Protein AF-A0A7W1G423-F1 (afdb_monomer)

Radius of gyration: 28.11 Å; Cα contacts (8 Å, |Δi|>4): 596; chains: 1; bounding box: 75×49×69 Å

Secondary structure (DSSP, 8-state):
--HHHHHHHHTT-HHHHHHHHHHHHHSSS-HHHHHHHHHHHHHHHHHTT-HHHHHHHTGGGTTSTTHHHHHHHHHHHHHHTT-HHHHHHHHHHHHHHS-HHHHHHHHHHHHHHHHHHHHHHHHH--HHHHHHHHHHHHHH-TT--TTHHHHHHHHHHTT-HHHHHHH-TT-HHHHHHHHHHTT-HHHHHHH-TT-HHHHHHHHHHTT-HHHHHHH-TT-HHHHHHHHHHTT-HHHHHHHSTTSHHHHHHTT-HHHHHHTT-HHHHHHTT-GGGS-GGGTTSHHHHHHTT-HHHHHHHHTT-TTHHHHHHHHHHHHHHHTT-HHHHHHHH---GGGTT-TTS-HHIIIIIHHHHHHHTT-TTHHHHHHHHHTSTTTTTGGGGHHHHHHHHHTTSS-HHHHHTSS--TTHHHHHHHHHHHHHHHTT-HHHHHHHHHHHHHS-HHHH-SS--HHHHHHHHHHHHHHT-

Sequence (465 aa):
ATTLGDFCAQKGDQVGAAEQYGRVADGLGPLSLRQEARYKQGLSQLRGGQSDQAFATWKDLSTTPWSWLVEMHRLDQAFAEGRYDEVYRELPGLYARCDRVTRDRVACRLAKQISAIRLKFEKKGDRSTLEAFIRLHDQVLTDTRIADLETATALNALGRFDEVFSRFSIYPVQISEALTRQGRYEEVLERYPDKPDIAADALYAMGRGLEIVERYRICPSSWKWTLLETGRIDEFVAIAPNDTQSLFMSGRLDELARLGDVSALIALGRVAEVPEKDRLDSSYLIATNQHELATSMYGQDAISGWYVRFANGLERWIGGDRAGAEQLWEMDRTTELVDNGPYTLYYLLLPFIHELGGDHQAIARMRAWVERPDRRWAYGQKPRFLLRYVCGEIDDAEFLAHPYRALAEAHLLLCRAIVAERAGRPVEAAQAYHAFQALPPWKRYYGVDPATDRFIRWRIAELQR

Nearest PDB structures (foldseek):
  4zlh-assembly1_A  TM=4.843E-01  e=4.644E-02  Escherichia coli O157:H7
  8bbe-assembly1_D  TM=3.844E-01  e=9.261E-03  Homo sapiens
  4hoq-assembly1_A  TM=1.649E-01  e=1.737E-01  Homo sapiens
  4i1a-assembly3_A  TM=2.628E-01  e=8.450E+00  Bacillus subtilis subsp. subtilis str. 168

Solvent-accessible surface area (backbone atoms only — not comparable to full-atom values): 24547 Å² total; per-residue (Å²): 132,59,63,67,17,54,52,28,45,75,73,66,38,24,67,61,12,20,54,46,14,42,56,46,34,73,44,96,61,60,68,70,60,20,50,53,23,32,50,51,17,19,52,23,27,38,76,63,70,35,49,71,59,13,56,59,57,38,58,84,34,64,87,44,96,56,23,66,61,54,51,49,53,50,40,53,48,32,49,75,72,65,40,48,70,58,41,68,64,47,49,52,63,53,48,73,76,43,54,72,76,52,35,54,53,51,33,50,48,52,24,53,50,44,46,53,39,39,57,45,22,73,74,68,64,48,55,69,62,43,53,49,49,49,51,49,45,68,73,59,48,79,90,57,66,74,30,49,65,40,46,36,50,44,30,49,75,72,66,42,40,70,55,31,57,75,73,40,71,86,39,62,68,55,44,40,51,35,32,45,63,62,45,39,36,69,56,39,42,69,76,32,70,87,39,52,64,67,30,38,54,36,31,38,28,69,37,41,36,70,57,29,62,73,71,29,71,85,33,64,65,65,31,44,53,33,29,39,39,50,49,38,48,70,61,36,25,70,79,34,68,82,39,71,60,32,25,40,60,70,66,39,32,74,61,40,31,74,73,63,37,61,47,32,22,50,71,70,72,39,58,89,73,53,51,76,91,55,59,74,38,60,67,50,20,48,66,68,72,35,26,68,60,26,26,75,75,32,41,85,41,78,56,62,4,56,59,31,18,46,41,34,17,48,53,30,42,76,71,65,39,50,70,65,13,51,64,43,62,62,68,64,77,79,52,78,71,60,90,76,51,70,55,63,53,62,63,47,48,47,26,47,52,38,33,77,72,67,41,82,52,35,53,61,52,46,41,60,53,35,64,34,69,60,38,43,37,50,76,35,26,49,58,48,51,52,39,36,40,54,70,68,74,44,54,72,68,63,56,64,63,41,58,61,38,43,41,37,68,32,51,49,27,50,36,49,14,52,42,26,44,78,69,72,34,41,67,61,14,36,50,25,45,48,56,38,69,70,46,57,60,47,44,58,40,93,57,67,56,56,51,62,52,48,52,48,54,50,51,43,59,60,55,72,107

Mean predicted aligned error: 4.39 Å

pLDDT: mean 95.07, std 6.15, range [55.28, 98.75]

Structure (mmCIF, N/CA/C/O backbone):
data_AF-A0A7W1G423-F1
#
_entry.id   AF-A0A7W1G423-F1
#
loop_
_atom_site.group_PDB
_atom_site.id
_atom_site.type_symbol
_atom_site.label_atom_id
_atom_site.label_alt_id
_atom_site.label_comp_id
_atom_site.label_asym_id
_atom_site.label_entity_id
_atom_site.label_seq_id
_atom_site.pdbx_PDB_ins_code
_atom_site.Cartn_x
_atom_site.Cartn_y
_atom_site.Cartn_z
_atom_site.occupancy
_atom_site.B_iso_or_equiv
_atom_site.auth_seq_id
_atom_site.auth_comp_id
_atom_site.auth_asym_id
_atom_site.auth_atom_id
_atom_site.pdbx_PDB_model_num
ATOM 1 N N . ALA A 1 1 ? 42.874 -0.669 -23.622 1.00 88.69 1 ALA A N 1
ATOM 2 C CA . ALA A 1 1 ? 42.825 0.700 -24.183 1.00 88.69 1 ALA A CA 1
ATOM 3 C C . ALA A 1 1 ? 41.732 1.554 -23.535 1.00 88.69 1 ALA A C 1
ATOM 5 O O . ALA A 1 1 ? 42.019 2.688 -23.196 1.00 88.69 1 ALA A O 1
ATOM 6 N N . THR A 1 2 ? 40.522 1.035 -23.291 1.00 96.38 2 THR A N 1
ATOM 7 C CA . THR A 1 2 ? 39.443 1.790 -22.612 1.00 96.38 2 THR A CA 1
ATOM 8 C C . THR A 1 2 ? 39.548 1.836 -21.082 1.00 96.38 2 THR A C 1
ATOM 10 O O . THR A 1 2 ? 38.793 2.560 -20.447 1.00 96.38 2 THR A O 1
ATOM 13 N N . THR A 1 3 ? 40.499 1.107 -20.489 1.00 96.62 3 THR A N 1
ATOM 14 C CA . THR A 1 3 ? 40.607 0.847 -19.043 1.00 96.62 3 THR A CA 1
ATOM 15 C C . THR A 1 3 ? 40.558 2.098 -18.165 1.00 96.62 3 THR A C 1
ATOM 17 O O . THR A 1 3 ? 39.909 2.078 -17.126 1.00 96.62 3 THR A O 1
ATOM 20 N N . LEU A 1 4 ? 41.213 3.191 -18.571 1.00 96.62 4 LEU A N 1
ATOM 21 C CA . LEU A 1 4 ? 41.204 4.431 -17.789 1.00 96.62 4 LEU A CA 1
ATOM 22 C C . LEU A 1 4 ? 39.821 5.105 -17.799 1.00 96.62 4 LEU A C 1
ATOM 24 O O . LEU A 1 4 ? 39.365 5.574 -16.761 1.00 96.62 4 LEU A O 1
ATOM 28 N N . GLY A 1 5 ? 39.126 5.087 -18.941 1.00 97.38 5 GLY A N 1
ATOM 29 C CA . GLY A 1 5 ? 37.739 5.550 -19.027 1.00 97.38 5 GLY A CA 1
ATOM 30 C C . GLY A 1 5 ? 36.784 4.663 -18.224 1.00 97.38 5 GLY A C 1
ATOM 31 O O . GLY A 1 5 ? 35.916 5.181 -17.522 1.00 97.38 5 GLY A O 1
ATOM 32 N N . ASP A 1 6 ? 36.986 3.339 -18.256 1.00 97.94 6 ASP A N 1
ATOM 33 C CA . ASP A 1 6 ? 36.197 2.388 -17.461 1.00 97.94 6 ASP A CA 1
ATOM 34 C C . ASP A 1 6 ? 36.385 2.660 -15.948 1.00 97.94 6 ASP A C 1
ATOM 36 O O . ASP A 1 6 ? 35.409 2.669 -15.195 1.00 97.94 6 ASP A O 1
ATOM 40 N N . PHE A 1 7 ? 37.612 2.973 -15.507 1.00 97.62 7 PHE A N 1
ATOM 41 C CA . PHE A 1 7 ? 37.922 3.357 -14.123 1.00 97.62 7 PHE A CA 1
ATOM 42 C C . PHE A 1 7 ? 37.230 4.663 -13.695 1.00 97.62 7 PHE A C 1
ATOM 44 O O . PHE A 1 7 ? 36.587 4.692 -12.643 1.00 97.62 7 PHE A O 1
ATOM 51 N N . CYS A 1 8 ? 37.299 5.725 -14.507 1.00 97.56 8 CYS A N 1
ATOM 52 C CA . CYS A 1 8 ? 36.592 6.984 -14.229 1.00 97.56 8 CYS A CA 1
ATOM 53 C C . CYS A 1 8 ? 35.075 6.760 -14.110 1.00 97.56 8 CYS A C 1
ATOM 55 O O . CYS A 1 8 ? 34.455 7.195 -13.137 1.00 97.56 8 CYS A O 1
ATOM 57 N N . ALA A 1 9 ? 34.484 5.997 -15.037 1.00 97.44 9 ALA A N 1
ATOM 58 C CA . ALA A 1 9 ? 33.051 5.714 -15.033 1.00 97.44 9 ALA A CA 1
ATOM 59 C C . ALA A 1 9 ? 32.611 4.951 -13.771 1.00 97.44 9 ALA A C 1
ATOM 61 O O . ALA A 1 9 ? 31.553 5.253 -13.217 1.00 97.44 9 ALA A O 1
ATOM 62 N N . GLN A 1 10 ? 33.424 4.000 -13.291 1.00 97.31 10 GLN A N 1
ATOM 63 C CA . GLN A 1 10 ? 33.180 3.273 -12.037 1.00 97.31 10 GLN A CA 1
ATOM 64 C C . GLN A 1 10 ? 33.243 4.175 -10.797 1.00 97.31 10 GLN A C 1
ATOM 66 O O . GLN A 1 10 ? 32.547 3.914 -9.819 1.00 97.31 10 GLN A O 1
ATOM 71 N N . LYS A 1 11 ? 34.046 5.245 -10.830 1.00 97.38 11 LYS A N 1
ATOM 72 C CA . LYS A 1 11 ? 34.114 6.259 -9.765 1.00 97.38 11 LYS A CA 1
ATOM 73 C C . LYS A 1 11 ? 33.010 7.316 -9.848 1.00 97.38 11 LYS A C 1
ATOM 75 O O . LYS A 1 11 ? 32.962 8.197 -8.998 1.00 97.38 11 LYS A O 1
ATOM 80 N N . GLY A 1 12 ? 32.129 7.229 -10.846 1.00 96.81 12 GLY A N 1
ATOM 81 C CA . GLY A 1 12 ? 31.084 8.222 -11.088 1.00 96.81 12 GLY A CA 1
ATOM 82 C C . GLY A 1 12 ? 31.572 9.477 -11.819 1.00 96.81 12 GLY A C 1
ATOM 83 O O . GLY A 1 12 ? 30.753 10.340 -12.121 1.00 96.81 12 GLY A O 1
ATOM 84 N N . ASP A 1 13 ? 32.859 9.564 -12.167 1.00 97.69 13 ASP A N 1
ATOM 85 C CA . ASP A 1 13 ? 33.432 10.668 -12.941 1.00 97.69 13 ASP A CA 1
ATOM 86 C C . ASP A 1 13 ? 33.098 10.503 -14.432 1.00 97.69 13 ASP A C 1
ATOM 88 O O . ASP A 1 13 ? 33.881 9.978 -15.228 1.00 97.69 13 ASP A O 1
ATOM 92 N N . GLN A 1 14 ? 31.880 10.901 -14.805 1.00 98.00 14 GLN A N 1
ATOM 93 C CA . GLN A 1 14 ? 31.389 10.752 -16.177 1.00 98.00 14 GLN A CA 1
ATOM 94 C C . GLN A 1 14 ? 32.088 11.693 -17.164 1.00 98.00 14 GLN A C 1
ATOM 96 O O . GLN A 1 14 ? 32.274 11.320 -18.322 1.00 98.00 14 GLN A O 1
ATOM 101 N N . VAL A 1 15 ? 32.509 12.879 -16.714 1.00 98.12 15 VAL A N 1
ATOM 102 C CA . VAL A 1 15 ? 33.228 13.845 -17.558 1.00 98.12 15 VAL A CA 1
ATOM 103 C C . VAL A 1 15 ? 34.613 13.300 -17.890 1.00 98.12 15 VAL A C 1
ATOM 105 O O . VAL A 1 15 ? 34.937 13.144 -19.069 1.00 98.12 15 VAL A O 1
ATOM 108 N N . GLY A 1 16 ? 35.385 12.900 -16.873 1.00 97.69 16 GLY A N 1
ATOM 109 C CA . GLY A 1 16 ? 36.698 12.295 -17.079 1.00 97.69 16 GLY A CA 1
ATOM 110 C C . GLY A 1 16 ? 36.614 11.007 -17.896 1.00 97.69 16 GLY A C 1
ATOM 111 O O . GLY A 1 16 ? 37.411 10.804 -18.811 1.00 97.69 16 GLY A O 1
ATOM 112 N N . ALA A 1 17 ? 35.601 10.166 -17.657 1.00 98.31 17 ALA A N 1
ATOM 113 C CA . ALA A 1 17 ? 35.373 8.971 -18.469 1.00 98.31 17 ALA A CA 1
ATOM 114 C C . ALA A 1 17 ? 35.166 9.310 -19.953 1.00 98.31 17 ALA A C 1
ATOM 116 O O . ALA A 1 17 ? 35.837 8.731 -20.813 1.00 98.31 17 ALA A O 1
ATOM 117 N N . ALA A 1 18 ? 34.286 10.270 -20.258 1.00 98.25 18 ALA A N 1
ATOM 118 C CA . ALA A 1 18 ? 34.016 10.703 -21.625 1.00 98.25 18 ALA A CA 1
ATOM 119 C C . ALA A 1 18 ? 35.277 11.239 -22.324 1.00 98.25 18 ALA A C 1
ATOM 121 O O . ALA A 1 18 ? 35.532 10.880 -23.474 1.00 98.25 18 ALA A O 1
ATOM 122 N N . GLU A 1 19 ? 36.102 12.032 -21.636 1.00 98.19 19 GLU A N 1
ATOM 123 C CA . GLU A 1 19 ? 37.370 12.527 -22.183 1.00 98.19 19 GLU A CA 1
ATOM 124 C C . GLU A 1 19 ? 38.338 11.390 -22.532 1.00 98.19 19 GLU A C 1
ATOM 126 O O . GLU A 1 19 ? 38.910 11.371 -23.625 1.00 98.19 19 GLU A O 1
ATOM 131 N N . GLN A 1 20 ? 38.511 10.415 -21.631 1.00 98.25 20 GLN A N 1
ATOM 132 C CA . GLN A 1 20 ? 39.416 9.288 -21.875 1.00 98.25 20 GLN A CA 1
ATOM 133 C C . GLN A 1 20 ? 38.935 8.408 -23.028 1.00 98.25 20 GLN A C 1
ATOM 135 O O . GLN A 1 20 ? 39.738 7.999 -23.868 1.00 98.25 20 GLN A O 1
ATOM 140 N N . TYR A 1 21 ? 37.630 8.146 -23.113 1.00 98.38 21 TYR A N 1
ATOM 141 C CA . TYR A 1 21 ? 37.067 7.431 -24.253 1.00 98.38 21 TYR A CA 1
ATOM 142 C C . TYR A 1 21 ? 37.224 8.213 -25.561 1.00 98.38 21 TYR A C 1
ATOM 144 O O . TYR A 1 21 ? 37.576 7.609 -26.573 1.00 98.38 21 TYR A O 1
ATOM 152 N N . GLY A 1 22 ? 37.048 9.539 -25.541 1.00 98.00 22 GLY A N 1
ATOM 153 C CA . GLY A 1 22 ? 37.279 10.407 -26.699 1.00 98.00 22 GLY A CA 1
ATOM 154 C C . GLY A 1 22 ? 38.701 10.276 -27.248 1.00 98.00 22 GLY A C 1
ATOM 155 O O . GLY A 1 22 ? 38.880 10.010 -28.434 1.00 98.00 22 GLY A O 1
ATOM 156 N N . ARG A 1 23 ? 39.717 10.312 -26.371 1.00 97.69 23 ARG A N 1
ATOM 157 C CA . ARG A 1 23 ? 41.128 10.104 -26.762 1.00 97.69 23 ARG A CA 1
ATOM 158 C C . ARG A 1 23 ? 41.358 8.758 -27.454 1.00 97.69 23 ARG A C 1
ATOM 160 O O . ARG A 1 23 ? 42.106 8.684 -28.425 1.00 97.69 23 ARG A O 1
ATOM 167 N N . VAL A 1 24 ? 40.722 7.688 -26.970 1.00 97.75 24 VAL A N 1
ATOM 168 C CA . VAL A 1 24 ? 40.817 6.356 -27.596 1.00 97.75 24 VAL A CA 1
ATOM 169 C C . VAL A 1 24 ? 40.076 6.322 -28.937 1.00 97.75 24 VAL A C 1
ATOM 171 O O . VAL A 1 24 ? 40.576 5.723 -29.889 1.00 97.75 24 VAL A O 1
ATOM 174 N N . ALA A 1 25 ? 38.915 6.974 -29.033 1.00 97.50 25 ALA A N 1
ATOM 175 C CA . ALA A 1 25 ? 38.114 7.046 -30.253 1.00 97.50 25 ALA A CA 1
ATOM 176 C C . ALA A 1 25 ? 38.807 7.833 -31.384 1.00 97.50 25 ALA A C 1
ATOM 178 O O . ALA A 1 25 ? 38.650 7.481 -32.559 1.00 97.50 25 ALA A O 1
ATOM 179 N N . ASP A 1 26 ? 39.596 8.852 -31.037 1.00 97.50 26 ASP A N 1
ATOM 180 C CA . ASP A 1 26 ? 40.348 9.694 -31.980 1.00 97.50 26 ASP A CA 1
ATOM 181 C C . ASP A 1 26 ? 41.740 9.130 -32.331 1.00 97.50 26 ASP A C 1
ATOM 183 O O . ASP A 1 26 ? 42.368 9.571 -33.293 1.00 97.50 26 ASP A O 1
ATOM 187 N N . GLY A 1 27 ? 42.224 8.131 -31.586 1.00 95.94 27 GLY A N 1
ATOM 188 C CA . GLY A 1 27 ? 43.532 7.509 -31.807 1.00 95.94 27 GLY A CA 1
ATOM 189 C C . GLY A 1 27 ? 43.622 6.610 -33.052 1.00 95.94 27 GLY A C 1
ATOM 190 O O . GLY A 1 27 ? 42.631 6.286 -33.702 1.00 95.94 27 GLY A O 1
ATOM 191 N N . LEU A 1 28 ? 44.835 6.130 -33.352 1.00 91.25 28 LEU A N 1
ATOM 192 C CA . LEU A 1 28 ? 45.147 5.262 -34.508 1.00 91.25 28 LEU A CA 1
ATOM 193 C C . LEU A 1 28 ? 44.851 3.761 -34.277 1.00 91.25 28 LEU A C 1
ATOM 195 O O . LEU A 1 28 ? 45.409 2.902 -34.956 1.00 91.25 28 LEU A O 1
ATOM 199 N N . GLY A 1 29 ? 44.009 3.422 -33.298 1.00 94.38 29 GLY A N 1
ATOM 200 C CA . GLY A 1 29 ? 43.662 2.030 -32.990 1.00 94.38 29 GLY A CA 1
ATOM 201 C C . GLY A 1 29 ? 42.765 1.367 -34.051 1.00 94.38 29 GLY A C 1
ATOM 202 O O . GLY A 1 29 ? 42.233 2.050 -34.931 1.00 94.38 29 GLY A O 1
ATOM 203 N N . PRO A 1 30 ? 42.535 0.039 -33.954 1.00 97.12 30 PRO A N 1
ATOM 204 C CA . PRO A 1 30 ? 41.584 -0.669 -34.811 1.00 97.12 30 PRO A CA 1
ATOM 205 C C . PRO A 1 30 ? 40.194 -0.017 -34.801 1.00 97.12 30 PRO A C 1
ATOM 207 O O . PRO A 1 30 ? 39.732 0.456 -33.761 1.00 97.12 30 PRO A O 1
ATOM 210 N N . LEU A 1 31 ? 39.498 -0.037 -35.943 1.00 95.88 31 LEU A N 1
ATOM 211 C CA . LEU A 1 31 ? 38.197 0.627 -36.103 1.00 95.88 31 LEU A CA 1
ATOM 212 C C . LEU A 1 31 ? 37.157 0.168 -35.066 1.00 95.88 31 LEU A C 1
ATOM 214 O O . LEU A 1 31 ? 36.453 1.004 -34.506 1.00 95.88 31 LEU A O 1
ATOM 218 N N . SER A 1 32 ? 37.094 -1.131 -34.765 1.00 96.31 32 SER A N 1
ATOM 219 C CA . SER A 1 32 ? 36.164 -1.689 -33.773 1.00 96.31 32 SER A CA 1
ATOM 220 C C . SER A 1 32 ? 36.382 -1.111 -32.372 1.00 96.31 32 SER A C 1
ATOM 222 O O . SER A 1 32 ? 35.420 -0.739 -31.702 1.00 96.31 32 SER A O 1
ATOM 224 N N . LEU A 1 33 ? 37.643 -0.961 -31.957 1.00 96.56 33 LEU A N 1
ATOM 225 C CA . LEU A 1 33 ? 38.008 -0.360 -30.675 1.00 96.56 33 LEU A CA 1
ATOM 226 C C . LEU A 1 33 ? 37.640 1.128 -30.631 1.00 96.56 33 LEU A C 1
ATOM 228 O O . LEU A 1 33 ? 37.143 1.615 -29.618 1.00 96.56 33 LEU A O 1
ATOM 232 N N . ARG A 1 34 ? 37.864 1.853 -31.731 1.00 97.38 34 ARG A N 1
ATOM 233 C CA . ARG A 1 34 ? 37.494 3.271 -31.832 1.00 97.38 34 ARG A CA 1
ATOM 234 C C . ARG A 1 34 ? 35.980 3.470 -31.759 1.00 97.38 34 ARG A C 1
ATOM 236 O O . ARG A 1 34 ? 35.522 4.386 -31.083 1.00 97.38 34 ARG A O 1
ATOM 243 N N . GLN A 1 35 ? 35.209 2.602 -32.413 1.00 97.25 35 GLN A N 1
ATOM 244 C CA . GLN A 1 35 ? 33.745 2.614 -32.363 1.00 97.25 35 GLN A CA 1
ATOM 245 C C . GLN A 1 35 ? 33.218 2.286 -30.961 1.00 97.25 35 GLN A C 1
ATOM 247 O O . GLN A 1 35 ? 32.344 2.994 -30.466 1.00 97.25 35 GLN A O 1
ATOM 252 N N . GLU A 1 36 ? 33.780 1.274 -30.290 1.00 97.38 36 GLU A N 1
ATOM 253 C CA . GLU A 1 36 ? 33.447 0.969 -28.892 1.00 97.38 36 GLU A CA 1
ATOM 254 C C . GLU A 1 36 ? 33.745 2.161 -27.975 1.00 97.38 36 GLU A C 1
ATOM 256 O O . GLU A 1 36 ? 32.903 2.553 -27.166 1.00 97.38 36 GLU A O 1
ATOM 261 N N . ALA A 1 37 ? 34.925 2.773 -28.114 1.00 97.50 37 ALA A N 1
ATOM 262 C CA . ALA A 1 37 ? 35.298 3.944 -27.332 1.00 97.50 37 ALA A CA 1
ATOM 263 C C . ALA A 1 37 ? 34.346 5.120 -27.595 1.00 97.50 37 ALA A C 1
ATOM 265 O O . ALA A 1 37 ? 33.868 5.735 -26.647 1.00 97.50 37 ALA A O 1
ATOM 266 N N . ARG A 1 38 ? 33.979 5.385 -28.856 1.00 98.25 38 ARG A N 1
ATOM 267 C CA . ARG A 1 38 ? 32.991 6.420 -29.199 1.00 98.25 38 ARG A CA 1
ATOM 268 C C . ARG A 1 38 ? 31.624 6.131 -28.576 1.00 98.25 38 ARG A C 1
ATOM 270 O O . ARG A 1 38 ? 30.980 7.042 -28.059 1.00 98.25 38 ARG A O 1
ATOM 277 N N . TYR A 1 39 ? 31.189 4.869 -28.575 1.00 98.38 39 TYR A N 1
ATOM 278 C CA . TYR A 1 39 ? 29.950 4.479 -27.907 1.00 98.38 39 TYR A CA 1
ATOM 279 C C . TYR A 1 39 ? 30.021 4.774 -26.402 1.00 98.38 39 TYR A C 1
ATOM 281 O O . TYR A 1 39 ? 29.139 5.447 -25.864 1.00 98.38 39 TYR A O 1
ATOM 289 N N . LYS A 1 40 ? 31.093 4.336 -25.730 1.00 98.25 40 LYS A N 1
ATOM 290 C CA . LYS A 1 40 ? 31.298 4.568 -24.294 1.00 98.25 40 LYS A CA 1
ATOM 291 C C . LYS A 1 40 ? 31.427 6.057 -23.945 1.00 98.25 40 LYS A C 1
ATOM 293 O O . LYS A 1 40 ? 30.893 6.468 -22.919 1.00 98.25 40 LYS A O 1
ATOM 298 N N . GLN A 1 41 ? 32.046 6.867 -24.808 1.00 98.31 41 GLN A N 1
ATOM 299 C CA . GLN A 1 41 ? 32.103 8.327 -24.669 1.00 98.31 41 GLN A CA 1
ATOM 300 C C . GLN A 1 41 ? 30.696 8.926 -24.579 1.00 98.31 41 GLN A C 1
ATOM 302 O O . GLN A 1 41 ? 30.389 9.610 -23.603 1.00 98.31 41 GLN A O 1
ATOM 307 N N . GLY A 1 42 ? 29.833 8.630 -25.557 1.00 98.19 42 GLY A N 1
ATOM 308 C CA . GLY A 1 42 ? 28.455 9.121 -25.540 1.00 98.19 42 GLY A CA 1
ATOM 309 C C . GLY A 1 42 ? 27.654 8.571 -24.356 1.00 98.19 42 GLY A C 1
ATOM 310 O O . GLY A 1 42 ? 26.883 9.302 -23.745 1.00 98.19 42 GLY A O 1
ATOM 311 N N . LEU A 1 43 ? 27.894 7.322 -23.936 1.00 98.19 43 LEU A N 1
ATOM 312 C CA . LEU A 1 43 ? 27.213 6.746 -22.770 1.00 98.19 43 LEU A CA 1
ATOM 313 C C . LEU A 1 43 ? 27.572 7.484 -21.473 1.00 98.19 43 LEU A C 1
ATOM 315 O O . LEU A 1 43 ? 26.697 7.715 -20.638 1.00 98.19 43 LEU A O 1
ATOM 319 N N . SER A 1 44 ? 28.841 7.855 -21.299 1.00 98.25 44 SER A N 1
ATOM 320 C CA . SER A 1 44 ? 29.276 8.672 -20.165 1.00 98.25 44 SER A CA 1
ATOM 321 C C . SER A 1 44 ? 28.681 10.080 -20.221 1.00 98.25 44 SER A C 1
ATOM 323 O O . SER A 1 44 ? 28.155 10.538 -19.212 1.00 98.25 44 SER A O 1
ATOM 325 N N . GLN A 1 45 ? 28.646 10.723 -21.392 1.00 98.38 45 GLN A N 1
ATOM 326 C CA . GLN A 1 45 ? 27.973 12.021 -21.570 1.00 98.38 45 GLN A CA 1
ATOM 327 C C . GLN A 1 45 ? 26.487 11.949 -21.189 1.00 98.38 45 GLN A C 1
ATOM 329 O O . GLN A 1 45 ? 26.013 12.765 -20.400 1.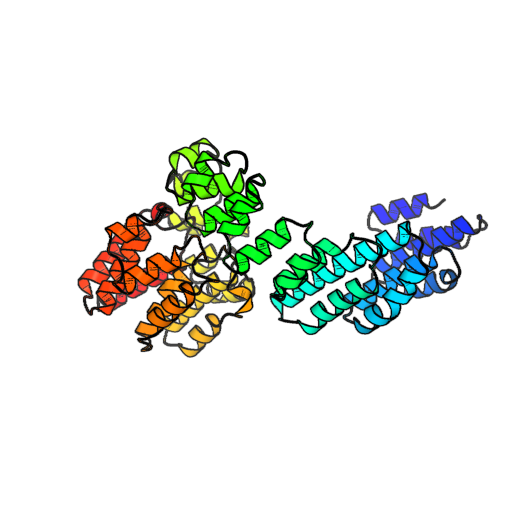00 98.38 45 GLN A O 1
ATOM 334 N N . LEU A 1 46 ? 25.768 10.921 -21.655 1.00 97.69 46 LEU A N 1
ATOM 335 C CA . LEU A 1 46 ? 24.354 10.718 -21.336 1.00 97.69 46 LEU A CA 1
ATOM 336 C C . LEU A 1 46 ? 24.136 10.543 -19.825 1.00 97.69 46 LEU A C 1
ATOM 338 O O . LEU A 1 46 ? 23.258 11.174 -19.243 1.00 97.69 46 LEU A O 1
ATOM 342 N N . ARG A 1 47 ? 24.970 9.732 -19.161 1.00 96.69 47 ARG A N 1
ATOM 343 C CA . ARG A 1 47 ? 24.925 9.542 -17.697 1.00 96.69 47 ARG A CA 1
ATOM 344 C C . ARG A 1 47 ? 25.295 10.799 -16.913 1.00 96.69 47 ARG A C 1
ATOM 346 O O . ARG A 1 47 ? 24.857 10.942 -15.777 1.00 96.69 47 ARG A O 1
ATOM 353 N N . GLY A 1 48 ? 26.085 11.690 -17.506 1.00 97.06 48 GLY A N 1
ATOM 354 C CA . GLY A 1 48 ? 26.394 13.017 -16.977 1.00 97.06 48 GLY A CA 1
ATOM 355 C C . GLY A 1 48 ? 25.319 14.073 -17.258 1.00 97.06 48 GLY A C 1
ATOM 356 O O . GLY A 1 48 ? 25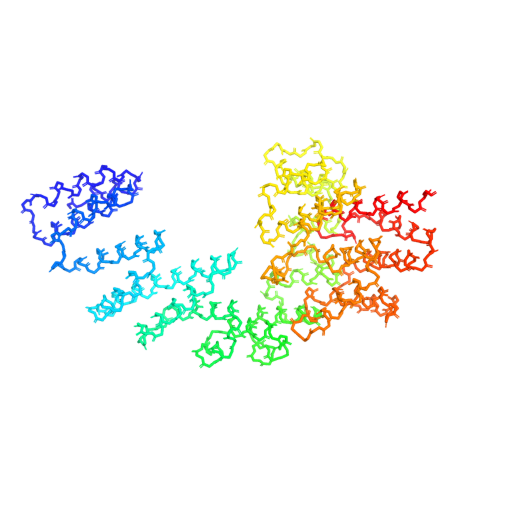.552 15.241 -16.964 1.00 97.06 48 GLY A O 1
ATOM 357 N N . GLY A 1 49 ? 24.172 13.703 -17.844 1.00 96.81 49 GLY A N 1
ATOM 358 C CA . GLY A 1 49 ? 23.083 14.630 -18.178 1.00 96.81 49 GLY A CA 1
ATOM 359 C C . GLY A 1 49 ? 23.298 15.436 -19.465 1.00 96.81 49 GLY A C 1
ATOM 360 O O . GLY A 1 49 ? 22.530 16.349 -19.749 1.00 96.81 49 GLY A O 1
ATOM 361 N N . GLN A 1 50 ? 24.320 15.111 -20.260 1.00 97.62 50 GLN A N 1
ATOM 362 C CA . GLN A 1 50 ? 24.659 15.798 -21.511 1.00 97.62 50 GLN A CA 1
ATOM 363 C C . GLN A 1 50 ? 24.056 15.064 -22.719 1.00 97.62 50 GLN A C 1
ATOM 365 O O . GLN A 1 50 ? 24.782 14.614 -23.608 1.00 97.62 50 GLN A O 1
ATOM 370 N N . SER A 1 51 ? 22.727 14.904 -22.748 1.00 97.06 51 SER A N 1
ATOM 371 C CA . SER A 1 51 ? 22.033 14.101 -23.770 1.00 97.06 51 SER A CA 1
ATOM 372 C C . SER A 1 51 ? 22.342 14.556 -25.198 1.00 97.06 51 SER A C 1
ATOM 374 O O . SER A 1 51 ? 22.768 13.742 -26.014 1.00 97.06 51 SER A O 1
ATOM 376 N N . ASP A 1 52 ? 22.218 15.851 -25.499 1.00 97.62 52 ASP A N 1
ATOM 377 C CA . ASP A 1 52 ? 22.471 16.377 -26.850 1.00 97.62 52 ASP A CA 1
ATOM 378 C C . ASP A 1 52 ? 23.897 16.077 -27.322 1.00 97.62 52 ASP A C 1
ATOM 380 O O . ASP A 1 52 ? 24.120 15.652 -28.459 1.00 97.62 52 ASP A O 1
ATOM 384 N N . GLN A 1 53 ? 24.871 16.226 -26.420 1.00 97.94 53 GLN A N 1
ATOM 385 C CA . GLN A 1 53 ? 26.266 15.918 -26.707 1.00 97.94 53 GLN A CA 1
ATOM 386 C C . GLN A 1 53 ? 26.479 14.416 -26.921 1.00 97.94 53 GLN A C 1
ATOM 388 O O . GLN A 1 53 ? 27.200 14.036 -27.842 1.00 97.94 53 GLN A O 1
ATOM 393 N N . ALA A 1 54 ? 25.824 13.562 -26.131 1.00 98.12 54 ALA A N 1
ATOM 394 C CA . ALA A 1 54 ? 25.871 12.114 -26.306 1.00 98.12 54 ALA A CA 1
ATOM 395 C C . ALA A 1 54 ? 25.367 11.690 -27.694 1.00 98.12 54 ALA A C 1
ATOM 397 O O . ALA A 1 54 ? 26.049 10.944 -28.402 1.00 98.12 54 ALA A O 1
ATOM 398 N N . PHE A 1 55 ? 24.212 12.205 -28.128 1.00 97.38 55 PHE A N 1
ATOM 399 C CA . PHE A 1 55 ? 23.659 11.872 -29.445 1.00 97.38 55 PHE A CA 1
ATOM 400 C C . PHE A 1 55 ? 24.462 12.477 -30.599 1.00 97.38 55 PHE A C 1
ATOM 402 O O . PHE A 1 55 ? 24.577 11.834 -31.643 1.00 97.38 55 PHE A O 1
ATOM 409 N N . ALA A 1 56 ? 25.078 13.648 -30.411 1.00 97.69 56 ALA A N 1
ATOM 410 C CA . ALA A 1 56 ? 26.038 14.191 -31.370 1.00 97.69 56 ALA A CA 1
ATOM 411 C C . ALA A 1 56 ? 27.272 13.281 -31.507 1.00 97.69 56 ALA A C 1
ATOM 413 O O . ALA A 1 56 ? 27.658 12.937 -32.624 1.00 97.69 56 ALA A O 1
ATOM 414 N N . THR A 1 57 ? 27.838 12.818 -30.387 1.00 97.94 57 THR A N 1
ATOM 415 C CA . THR A 1 57 ? 28.967 11.870 -30.350 1.00 97.94 57 THR A CA 1
ATOM 416 C C . THR A 1 57 ? 28.636 10.551 -31.055 1.00 97.94 57 THR A C 1
ATOM 418 O O . THR A 1 57 ? 29.492 9.952 -31.705 1.00 97.94 57 THR A O 1
ATOM 421 N N . TRP A 1 58 ? 27.391 10.085 -30.961 1.00 98.31 58 TRP A N 1
ATOM 422 C CA . TRP A 1 58 ? 26.949 8.831 -31.571 1.00 98.31 58 TRP A CA 1
ATOM 423 C C . TRP A 1 58 ? 26.515 8.933 -33.037 1.00 98.31 58 TRP A C 1
ATOM 425 O O . TRP A 1 58 ? 26.193 7.902 -33.632 1.00 98.31 58 TRP A O 1
ATOM 435 N N . LYS A 1 59 ? 26.518 10.125 -33.645 1.00 97.06 59 LYS A N 1
ATOM 436 C CA . LYS A 1 59 ? 26.054 10.337 -35.028 1.00 97.06 59 LYS A CA 1
ATOM 437 C C . LYS A 1 59 ? 26.707 9.370 -36.029 1.00 97.06 59 LYS A C 1
ATOM 439 O O . LYS A 1 59 ? 26.012 8.756 -36.844 1.00 97.06 59 LYS A O 1
ATOM 444 N N . ASP A 1 60 ? 28.013 9.156 -35.890 1.00 94.88 60 ASP A N 1
ATOM 445 C CA . ASP A 1 60 ? 28.808 8.304 -36.785 1.00 94.88 60 ASP A CA 1
ATOM 446 C C . ASP A 1 60 ? 28.673 6.799 -36.487 1.00 94.88 60 ASP A C 1
ATOM 448 O O . ASP A 1 60 ? 29.183 5.965 -37.232 1.00 94.88 60 ASP A O 1
ATOM 452 N N . LEU A 1 61 ? 27.976 6.419 -35.408 1.00 97.06 61 LEU A N 1
ATOM 453 C CA . LEU A 1 61 ? 27.733 5.015 -35.056 1.00 97.06 61 LEU A CA 1
ATOM 454 C C . LEU A 1 61 ? 26.466 4.435 -35.696 1.00 97.06 61 LEU A C 1
ATOM 456 O O . LEU A 1 61 ? 26.239 3.228 -35.588 1.00 97.06 61 LEU A O 1
ATOM 460 N N . SER A 1 62 ? 25.667 5.261 -36.376 1.00 92.50 62 SER A N 1
ATOM 461 C CA . SER A 1 62 ? 24.368 4.903 -36.969 1.00 92.50 62 SER A CA 1
ATOM 462 C C . SER A 1 62 ? 24.420 3.761 -37.992 1.00 92.50 62 SER A C 1
ATOM 464 O O . SER A 1 62 ? 23.426 3.067 -38.177 1.00 92.50 62 SER A O 1
ATOM 466 N N . THR A 1 63 ? 25.574 3.509 -38.610 1.00 93.25 63 THR A N 1
ATOM 467 C CA . THR A 1 63 ? 25.788 2.425 -39.591 1.00 93.25 63 THR A CA 1
ATOM 468 C C . THR A 1 63 ? 26.659 1.285 -39.056 1.00 93.25 63 THR A C 1
ATOM 470 O O . THR A 1 63 ? 27.072 0.399 -39.801 1.00 93.25 63 THR A O 1
ATOM 473 N N . THR A 1 64 ? 26.963 1.299 -37.758 1.00 95.56 64 THR A N 1
ATOM 474 C CA . THR A 1 64 ? 27.864 0.336 -37.111 1.00 95.56 64 THR A CA 1
ATOM 475 C C . THR A 1 64 ? 27.077 -0.704 -36.302 1.00 95.56 64 THR A C 1
ATOM 477 O O . THR A 1 64 ? 25.884 -0.509 -36.050 1.00 95.56 64 THR A O 1
ATOM 480 N N . PRO A 1 65 ? 27.725 -1.773 -35.796 1.00 94.31 65 PRO A N 1
ATOM 481 C CA . PRO A 1 65 ? 27.091 -2.713 -34.866 1.00 94.31 65 PRO A CA 1
ATOM 482 C C . PRO A 1 65 ? 26.580 -2.083 -33.555 1.00 94.31 65 PRO A C 1
ATOM 484 O O . PRO A 1 65 ? 25.813 -2.717 -32.837 1.00 94.31 65 PRO A O 1
ATOM 487 N N . TRP A 1 66 ? 26.983 -0.845 -33.235 1.00 96.00 66 TRP A N 1
ATOM 488 C CA . TRP A 1 66 ? 26.531 -0.097 -32.054 1.00 96.00 66 TRP A CA 1
ATOM 489 C C . TRP A 1 66 ? 25.244 0.710 -32.288 1.00 96.00 66 TRP A C 1
ATOM 491 O O . TRP A 1 66 ? 24.688 1.244 -31.329 1.00 96.00 66 TRP A O 1
ATOM 501 N N . SER A 1 67 ? 24.763 0.802 -33.532 1.00 96.06 67 SER A N 1
ATOM 502 C CA . SER A 1 67 ? 23.587 1.599 -33.922 1.00 96.06 67 SER A CA 1
ATOM 503 C C . SER A 1 67 ? 22.346 1.292 -33.081 1.00 96.06 67 SER A C 1
ATOM 505 O O . SER A 1 67 ? 21.733 2.204 -32.531 1.00 96.06 67 SER A O 1
ATOM 507 N N . TRP A 1 68 ? 22.030 0.013 -32.877 1.00 95.94 68 TRP A N 1
ATOM 508 C CA . TRP A 1 68 ? 20.864 -0.399 -32.094 1.00 95.94 68 TRP A CA 1
ATOM 509 C C . TRP A 1 68 ? 20.953 0.028 -30.619 1.00 95.94 68 TRP A C 1
ATOM 511 O O . TRP A 1 68 ? 19.938 0.365 -30.017 1.00 95.94 68 TRP A O 1
ATOM 521 N N . LEU A 1 69 ? 22.153 0.060 -30.020 1.00 96.19 69 LEU A N 1
ATOM 522 C CA . LEU A 1 69 ? 22.336 0.528 -28.638 1.00 96.19 69 LEU A CA 1
ATOM 523 C C . LEU A 1 69 ? 22.073 2.029 -28.531 1.00 96.19 69 LEU A C 1
ATOM 525 O O . LEU A 1 69 ? 21.455 2.477 -27.569 1.00 96.19 69 LEU A O 1
ATOM 529 N N . VAL A 1 70 ? 22.528 2.796 -29.522 1.00 97.31 70 VAL A N 1
ATOM 530 C CA . VAL A 1 70 ? 22.263 4.237 -29.618 1.00 97.31 70 VAL A CA 1
ATOM 531 C C . VAL A 1 70 ? 20.764 4.496 -29.782 1.00 97.31 70 VAL A C 1
ATOM 533 O O . VAL A 1 70 ? 20.213 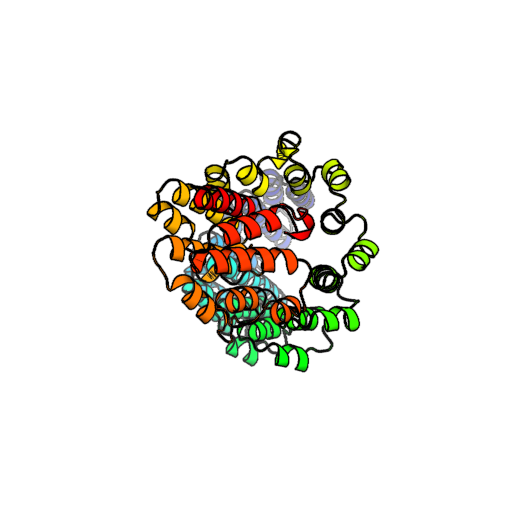5.345 -29.083 1.00 97.31 70 VAL A O 1
ATOM 536 N N . GLU A 1 71 ? 20.092 3.743 -30.658 1.00 97.31 71 GLU A N 1
ATOM 537 C CA . GLU A 1 71 ? 18.637 3.820 -30.836 1.00 97.31 71 GLU A CA 1
ATOM 538 C C . GLU A 1 71 ? 17.886 3.477 -29.540 1.00 97.31 71 GLU A C 1
ATOM 540 O O . GLU A 1 71 ? 16.974 4.205 -29.157 1.00 97.31 71 GLU A O 1
ATOM 545 N N . MET A 1 72 ? 18.320 2.451 -28.799 1.00 96.94 72 MET A N 1
ATOM 546 C CA . MET A 1 72 ? 17.736 2.118 -27.494 1.00 96.94 72 MET A CA 1
ATOM 547 C C . MET A 1 72 ? 17.864 3.254 -26.475 1.00 96.94 72 MET A C 1
ATOM 549 O O . MET A 1 72 ? 16.896 3.547 -25.777 1.00 96.94 72 MET A O 1
ATOM 553 N N . HIS A 1 73 ? 19.019 3.923 -26.390 1.00 97.31 73 HIS A N 1
ATOM 554 C CA . HIS A 1 73 ? 19.175 5.076 -25.490 1.00 97.31 73 HIS A CA 1
ATOM 555 C C . HIS A 1 73 ? 18.288 6.251 -25.899 1.00 97.31 73 HIS A C 1
ATOM 557 O O . HIS A 1 73 ? 17.763 6.944 -25.029 1.00 97.31 73 HIS A O 1
ATOM 563 N N . ARG A 1 74 ? 18.082 6.462 -27.205 1.00 97.44 74 ARG A N 1
ATOM 564 C CA . ARG A 1 74 ? 17.145 7.478 -27.703 1.00 97.44 74 ARG A CA 1
ATOM 565 C C . ARG A 1 74 ? 15.714 7.170 -27.268 1.00 97.44 74 ARG A C 1
ATOM 567 O O . ARG A 1 74 ? 15.029 8.066 -26.788 1.00 97.44 74 ARG A O 1
ATOM 574 N N . LEU A 1 75 ? 15.288 5.911 -27.379 1.00 97.75 75 LEU A N 1
ATOM 575 C CA . LEU A 1 75 ? 13.956 5.484 -26.942 1.00 97.75 75 LEU A CA 1
ATOM 576 C C . LEU A 1 75 ? 13.781 5.580 -25.423 1.00 97.75 75 LEU A C 1
ATOM 578 O O . LEU A 1 75 ? 12.724 6.003 -24.962 1.00 97.75 75 LEU A O 1
ATOM 582 N N . ASP A 1 76 ? 14.811 5.249 -24.642 1.00 97.12 76 ASP A N 1
ATOM 583 C CA . ASP A 1 76 ? 14.789 5.424 -23.186 1.00 97.12 76 ASP A CA 1
ATOM 584 C C . ASP A 1 76 ? 14.672 6.909 -22.796 1.00 97.12 76 ASP A C 1
ATOM 586 O O . ASP A 1 76 ? 13.919 7.245 -21.879 1.00 97.12 76 ASP A O 1
ATOM 590 N N . GLN A 1 77 ? 15.360 7.809 -23.507 1.00 97.00 77 GLN A N 1
ATOM 591 C CA . GLN A 1 77 ? 15.211 9.250 -23.299 1.00 97.00 77 GLN A CA 1
ATOM 592 C C . GLN A 1 77 ? 13.808 9.732 -23.694 1.00 97.00 77 GLN A C 1
ATOM 594 O O . GLN A 1 77 ? 13.168 10.433 -22.913 1.00 97.00 77 GLN A O 1
ATOM 599 N N . ALA A 1 78 ? 13.304 9.326 -24.863 1.00 97.75 78 ALA A N 1
ATOM 600 C CA . ALA A 1 78 ? 11.952 9.663 -25.304 1.00 97.75 78 ALA A CA 1
ATOM 601 C C . ALA A 1 78 ? 10.903 9.204 -24.278 1.00 97.75 78 ALA A C 1
ATOM 603 O O . ALA A 1 78 ? 10.011 9.968 -23.917 1.00 97.75 78 ALA A O 1
ATOM 604 N N . PHE A 1 79 ? 11.054 7.995 -23.730 1.00 97.81 79 PHE A N 1
ATOM 605 C CA . PHE A 1 79 ? 10.215 7.494 -22.646 1.00 97.81 79 PHE A CA 1
ATOM 606 C C . PHE A 1 79 ? 10.303 8.360 -21.379 1.00 97.81 79 PHE A C 1
ATOM 608 O O . PHE A 1 79 ? 9.274 8.713 -20.800 1.00 97.81 79 PHE A O 1
ATOM 615 N N . ALA A 1 80 ? 11.517 8.714 -20.943 1.00 96.19 80 ALA A N 1
ATOM 616 C CA . ALA A 1 80 ? 11.735 9.542 -19.755 1.00 96.19 80 ALA A CA 1
ATOM 617 C C . ALA A 1 80 ? 11.113 10.943 -19.893 1.00 96.19 80 ALA A C 1
ATOM 619 O O . ALA A 1 80 ? 10.566 11.472 -18.927 1.00 96.19 80 ALA A O 1
ATOM 620 N N . GLU A 1 81 ? 11.136 11.500 -21.103 1.00 96.31 81 GLU A N 1
ATOM 621 C CA . GLU A 1 81 ? 10.547 12.797 -21.457 1.00 96.31 81 GLU A CA 1
ATOM 622 C C . GLU A 1 81 ? 9.034 12.730 -21.734 1.00 96.31 81 GLU A C 1
ATOM 624 O O . GLU A 1 81 ? 8.414 13.748 -22.031 1.00 96.31 81 GLU A O 1
ATOM 629 N N . GLY A 1 82 ? 8.414 11.547 -21.648 1.00 96.88 82 GLY A N 1
ATOM 630 C CA . GLY A 1 82 ? 6.987 11.361 -21.924 1.00 96.88 82 GLY A CA 1
ATOM 631 C C . GLY A 1 82 ? 6.618 11.397 -23.412 1.00 96.88 82 GLY A C 1
ATOM 632 O O . GLY A 1 82 ? 5.435 11.425 -23.746 1.00 96.88 82 GLY A O 1
ATOM 633 N N . ARG A 1 83 ? 7.601 11.352 -24.319 1.00 97.88 83 ARG A N 1
ATOM 634 C CA . ARG A 1 83 ? 7.413 11.262 -25.777 1.00 97.88 83 ARG A CA 1
ATOM 635 C C . ARG A 1 83 ? 7.070 9.829 -26.202 1.00 97.88 83 ARG A C 1
ATOM 637 O O . ARG A 1 83 ? 7.762 9.222 -27.018 1.00 97.88 83 ARG A O 1
ATOM 644 N N . TYR A 1 84 ? 6.003 9.264 -25.638 1.00 97.69 84 TYR A N 1
ATOM 645 C CA . TYR A 1 84 ? 5.642 7.857 -25.846 1.00 97.69 84 TYR A CA 1
ATOM 646 C C . TYR A 1 84 ? 5.315 7.522 -27.308 1.00 97.69 84 TYR A C 1
ATOM 648 O O . TYR A 1 84 ? 5.633 6.425 -27.755 1.00 97.69 84 TYR A O 1
ATOM 656 N N . ASP A 1 85 ? 4.785 8.476 -28.080 1.00 97.56 85 ASP A N 1
ATOM 657 C CA . ASP A 1 85 ? 4.507 8.297 -29.514 1.00 97.56 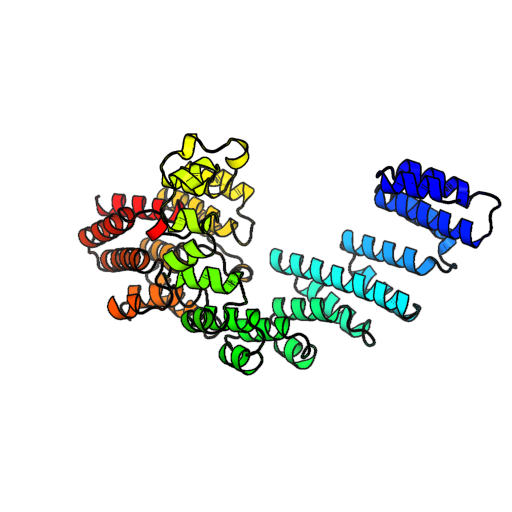85 ASP A CA 1
ATOM 658 C C . ASP A 1 85 ? 5.750 7.941 -30.334 1.00 97.56 85 ASP A C 1
ATOM 660 O O . ASP A 1 85 ? 5.663 7.199 -31.312 1.00 97.56 85 ASP A O 1
ATOM 664 N N . GLU A 1 86 ? 6.919 8.447 -29.941 1.00 97.94 86 GLU A N 1
ATOM 665 C CA . GLU A 1 86 ? 8.187 8.079 -30.571 1.00 97.94 86 GLU A CA 1
ATOM 666 C C . GLU A 1 86 ? 8.579 6.644 -30.225 1.00 97.94 86 GLU A C 1
ATOM 668 O O . GLU A 1 86 ? 8.983 5.887 -31.103 1.00 97.94 86 GLU A O 1
ATOM 673 N N . VAL A 1 87 ? 8.372 6.233 -28.972 1.00 98.06 87 VAL A N 1
ATOM 674 C CA . VAL A 1 87 ? 8.611 4.848 -28.546 1.00 98.06 87 VAL A CA 1
ATOM 675 C C . VAL A 1 87 ? 7.719 3.884 -29.328 1.00 98.06 87 VAL A C 1
ATOM 677 O O . VAL A 1 87 ? 8.222 2.906 -29.879 1.00 98.06 87 VAL A O 1
ATOM 680 N N . TYR A 1 88 ? 6.419 4.182 -29.443 1.00 97.19 88 TYR A N 1
ATOM 681 C CA . TYR A 1 88 ? 5.468 3.350 -30.189 1.00 97.19 88 TYR A CA 1
ATOM 682 C C . TYR A 1 88 ? 5.845 3.210 -31.665 1.00 97.19 88 TYR A C 1
ATOM 684 O O . TYR A 1 88 ? 5.685 2.136 -32.242 1.00 97.19 88 TYR A O 1
ATOM 692 N N . ARG A 1 89 ? 6.344 4.290 -32.274 1.00 97.44 89 ARG A N 1
ATOM 693 C CA . ARG A 1 89 ? 6.685 4.323 -33.698 1.00 97.44 89 ARG A CA 1
ATOM 694 C C . ARG A 1 89 ? 7.983 3.585 -34.011 1.00 97.44 89 ARG A C 1
ATOM 696 O O . ARG A 1 89 ? 8.034 2.834 -34.980 1.00 97.44 89 ARG A O 1
ATOM 703 N N . GLU A 1 90 ? 9.025 3.799 -33.211 1.00 97.81 90 GLU A N 1
ATOM 704 C CA . GLU A 1 90 ? 10.384 3.373 -33.565 1.00 97.81 90 GLU A CA 1
ATOM 705 C C . GLU A 1 90 ? 10.743 1.976 -33.025 1.00 97.81 90 GLU A C 1
ATOM 707 O O . GLU A 1 90 ? 11.495 1.238 -33.670 1.00 97.81 90 GLU A O 1
ATOM 712 N N . LEU A 1 91 ? 10.192 1.566 -31.872 1.00 97.69 91 LEU A N 1
ATOM 713 C CA . LEU A 1 91 ? 10.541 0.290 -31.230 1.00 97.69 91 LEU A CA 1
ATOM 714 C C . LEU A 1 91 ? 10.285 -0.946 -32.122 1.00 97.69 91 LEU A C 1
ATOM 716 O O . LEU A 1 91 ? 11.175 -1.802 -32.177 1.00 97.69 91 LEU A O 1
ATOM 720 N N . PRO A 1 92 ? 9.154 -1.067 -32.856 1.00 98.00 92 PRO A N 1
ATOM 721 C CA . PRO A 1 92 ? 8.924 -2.218 -33.733 1.00 98.00 92 PRO A CA 1
ATOM 722 C C . PRO A 1 92 ? 9.985 -2.340 -34.833 1.00 98.00 92 PRO A C 1
ATOM 724 O O . PRO A 1 92 ? 10.494 -3.430 -35.105 1.00 98.00 92 PRO A O 1
ATOM 727 N N . GLY A 1 93 ? 10.361 -1.205 -35.435 1.00 97.12 93 GLY A N 1
ATOM 728 C CA . GLY A 1 93 ? 11.377 -1.151 -36.481 1.00 97.12 93 GLY A CA 1
ATOM 729 C C . GLY A 1 93 ? 12.756 -1.553 -35.965 1.00 97.12 93 GLY A C 1
ATOM 730 O O . GLY A 1 93 ? 13.468 -2.294 -36.645 1.00 97.12 93 GLY A O 1
ATOM 731 N N . LEU A 1 94 ? 13.125 -1.095 -34.766 1.00 96.56 94 LEU A N 1
ATOM 732 C CA . LEU A 1 94 ? 14.359 -1.495 -34.094 1.00 96.56 94 LEU A CA 1
ATOM 733 C C . LEU A 1 94 ? 14.374 -3.004 -33.818 1.00 96.56 94 LEU A C 1
ATOM 735 O O . LEU A 1 94 ? 15.297 -3.695 -34.244 1.00 96.56 94 LEU A O 1
ATOM 739 N N . TYR A 1 95 ? 13.322 -3.531 -33.186 1.00 97.19 95 TYR A N 1
ATOM 740 C CA . TYR A 1 95 ? 13.223 -4.945 -32.816 1.00 97.19 95 TYR A CA 1
ATOM 741 C C . TYR A 1 95 ? 13.354 -5.895 -34.015 1.00 97.19 95 TYR A C 1
ATOM 743 O O . TYR A 1 95 ? 14.080 -6.892 -33.956 1.00 97.19 95 TYR A O 1
ATOM 751 N N . ALA A 1 96 ? 12.702 -5.560 -35.134 1.00 96.94 96 ALA A N 1
ATOM 752 C CA . ALA A 1 96 ? 12.725 -6.372 -36.347 1.00 96.94 96 ALA A CA 1
ATOM 753 C C . ALA A 1 96 ? 14.147 -6.567 -36.911 1.00 96.94 96 ALA A C 1
ATOM 755 O O . ALA A 1 96 ? 14.458 -7.651 -37.409 1.00 96.94 96 ALA A O 1
ATOM 756 N N . ARG A 1 97 ? 15.022 -5.555 -36.789 1.00 95.94 97 ARG A N 1
ATOM 757 C CA . ARG A 1 97 ? 16.411 -5.583 -37.291 1.00 95.94 97 ARG A CA 1
ATOM 758 C C . ARG A 1 97 ? 17.407 -6.245 -36.332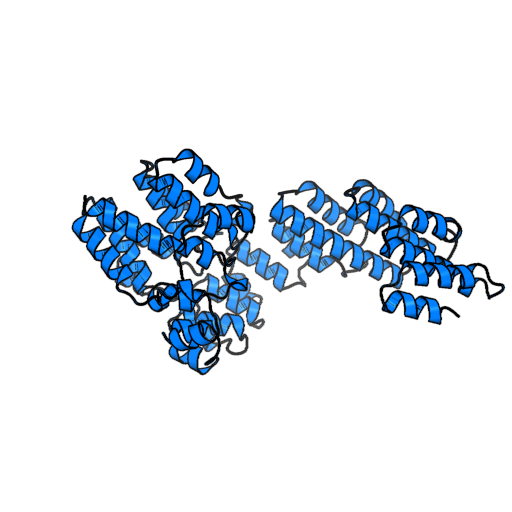 1.00 95.94 97 ARG A C 1
ATOM 760 O O . ARG A 1 97 ? 18.545 -6.497 -36.719 1.00 95.94 97 ARG A O 1
ATOM 767 N N . CYS A 1 98 ? 17.009 -6.495 -35.088 1.00 95.88 98 CYS A N 1
ATOM 768 C CA . CYS A 1 98 ? 17.878 -7.039 -34.052 1.00 95.88 98 CYS A CA 1
ATOM 769 C C . CYS A 1 98 ? 18.031 -8.565 -34.154 1.00 95.88 98 CYS A C 1
ATOM 771 O O . CYS A 1 98 ? 17.093 -9.273 -34.526 1.00 95.88 98 CYS A O 1
ATOM 773 N N . ASP A 1 99 ? 19.200 -9.079 -33.756 1.00 95.44 99 ASP A N 1
ATOM 774 C CA . ASP A 1 99 ? 19.384 -10.510 -33.493 1.00 95.44 99 ASP A CA 1
ATOM 775 C C . ASP A 1 99 ? 18.672 -10.938 -32.196 1.00 95.44 99 ASP A C 1
ATOM 777 O O . ASP A 1 99 ? 18.163 -10.108 -31.441 1.00 95.44 99 ASP A O 1
ATOM 781 N N . ARG A 1 100 ? 18.640 -12.246 -31.912 1.00 95.75 100 ARG A N 1
ATOM 782 C CA . ARG A 1 100 ? 17.938 -12.793 -30.738 1.00 95.75 100 ARG A CA 1
ATOM 783 C C . ARG A 1 100 ? 18.422 -12.196 -29.411 1.00 95.75 100 ARG A C 1
ATOM 785 O O . ARG A 1 100 ? 17.608 -11.785 -28.592 1.00 95.75 100 ARG A O 1
ATOM 792 N N . VAL A 1 101 ? 19.737 -12.126 -29.204 1.00 95.31 101 VAL A N 1
ATOM 793 C CA . VAL A 1 101 ? 20.326 -11.592 -27.960 1.00 95.31 101 VAL A CA 1
ATOM 794 C C . VAL A 1 101 ? 19.947 -10.123 -27.769 1.00 95.31 101 VAL A C 1
ATOM 796 O O . VAL A 1 101 ? 19.689 -9.666 -26.655 1.00 95.31 101 VAL A O 1
ATOM 799 N N . THR A 1 102 ? 19.904 -9.370 -28.862 1.00 94.81 102 THR A N 1
ATOM 800 C CA . THR A 1 102 ? 19.537 -7.959 -28.857 1.00 94.81 102 THR A CA 1
ATOM 801 C C . THR A 1 102 ? 18.039 -7.781 -28.621 1.00 94.81 102 THR A C 1
ATOM 803 O O . THR A 1 102 ? 17.657 -6.968 -27.781 1.00 94.81 102 THR A O 1
ATOM 806 N N . ARG A 1 103 ? 17.189 -8.592 -29.263 1.00 96.44 103 ARG A N 1
ATOM 807 C CA . ARG A 1 103 ? 15.739 -8.646 -29.013 1.00 96.44 103 ARG A CA 1
ATOM 808 C C . ARG A 1 103 ? 15.411 -8.907 -27.548 1.00 96.44 103 ARG A C 1
ATOM 810 O O . ARG A 1 103 ? 14.569 -8.208 -26.993 1.00 96.44 103 ARG A O 1
ATOM 817 N N . ASP A 1 104 ? 16.129 -9.813 -26.890 1.00 96.75 104 ASP A N 1
ATOM 818 C CA . ASP A 1 104 ? 15.948 -10.070 -25.458 1.00 96.75 104 ASP A CA 1
ATOM 819 C C . ASP A 1 104 ? 16.244 -8.822 -24.605 1.00 96.75 104 ASP A C 1
ATOM 821 O O . ASP A 1 104 ? 15.531 -8.515 -23.647 1.00 96.75 104 ASP A O 1
ATOM 825 N N . ARG A 1 105 ? 17.258 -8.028 -24.980 1.00 96.06 105 ARG A N 1
ATOM 826 C CA . ARG A 1 105 ? 17.563 -6.752 -24.307 1.00 96.06 105 ARG A CA 1
ATOM 827 C C . ARG A 1 105 ? 16.489 -5.695 -24.551 1.00 96.06 105 ARG A C 1
ATOM 829 O O . ARG A 1 105 ? 16.173 -4.950 -23.621 1.00 96.06 105 ARG A O 1
ATOM 836 N N . VAL A 1 106 ? 15.939 -5.626 -25.763 1.00 96.38 106 VAL A N 1
ATOM 837 C CA . VAL A 1 106 ? 14.810 -4.740 -26.090 1.00 96.38 106 VAL A CA 1
ATOM 838 C C . VAL A 1 106 ? 13.575 -5.139 -25.275 1.00 96.38 106 VAL A C 1
ATOM 840 O O . VAL A 1 106 ? 12.961 -4.283 -24.641 1.00 96.38 106 VAL A O 1
ATOM 843 N N . ALA A 1 107 ? 13.270 -6.435 -25.187 1.00 97.38 107 ALA A N 1
ATOM 844 C CA . ALA A 1 107 ? 12.159 -6.958 -24.395 1.00 97.38 107 ALA A CA 1
ATOM 845 C C . ALA A 1 107 ? 12.305 -6.629 -22.899 1.00 97.38 107 ALA A C 1
ATOM 847 O O . ALA A 1 107 ? 11.367 -6.131 -22.279 1.00 97.38 107 ALA A O 1
ATOM 848 N N . CYS A 1 108 ? 13.505 -6.799 -22.328 1.00 97.19 108 CYS A N 1
ATOM 849 C CA . CYS A 1 108 ? 13.806 -6.390 -20.949 1.00 97.19 108 CYS A CA 1
ATOM 850 C C . CYS A 1 108 ? 13.564 -4.891 -20.704 1.00 97.19 108 CYS A C 1
ATOM 852 O O . CYS A 1 108 ? 13.194 -4.488 -19.600 1.00 97.19 108 CYS A O 1
ATOM 854 N N . ARG A 1 109 ? 13.819 -4.041 -21.703 1.00 96.38 109 ARG A N 1
ATOM 855 C CA . ARG A 1 109 ? 13.596 -2.591 -21.604 1.00 96.38 109 ARG A CA 1
ATOM 856 C C . ARG A 1 109 ? 12.113 -2.262 -21.668 1.00 96.38 109 ARG A C 1
ATOM 858 O O . ARG A 1 109 ? 11.642 -1.512 -20.816 1.00 96.38 109 ARG A O 1
ATOM 865 N N . LEU A 1 110 ? 11.379 -2.891 -22.585 1.00 97.38 110 LEU A N 1
ATOM 866 C CA . LEU A 1 110 ? 9.929 -2.747 -22.665 1.00 97.38 110 LEU A CA 1
ATOM 867 C C . LEU A 1 110 ? 9.243 -3.196 -21.364 1.00 97.38 110 LEU A C 1
ATOM 869 O O . LEU A 1 110 ? 8.387 -2.479 -20.859 1.00 97.38 110 LEU A O 1
ATOM 873 N N . ALA A 1 111 ? 9.681 -4.307 -20.760 1.00 97.81 111 ALA A N 1
ATOM 874 C CA . ALA A 1 111 ? 9.180 -4.768 -19.462 1.00 97.81 111 ALA A CA 1
ATOM 875 C C . ALA A 1 111 ? 9.317 -3.686 -18.368 1.00 97.81 111 ALA A C 1
ATOM 877 O O . ALA A 1 111 ? 8.355 -3.366 -17.670 1.00 97.81 111 ALA A O 1
ATOM 878 N N . LYS A 1 112 ? 10.490 -3.041 -18.266 1.00 97.31 112 LYS A N 1
ATOM 879 C CA . LYS A 1 112 ? 10.721 -1.934 -17.316 1.00 97.31 112 LYS A CA 1
ATOM 880 C C . LYS A 1 112 ? 9.832 -0.724 -17.596 1.00 97.31 112 LYS A C 1
ATOM 882 O O . LYS A 1 112 ? 9.342 -0.101 -16.657 1.00 97.31 112 LYS A O 1
ATOM 887 N N . GLN A 1 113 ? 9.634 -0.391 -18.870 1.00 97.75 113 GLN A N 1
ATOM 888 C CA . GLN A 1 113 ? 8.766 0.710 -19.283 1.00 97.75 113 GLN A CA 1
ATOM 889 C C . GLN A 1 113 ? 7.299 0.420 -18.931 1.00 97.75 113 GLN A C 1
ATOM 891 O O . GLN A 1 113 ? 6.659 1.271 -18.320 1.00 97.75 113 GLN A O 1
ATOM 896 N N . ILE A 1 114 ? 6.796 -0.793 -19.199 1.00 98.00 114 ILE A N 1
ATOM 897 C CA . ILE A 1 114 ? 5.452 -1.242 -18.792 1.00 98.00 114 ILE A CA 1
ATOM 898 C C . ILE A 1 114 ? 5.283 -1.116 -17.277 1.00 98.00 114 ILE A C 1
ATOM 900 O O . ILE A 1 114 ? 4.314 -0.512 -16.822 1.00 98.00 114 ILE A O 1
ATOM 904 N N . SER A 1 115 ? 6.249 -1.606 -16.496 1.00 96.94 115 SER A N 1
ATOM 905 C CA . SER A 1 115 ? 6.213 -1.510 -15.033 1.00 96.94 115 SER A CA 1
ATOM 906 C C . SER A 1 115 ? 6.156 -0.052 -14.553 1.00 96.94 115 SER A C 1
ATOM 908 O O . SER A 1 115 ? 5.334 0.308 -13.710 1.00 96.94 115 SER A O 1
ATOM 910 N N . ALA A 1 116 ? 6.966 0.833 -15.146 1.00 96.06 116 ALA A N 1
ATOM 911 C CA . ALA A 1 116 ? 6.965 2.257 -14.817 1.00 96.06 116 ALA A CA 1
ATOM 912 C C . ALA A 1 116 ? 5.647 2.959 -15.195 1.00 96.06 116 ALA A C 1
ATOM 914 O O . ALA A 1 116 ? 5.157 3.785 -14.423 1.00 96.06 116 ALA A O 1
ATOM 915 N N . ILE A 1 117 ? 5.054 2.638 -16.351 1.00 97.19 117 ILE A N 1
ATOM 916 C CA . ILE A 1 117 ? 3.741 3.170 -16.743 1.00 97.19 117 ILE A CA 1
ATOM 917 C C . ILE A 1 117 ? 2.637 2.615 -15.844 1.00 97.19 117 ILE A C 1
ATOM 919 O O . ILE A 1 117 ? 1.776 3.388 -15.441 1.00 97.19 117 ILE A O 1
ATOM 923 N N . ARG A 1 118 ? 2.679 1.335 -15.452 1.00 95.69 118 ARG A N 1
ATOM 924 C CA . ARG A 1 118 ? 1.730 0.749 -14.491 1.00 95.69 118 ARG A CA 1
ATOM 925 C C . ARG A 1 118 ? 1.743 1.513 -13.168 1.00 95.69 118 ARG A C 1
ATOM 927 O O . ARG A 1 118 ? 0.689 1.920 -12.696 1.00 95.69 118 ARG A O 1
ATOM 934 N N . LEU A 1 119 ? 2.925 1.786 -12.616 1.00 91.06 119 LEU A N 1
ATOM 935 C CA . LEU A 1 119 ? 3.052 2.576 -11.387 1.00 91.06 119 LEU A CA 1
ATOM 936 C C . LEU A 1 119 ? 2.535 4.016 -11.557 1.00 91.06 119 LEU A C 1
ATOM 938 O O . LEU A 1 119 ? 1.991 4.592 -10.617 1.00 91.06 119 LEU A O 1
ATOM 942 N N . LYS A 1 120 ? 2.688 4.625 -12.744 1.00 90.38 120 LYS A N 1
ATOM 943 C CA . LYS A 1 120 ? 2.070 5.929 -13.051 1.00 90.38 120 LYS A CA 1
ATOM 944 C C . LYS A 1 120 ? 0.547 5.818 -13.159 1.00 90.38 120 LYS A C 1
ATOM 946 O O . LYS A 1 120 ? -0.139 6.702 -12.657 1.00 90.38 120 LYS A O 1
ATOM 951 N N . PHE A 1 121 ? 0.031 4.758 -13.777 1.00 89.62 121 PHE A N 1
ATOM 952 C CA . PHE A 1 121 ? -1.398 4.473 -13.887 1.00 89.62 121 PHE A CA 1
ATOM 953 C C . PHE A 1 121 ? -2.036 4.307 -12.505 1.00 89.62 121 PHE A C 1
ATOM 955 O O . PHE A 1 121 ? -3.033 4.959 -12.229 1.00 89.62 121 PHE A O 1
ATOM 962 N N . GLU A 1 122 ? -1.421 3.545 -11.603 1.00 84.81 122 GLU A N 1
ATOM 963 C CA . GLU A 1 122 ? -1.915 3.365 -10.229 1.00 84.81 122 GLU A CA 1
ATOM 964 C C . GLU A 1 122 ? -1.970 4.680 -9.436 1.00 84.81 122 GLU A C 1
ATOM 966 O O . GLU A 1 122 ? -2.786 4.816 -8.536 1.00 84.81 122 GLU A O 1
ATOM 971 N N . LYS A 1 123 ? -1.127 5.663 -9.781 1.00 82.94 123 LYS A N 1
ATOM 972 C CA . LYS A 1 123 ? -1.083 6.972 -9.106 1.00 82.94 123 LYS A CA 1
ATOM 973 C C . LYS A 1 123 ? -1.920 8.065 -9.769 1.00 82.94 123 LYS A C 1
ATOM 975 O O . LYS A 1 123 ? -2.280 9.028 -9.105 1.00 82.94 123 LYS A O 1
ATOM 980 N N . LYS A 1 124 ? -2.109 8.005 -11.089 1.00 85.00 124 LYS A N 1
ATOM 981 C CA . LYS A 1 124 ? -2.687 9.103 -11.892 1.00 85.00 124 LYS A CA 1
ATOM 982 C C . LYS A 1 124 ? -3.853 8.677 -12.782 1.00 85.00 124 LYS A C 1
ATOM 984 O O . LYS A 1 124 ? -4.404 9.517 -13.484 1.00 85.00 124 LYS A O 1
ATOM 989 N N . GLY A 1 125 ? -4.179 7.389 -12.827 1.00 84.50 125 GLY A N 1
ATOM 990 C CA . GLY A 1 125 ? -5.239 6.848 -13.674 1.00 84.50 125 GLY A CA 1
ATOM 991 C C . GLY A 1 125 ? -4.964 6.913 -15.182 1.00 84.50 125 GLY A C 1
ATOM 992 O O . GLY A 1 125 ? -5.911 6.827 -15.959 1.00 84.50 125 GLY A O 1
ATOM 993 N N . ASP A 1 126 ? -3.705 7.058 -15.626 1.00 91.06 126 ASP A N 1
ATOM 994 C CA . ASP A 1 126 ? -3.336 7.147 -17.055 1.00 91.06 126 ASP A CA 1
ATOM 995 C C . ASP A 1 126 ? -3.481 5.797 -17.791 1.00 91.06 126 ASP A C 1
ATOM 997 O O . ASP A 1 126 ? -2.519 5.079 -18.083 1.00 91.06 126 ASP A O 1
ATOM 1001 N N . ARG A 1 127 ? -4.739 5.421 -18.033 1.00 94.81 127 ARG A N 1
ATOM 1002 C CA . ARG A 1 127 ? -5.140 4.140 -18.615 1.00 94.81 127 ARG A CA 1
ATOM 1003 C C . ARG A 1 127 ? -4.700 3.997 -20.070 1.00 94.81 127 ARG A C 1
ATOM 1005 O O . ARG A 1 127 ? -4.251 2.922 -20.464 1.00 94.81 127 ARG A O 1
ATOM 1012 N N . SER A 1 128 ? -4.839 5.058 -20.864 1.00 96.12 128 SER A N 1
ATOM 1013 C CA . SER A 1 128 ? -4.582 5.023 -22.308 1.00 96.12 128 SER A CA 1
ATOM 1014 C C . SER A 1 128 ? -3.114 4.731 -22.612 1.00 96.12 128 SER A C 1
ATOM 1016 O O . SER A 1 128 ? -2.831 3.921 -23.499 1.00 96.12 128 SER A O 1
ATOM 1018 N N . THR A 1 129 ? -2.187 5.316 -21.846 1.00 96.62 129 THR A N 1
ATOM 1019 C CA . THR A 1 129 ? -0.752 5.043 -21.981 1.00 96.62 129 THR A CA 1
ATOM 1020 C C . THR A 1 129 ? -0.429 3.592 -21.624 1.00 96.62 129 THR A C 1
ATOM 1022 O O . THR A 1 129 ? 0.274 2.921 -22.380 1.00 96.62 129 THR A O 1
ATOM 1025 N N . LEU A 1 130 ? -0.975 3.056 -20.525 1.00 97.06 130 LEU A N 1
ATOM 1026 C CA . LEU A 1 130 ? -0.734 1.658 -20.142 1.00 97.06 130 LEU A CA 1
ATOM 1027 C C . LEU A 1 130 ? -1.262 0.677 -21.198 1.00 97.06 130 LEU A C 1
ATOM 1029 O O . LEU A 1 130 ? -0.558 -0.251 -21.594 1.00 97.06 130 LEU A O 1
ATOM 1033 N N . GLU A 1 131 ? -2.471 0.911 -21.712 1.00 97.81 131 GLU A N 1
ATOM 1034 C CA . GLU A 1 131 ? -3.046 0.099 -22.788 1.00 97.81 131 GLU A CA 1
ATOM 1035 C C . GLU A 1 131 ? -2.224 0.171 -24.084 1.00 97.81 131 GLU A C 1
ATOM 1037 O O . GLU A 1 131 ? -2.101 -0.835 -24.785 1.00 97.81 131 GLU A O 1
ATOM 1042 N N . ALA A 1 132 ? -1.644 1.329 -24.410 1.00 97.94 132 ALA A N 1
ATOM 1043 C CA . ALA A 1 132 ? -0.777 1.480 -25.575 1.00 97.94 132 ALA A CA 1
ATOM 1044 C C . ALA A 1 132 ? 0.525 0.675 -25.439 1.00 97.94 132 ALA A C 1
ATOM 1046 O O . ALA A 1 132 ? 0.920 0.005 -26.392 1.00 97.94 132 ALA A O 1
ATOM 1047 N N . PHE A 1 133 ? 1.137 0.649 -24.254 1.00 98.25 133 PHE A N 1
ATOM 1048 C CA . PHE A 1 133 ? 2.315 -0.183 -23.989 1.00 98.25 133 PHE A CA 1
ATOM 1049 C C . PHE A 1 133 ? 2.011 -1.691 -24.008 1.00 98.25 133 PHE A C 1
ATOM 1051 O O . PHE A 1 133 ? 2.824 -2.463 -24.514 1.00 98.25 133 PHE A O 1
ATOM 1058 N N . ILE A 1 134 ? 0.830 -2.118 -23.545 1.00 98.31 134 ILE A N 1
ATOM 1059 C CA . ILE A 1 134 ? 0.378 -3.516 -23.688 1.00 98.31 134 ILE A CA 1
ATOM 1060 C C . ILE A 1 134 ? 0.188 -3.874 -25.170 1.00 98.31 134 ILE A C 1
ATOM 1062 O O . ILE A 1 134 ? 0.622 -4.931 -25.613 1.00 98.31 134 ILE A O 1
ATOM 1066 N N . ARG A 1 135 ? -0.405 -2.985 -25.980 1.00 98.00 135 ARG A N 1
ATOM 1067 C CA . ARG A 1 135 ? -0.507 -3.220 -27.433 1.00 98.00 135 ARG A CA 1
ATOM 1068 C C . ARG A 1 135 ? 0.864 -3.280 -28.105 1.00 98.00 135 ARG A C 1
ATOM 1070 O O . ARG A 1 135 ? 1.057 -4.106 -28.990 1.00 98.00 135 ARG A O 1
ATOM 1077 N N . LEU A 1 136 ? 1.807 -2.431 -27.688 1.00 97.88 136 LEU A N 1
ATOM 1078 C CA . LEU A 1 136 ? 3.176 -2.454 -28.202 1.00 97.88 136 LEU A CA 1
ATOM 1079 C C . LEU A 1 136 ? 3.862 -3.791 -27.895 1.00 97.88 136 LEU A C 1
ATOM 1081 O O . LEU A 1 136 ? 4.500 -4.358 -28.777 1.00 97.88 136 LEU A O 1
ATOM 1085 N N . HIS A 1 137 ? 3.689 -4.317 -26.680 1.00 97.75 137 HIS A N 1
ATOM 1086 C CA . HIS A 1 137 ? 4.137 -5.663 -26.322 1.00 97.75 137 HIS A CA 1
ATOM 1087 C C . HIS A 1 137 ? 3.596 -6.711 -27.303 1.00 97.75 137 HIS A C 1
ATOM 1089 O O . HIS A 1 137 ? 4.373 -7.462 -27.887 1.00 97.75 137 HIS A O 1
ATOM 1095 N N . ASP A 1 138 ? 2.285 -6.699 -27.544 1.00 97.06 138 ASP A N 1
ATOM 1096 C CA . ASP A 1 138 ? 1.601 -7.704 -28.369 1.00 97.06 138 ASP A CA 1
ATOM 1097 C C . ASP A 1 138 ? 2.008 -7.644 -29.845 1.00 97.06 138 ASP A C 1
ATOM 1099 O O . ASP A 1 138 ? 2.004 -8.660 -30.537 1.00 97.06 138 ASP A O 1
ATOM 1103 N N . GLN A 1 139 ? 2.381 -6.458 -30.327 1.00 96.56 139 GLN A N 1
ATOM 1104 C CA . GLN A 1 139 ? 2.860 -6.249 -31.692 1.00 96.56 139 GLN A CA 1
ATOM 1105 C C . GLN A 1 139 ? 4.328 -6.642 -31.878 1.00 96.56 139 GLN A C 1
ATOM 1107 O O . GLN A 1 139 ? 4.696 -7.116 -32.950 1.00 96.56 139 GLN A O 1
ATOM 1112 N N . VAL A 1 140 ? 5.173 -6.395 -30.872 1.00 96.06 140 VAL A N 1
ATOM 1113 C CA . VAL A 1 140 ? 6.635 -6.477 -31.018 1.00 96.06 140 VAL A CA 1
ATOM 1114 C C . VAL A 1 140 ? 7.197 -7.799 -30.502 1.00 96.06 140 VAL A C 1
ATOM 1116 O O . VAL A 1 140 ? 8.085 -8.362 -31.133 1.00 96.06 140 VAL A O 1
ATOM 1119 N N . LEU A 1 141 ? 6.701 -8.313 -29.375 1.00 94.81 141 LEU A N 1
ATOM 1120 C CA . LEU A 1 141 ? 7.320 -9.421 -28.638 1.00 94.81 141 LEU A CA 1
ATOM 1121 C C . LEU A 1 141 ? 6.629 -10.768 -28.886 1.00 94.81 141 LEU A C 1
ATOM 1123 O O . LEU A 1 141 ? 6.380 -11.534 -27.962 1.00 94.81 141 LEU A O 1
ATOM 1127 N N . THR A 1 142 ? 6.324 -11.091 -30.143 1.00 93.56 142 THR A N 1
ATOM 1128 C CA . THR A 1 142 ? 5.615 -12.340 -30.481 1.00 93.56 142 THR A CA 1
ATOM 1129 C C . THR A 1 142 ? 6.468 -13.608 -30.326 1.00 93.56 142 THR A C 1
ATOM 1131 O O . THR A 1 142 ? 5.926 -14.710 -30.282 1.00 93.56 142 THR A O 1
ATOM 1134 N N . ASP A 1 143 ? 7.797 -13.480 -30.279 1.00 94.12 143 ASP A N 1
ATOM 1135 C CA . ASP A 1 143 ? 8.776 -14.579 -30.249 1.00 94.12 143 ASP A CA 1
ATOM 1136 C C . ASP A 1 143 ? 9.532 -14.711 -28.909 1.00 94.12 143 ASP A C 1
ATOM 1138 O O . ASP A 1 143 ? 10.423 -15.555 -28.786 1.00 94.12 143 ASP A O 1
ATOM 1142 N N . THR A 1 144 ? 9.182 -13.927 -27.882 1.00 95.81 144 THR A N 1
ATOM 1143 C CA . THR A 1 144 ? 9.828 -13.965 -26.557 1.00 95.81 144 THR A CA 1
ATOM 1144 C C . THR A 1 144 ? 8.833 -13.723 -25.423 1.00 95.81 144 THR A C 1
ATOM 1146 O O . THR A 1 144 ? 7.821 -13.068 -25.614 1.00 95.81 144 THR A O 1
ATOM 1149 N N . ARG A 1 145 ? 9.136 -14.235 -24.222 1.00 96.56 145 ARG A N 1
ATOM 1150 C CA . ARG A 1 145 ? 8.285 -14.119 -23.016 1.00 96.56 145 ARG A CA 1
ATOM 1151 C C . ARG A 1 145 ? 8.849 -13.191 -21.941 1.00 96.56 145 ARG A C 1
ATOM 1153 O O . ARG A 1 145 ? 8.382 -13.164 -20.806 1.00 96.56 145 ARG A O 1
ATOM 1160 N N . ILE A 1 146 ? 9.917 -12.463 -22.257 1.00 97.31 146 ILE A N 1
ATOM 1161 C CA . ILE A 1 146 ? 10.676 -11.678 -21.271 1.00 97.31 146 ILE A CA 1
ATOM 1162 C C . ILE A 1 146 ? 9.828 -10.582 -20.607 1.00 97.31 146 ILE A C 1
ATOM 1164 O O . ILE A 1 146 ? 10.059 -10.257 -19.445 1.00 97.31 146 ILE A O 1
ATOM 1168 N N . ALA A 1 147 ? 8.848 -10.026 -21.321 1.00 97.25 147 ALA A N 1
ATOM 1169 C CA . ALA A 1 147 ? 7.987 -8.953 -20.826 1.00 97.25 147 ALA A CA 1
ATOM 1170 C C . ALA A 1 147 ? 6.569 -9.420 -20.446 1.00 97.25 147 ALA A C 1
ATOM 1172 O O . ALA A 1 147 ? 5.755 -8.602 -20.011 1.00 97.25 147 ALA A O 1
ATOM 1173 N N . ASP A 1 148 ? 6.283 -10.721 -20.550 1.00 97.81 148 ASP A N 1
ATOM 1174 C CA . ASP A 1 148 ? 4.964 -11.294 -20.265 1.00 97.81 148 ASP A CA 1
ATOM 1175 C C . ASP A 1 148 ? 4.531 -11.026 -18.819 1.00 97.81 148 ASP A C 1
ATOM 1177 O O . ASP A 1 148 ? 3.391 -10.643 -18.574 1.00 97.81 148 ASP A O 1
ATOM 1181 N N . LEU A 1 149 ? 5.450 -11.176 -17.855 1.00 97.62 149 LEU A N 1
ATOM 1182 C CA . LEU A 1 149 ? 5.168 -10.980 -16.429 1.00 97.62 149 LEU A CA 1
ATOM 1183 C C . LEU A 1 149 ? 4.672 -9.555 -16.124 1.00 97.62 149 LEU A C 1
ATOM 1185 O O . LEU A 1 149 ? 3.658 -9.369 -15.446 1.00 97.62 149 LEU A O 1
ATOM 1189 N N . GLU A 1 150 ? 5.374 -8.541 -16.634 1.00 98.06 150 GLU A N 1
ATOM 1190 C CA . GLU A 1 150 ? 5.003 -7.135 -16.425 1.00 98.06 150 GLU A CA 1
ATOM 1191 C C . GLU A 1 150 ? 3.712 -6.786 -17.175 1.00 98.06 150 GLU A C 1
ATOM 1193 O O . GLU A 1 150 ? 2.886 -6.028 -16.669 1.00 98.06 150 GLU A O 1
ATOM 1198 N N . THR A 1 151 ? 3.490 -7.394 -18.343 1.00 98.25 151 THR A N 1
ATOM 1199 C CA . THR A 1 151 ? 2.253 -7.239 -19.120 1.00 98.25 151 THR A CA 1
ATOM 1200 C C . THR A 1 151 ? 1.053 -7.852 -18.400 1.00 98.25 151 THR A C 1
ATOM 1202 O O . THR A 1 151 ? 0.011 -7.208 -18.285 1.00 98.25 151 THR A O 1
ATOM 1205 N N . ALA A 1 152 ? 1.195 -9.057 -17.848 1.00 98.25 152 ALA A N 1
ATOM 1206 C CA . ALA A 1 152 ? 0.169 -9.708 -17.038 1.00 98.25 152 ALA A CA 1
ATOM 1207 C C . ALA A 1 152 ? -0.162 -8.886 -15.780 1.00 98.25 152 ALA A C 1
ATOM 1209 O O . ALA A 1 152 ? -1.332 -8.668 -15.468 1.00 98.25 152 ALA A O 1
ATOM 1210 N N . THR A 1 153 ? 0.859 -8.346 -15.110 1.00 96.88 153 THR A N 1
ATOM 1211 C CA . THR A 1 153 ? 0.681 -7.451 -13.954 1.00 96.88 153 THR A CA 1
ATOM 1212 C C . THR A 1 153 ? -0.046 -6.156 -14.349 1.00 96.88 153 THR A C 1
ATOM 1214 O O . THR A 1 153 ? -0.941 -5.694 -13.643 1.00 96.88 153 THR A O 1
ATOM 1217 N N . ALA A 1 154 ? 0.270 -5.581 -15.514 1.00 96.75 154 ALA A N 1
ATOM 1218 C CA . ALA A 1 154 ? -0.442 -4.421 -16.049 1.00 96.75 154 ALA A CA 1
ATOM 1219 C C . ALA A 1 154 ? -1.912 -4.727 -16.396 1.00 96.75 154 ALA A C 1
ATOM 1221 O O . ALA A 1 154 ? -2.790 -3.904 -16.133 1.00 96.75 154 ALA A O 1
ATOM 1222 N N . LEU A 1 155 ? -2.211 -5.911 -16.940 1.00 97.69 155 LEU A N 1
ATOM 1223 C CA . LEU A 1 155 ? -3.588 -6.348 -17.198 1.00 97.69 155 LEU A CA 1
ATOM 1224 C C . LEU A 1 155 ? -4.390 -6.527 -15.901 1.00 97.69 155 LEU A C 1
ATOM 1226 O O . LEU A 1 155 ? -5.544 -6.095 -15.854 1.00 97.69 155 LEU A O 1
ATOM 1230 N N . ASN A 1 156 ? -3.781 -7.075 -14.843 1.00 95.44 156 ASN A N 1
ATOM 1231 C CA . ASN A 1 156 ? -4.389 -7.133 -13.508 1.00 95.44 156 ASN A CA 1
ATOM 1232 C C . ASN A 1 156 ? -4.735 -5.736 -12.983 1.00 95.44 156 ASN A C 1
ATOM 1234 O O . ASN A 1 156 ? -5.850 -5.518 -12.503 1.00 95.44 156 ASN A O 1
ATOM 1238 N N . ALA A 1 157 ? -3.818 -4.772 -13.124 1.00 92.50 157 ALA A N 1
ATOM 1239 C CA . ALA A 1 157 ? -4.058 -3.383 -12.738 1.00 92.50 157 ALA A CA 1
ATOM 1240 C C . ALA A 1 157 ? -5.238 -2.757 -13.510 1.00 92.50 157 ALA A C 1
ATOM 1242 O O . ALA A 1 157 ? -6.031 -2.018 -12.931 1.00 92.50 157 ALA A O 1
ATOM 1243 N N . LEU A 1 158 ? -5.408 -3.100 -14.791 1.00 93.88 158 LEU A N 1
ATOM 1244 C CA . LEU A 1 158 ? -6.522 -2.638 -15.631 1.00 93.88 158 LEU A CA 1
ATOM 1245 C C . LEU A 1 158 ? -7.852 -3.378 -15.404 1.00 93.88 158 LEU A C 1
ATOM 1247 O O . LEU A 1 158 ? -8.855 -3.003 -16.023 1.00 93.88 158 LEU A O 1
ATOM 1251 N N . GLY A 1 159 ? -7.865 -4.433 -14.582 1.00 93.69 159 GLY A N 1
ATOM 1252 C CA . GLY A 1 159 ? -9.022 -5.311 -14.388 1.00 93.69 159 GLY A CA 1
ATOM 1253 C C . GLY A 1 159 ? -9.317 -6.241 -15.574 1.00 93.69 159 GLY A C 1
ATOM 1254 O O . GLY A 1 159 ? -10.419 -6.773 -15.679 1.00 93.69 159 GLY A O 1
ATOM 1255 N N . ARG A 1 160 ? -8.360 -6.439 -16.491 1.00 96.94 160 ARG A N 1
ATOM 1256 C CA . ARG A 1 160 ? -8.498 -7.284 -17.696 1.00 96.94 160 ARG A CA 1
ATOM 1257 C C . ARG A 1 160 ? -8.127 -8.742 -17.389 1.00 96.94 160 ARG A C 1
ATOM 1259 O O . ARG A 1 160 ? -7.244 -9.3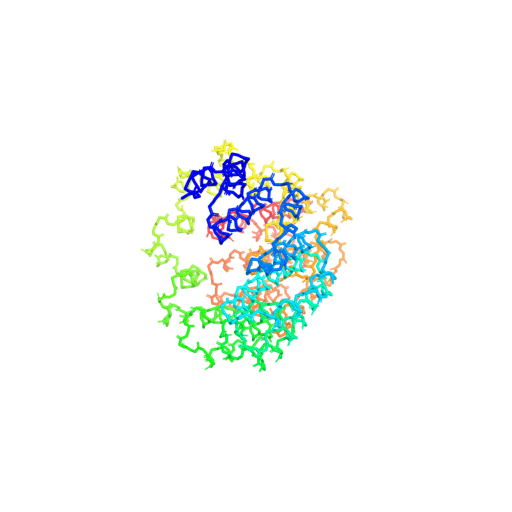21 -18.016 1.00 96.94 160 ARG A O 1
ATOM 1266 N N . PHE A 1 161 ? -8.791 -9.327 -16.394 1.00 96.38 161 PHE A N 1
ATOM 1267 C CA . PHE A 1 161 ? -8.449 -10.641 -15.831 1.00 96.38 161 PHE A CA 1
ATOM 1268 C C . PHE A 1 161 ? -8.572 -11.798 -16.835 1.00 96.38 161 PHE A C 1
ATOM 1270 O O . PHE A 1 161 ? -7.715 -12.679 -16.862 1.00 96.38 161 PHE A O 1
ATOM 1277 N N . ASP A 1 162 ? -9.570 -11.766 -17.725 1.00 97.69 162 ASP A N 1
ATOM 1278 C CA . ASP A 1 162 ? -9.769 -12.813 -18.742 1.00 97.69 162 ASP A CA 1
ATOM 1279 C C . ASP A 1 162 ? -8.582 -12.930 -19.713 1.00 97.69 162 ASP A C 1
ATOM 1281 O O . ASP A 1 162 ? -8.226 -14.018 -20.180 1.00 97.69 162 ASP A O 1
ATOM 1285 N N . GLU A 1 163 ? -7.902 -11.815 -19.978 1.00 98.06 163 GLU A N 1
ATOM 1286 C CA . GLU A 1 163 ? -6.679 -11.805 -20.779 1.00 98.06 163 GLU A CA 1
ATOM 1287 C C . GLU A 1 163 ? -5.487 -12.385 -20.027 1.00 98.06 163 GLU A C 1
ATOM 1289 O O . GLU A 1 163 ? -4.665 -13.072 -20.632 1.00 98.06 163 GLU A O 1
ATOM 1294 N N . VAL A 1 164 ? -5.416 -12.191 -18.708 1.00 98.06 164 VAL A N 1
ATOM 1295 C CA . VAL A 1 164 ? -4.405 -12.849 -17.869 1.00 98.06 164 VAL A CA 1
ATOM 1296 C C . VAL A 1 164 ? -4.581 -14.364 -17.922 1.00 98.06 164 VAL A C 1
ATOM 1298 O O . VAL A 1 164 ? -3.612 -15.084 -18.163 1.00 98.06 164 VAL A O 1
ATOM 1301 N N . PHE A 1 165 ? -5.816 -14.859 -17.801 1.00 97.12 165 PHE A N 1
ATOM 1302 C CA . PHE A 1 165 ? -6.094 -16.296 -17.859 1.00 97.12 165 PHE A CA 1
ATOM 1303 C C . PHE A 1 165 ? -5.783 -16.918 -19.222 1.00 97.12 165 PHE A C 1
ATOM 1305 O O . PHE A 1 165 ? -5.203 -18.003 -19.281 1.00 97.12 165 PHE A O 1
ATOM 1312 N N . SER A 1 166 ? -6.163 -16.248 -20.312 1.00 97.19 166 SER A N 1
ATOM 1313 C CA . SER A 1 166 ? -6.011 -16.794 -21.666 1.00 97.19 166 SER A CA 1
ATOM 1314 C C . SER A 1 166 ? -4.579 -16.720 -22.196 1.00 97.19 166 SER A C 1
ATOM 1316 O O . SER A 1 166 ? -4.151 -17.626 -22.910 1.00 97.19 166 SER A O 1
ATOM 1318 N N . ARG A 1 167 ? -3.823 -15.672 -21.849 1.00 96.31 167 ARG A N 1
ATOM 1319 C CA . ARG A 1 167 ? -2.501 -15.401 -22.442 1.00 96.31 167 ARG A CA 1
ATOM 1320 C C . ARG A 1 167 ? -1.337 -15.771 -21.531 1.00 96.31 167 ARG A C 1
ATOM 1322 O O . ARG A 1 167 ? -0.277 -16.149 -22.017 1.00 96.31 167 ARG A O 1
ATOM 1329 N N . PHE A 1 168 ? -1.530 -15.676 -20.218 1.00 96.56 168 PHE A N 1
ATOM 1330 C CA . PHE A 1 168 ? -0.453 -15.731 -19.229 1.00 96.56 168 PHE A CA 1
ATOM 1331 C C . PHE A 1 168 ? -0.641 -16.888 -18.236 1.00 96.56 168 PHE A C 1
ATOM 1333 O O . PHE A 1 168 ? -0.246 -16.796 -17.077 1.00 96.56 168 PHE A O 1
ATOM 1340 N N . SER A 1 169 ? -1.188 -18.017 -18.712 1.00 96.06 169 SER A N 1
ATOM 1341 C CA . SER A 1 169 ? -1.532 -19.203 -17.906 1.00 96.06 169 SER A CA 1
ATOM 1342 C C . SER A 1 169 ? -0.349 -19.865 -17.174 1.00 96.06 169 SER A C 1
ATOM 1344 O O . SER A 1 169 ? -0.551 -20.670 -16.268 1.00 96.06 169 SER A O 1
ATOM 1346 N N . ILE A 1 170 ? 0.888 -19.517 -17.537 1.00 96.44 170 ILE A N 1
ATOM 1347 C CA . ILE A 1 170 ? 2.118 -20.025 -16.912 1.00 96.44 170 ILE A CA 1
ATOM 1348 C C . ILE A 1 170 ? 2.576 -19.203 -15.697 1.00 96.44 170 ILE A C 1
ATOM 1350 O O . ILE A 1 170 ? 3.544 -19.591 -15.044 1.00 96.44 170 ILE A O 1
ATOM 1354 N N . TYR A 1 171 ? 1.926 -18.070 -15.410 1.00 97.25 171 TYR A N 1
ATOM 1355 C CA . TYR A 1 171 ? 2.298 -17.137 -14.345 1.00 97.25 171 TYR A CA 1
ATOM 1356 C C . TYR A 1 171 ? 1.328 -17.265 -13.160 1.00 97.25 171 TYR A C 1
ATOM 1358 O O . TYR A 1 171 ? 0.351 -16.518 -13.068 1.00 97.25 171 TYR A O 1
ATOM 1366 N N . PRO A 1 172 ? 1.562 -18.219 -12.236 1.00 96.94 172 PRO A N 1
ATOM 1367 C CA . PRO A 1 172 ? 0.602 -18.562 -11.190 1.00 96.94 172 PRO A CA 1
ATOM 1368 C C . PRO A 1 172 ? 0.283 -17.391 -10.263 1.00 96.94 172 PRO A C 1
ATOM 1370 O O . PRO A 1 172 ? -0.868 -17.255 -9.875 1.00 96.94 172 PRO A O 1
ATOM 1373 N N . VAL A 1 173 ? 1.262 -16.529 -9.963 1.00 96.44 173 VAL A N 1
ATOM 1374 C CA . VAL A 1 173 ? 1.075 -15.344 -9.107 1.00 96.44 173 VAL A CA 1
ATOM 1375 C C . VAL A 1 173 ? 0.092 -14.358 -9.744 1.00 96.44 173 VAL A C 1
ATOM 1377 O O . VAL A 1 173 ? -0.819 -13.868 -9.085 1.00 96.44 173 VAL A O 1
ATOM 1380 N N . GLN A 1 174 ? 0.224 -14.099 -11.044 1.00 97.31 174 GLN A N 1
ATOM 1381 C CA . GLN A 1 174 ? -0.646 -13.169 -11.766 1.00 97.31 174 GLN A CA 1
ATOM 1382 C C . GLN A 1 174 ? -2.056 -13.743 -11.926 1.00 97.31 174 GLN A C 1
ATOM 1384 O O . GLN A 1 174 ? -3.034 -13.010 -11.800 1.00 97.31 174 GLN A O 1
ATOM 1389 N N . ILE A 1 175 ? -2.173 -15.055 -12.148 1.00 97.94 175 ILE A N 1
ATOM 1390 C CA . ILE A 1 175 ? -3.465 -15.751 -12.204 1.00 97.94 175 ILE A CA 1
ATOM 1391 C C . ILE A 1 175 ? -4.137 -15.754 -10.833 1.00 97.94 175 ILE A C 1
ATOM 1393 O O . ILE A 1 175 ? -5.334 -15.491 -10.752 1.00 97.94 175 ILE A O 1
ATOM 1397 N N . SER A 1 176 ? -3.399 -16.043 -9.758 1.00 96.88 176 SER A N 1
ATOM 1398 C CA . SER A 1 176 ? -3.959 -16.014 -8.408 1.00 96.88 176 SER A CA 1
ATOM 1399 C C . SER A 1 176 ? -4.388 -14.608 -8.019 1.00 96.88 176 SER A C 1
ATOM 1401 O O . SER A 1 176 ? -5.468 -14.451 -7.473 1.00 96.88 176 SER A O 1
ATOM 1403 N N . GLU A 1 177 ? -3.608 -13.579 -8.360 1.00 94.38 177 GLU A N 1
ATOM 1404 C CA . GLU A 1 177 ? -4.004 -12.186 -8.145 1.00 94.38 177 GLU A CA 1
ATOM 1405 C C . GLU A 1 177 ? -5.299 -11.844 -8.904 1.00 94.38 177 GLU A C 1
ATOM 1407 O O . GLU A 1 177 ? -6.214 -11.262 -8.322 1.00 94.38 177 GLU A O 1
ATOM 1412 N N . ALA A 1 178 ? -5.417 -12.249 -10.173 1.00 94.81 178 ALA A N 1
ATOM 1413 C CA . ALA A 1 178 ? -6.627 -12.051 -10.971 1.00 94.81 178 ALA A CA 1
ATOM 1414 C C . ALA A 1 178 ? -7.855 -12.738 -10.344 1.00 94.81 178 ALA A C 1
ATOM 1416 O O . ALA A 1 178 ? -8.911 -12.121 -10.206 1.00 94.81 178 ALA A O 1
ATOM 1417 N N . LEU A 1 179 ? -7.714 -14.002 -9.924 1.00 95.56 179 LEU A N 1
ATOM 1418 C CA . LEU A 1 179 ? -8.772 -14.761 -9.248 1.00 95.56 179 LEU A CA 1
ATOM 1419 C C . LEU A 1 179 ? -9.163 -14.117 -7.911 1.00 95.56 179 LEU A C 1
ATOM 1421 O O . LEU A 1 179 ? -10.350 -13.934 -7.643 1.00 95.56 179 LEU A O 1
ATOM 1425 N N . THR A 1 180 ? -8.179 -13.720 -7.105 1.00 92.00 180 THR A N 1
ATOM 1426 C CA . THR A 1 180 ? -8.363 -13.029 -5.823 1.00 92.00 180 THR A CA 1
ATOM 1427 C C . THR A 1 180 ? -9.130 -11.721 -5.999 1.00 92.00 180 THR A C 1
ATOM 1429 O O . THR A 1 180 ? -10.124 -11.504 -5.311 1.00 92.00 180 THR A O 1
ATOM 1432 N N . ARG A 1 181 ? -8.761 -10.883 -6.979 1.00 88.94 181 ARG A N 1
ATOM 1433 C CA . ARG A 1 181 ? -9.482 -9.633 -7.289 1.00 88.94 181 ARG A CA 1
ATOM 1434 C C . ARG A 1 181 ? -10.916 -9.867 -7.784 1.00 88.94 181 ARG A C 1
ATOM 1436 O O . ARG A 1 181 ? -11.752 -8.978 -7.661 1.00 88.94 181 ARG A O 1
ATOM 1443 N N . GLN A 1 182 ? -11.216 -11.049 -8.324 1.00 91.38 182 GLN A N 1
ATOM 1444 C CA . GLN A 1 182 ? -12.575 -11.481 -8.679 1.00 91.38 182 GLN A CA 1
ATOM 1445 C C . GLN A 1 182 ? -13.323 -12.169 -7.520 1.00 91.38 182 GLN A C 1
ATOM 1447 O O . GLN A 1 182 ? -14.456 -12.611 -7.704 1.00 91.38 182 GLN A O 1
ATOM 1452 N N . GLY A 1 183 ? -12.711 -12.300 -6.339 1.00 90.62 183 GLY A N 1
ATOM 1453 C CA . GLY A 1 183 ? -13.294 -12.993 -5.191 1.00 90.62 183 GLY A CA 1
ATOM 1454 C C . GLY A 1 183 ? -13.325 -14.525 -5.303 1.00 90.62 183 GLY A C 1
ATOM 1455 O O . GLY A 1 183 ? -14.040 -15.165 -4.528 1.00 90.62 183 GLY A O 1
ATOM 1456 N N . ARG A 1 184 ? -12.576 -15.117 -6.248 1.00 94.88 184 ARG A N 1
ATOM 1457 C CA . ARG A 1 184 ? -12.538 -16.560 -6.578 1.00 94.88 184 ARG A CA 1
ATOM 1458 C C . ARG A 1 184 ? -11.445 -17.307 -5.798 1.00 94.88 184 ARG A C 1
ATOM 1460 O O . ARG A 1 184 ? -10.604 -17.990 -6.380 1.00 94.88 184 ARG A O 1
ATOM 1467 N N . TYR A 1 185 ? -11.432 -17.160 -4.478 1.00 95.25 185 TYR A N 1
ATOM 1468 C CA . TYR A 1 185 ? -10.375 -17.699 -3.610 1.00 95.25 185 TYR A CA 1
ATOM 1469 C C . TYR A 1 185 ? -10.349 -19.229 -3.548 1.00 95.25 185 TYR A C 1
ATOM 1471 O O . TYR A 1 185 ? -9.279 -19.830 -3.479 1.00 95.25 185 TYR A O 1
ATOM 1479 N N . GLU A 1 186 ? -11.506 -19.881 -3.611 1.00 96.50 186 GLU A N 1
ATOM 1480 C CA . GLU A 1 186 ? -11.607 -21.340 -3.610 1.00 96.50 186 GLU A CA 1
ATOM 1481 C C . GLU A 1 186 ? -10.905 -21.951 -4.829 1.00 96.50 186 GLU A C 1
ATOM 1483 O O . GLU A 1 186 ? -10.194 -22.945 -4.701 1.00 96.50 186 GLU A O 1
ATOM 1488 N N . GLU A 1 187 ? -11.015 -21.306 -5.990 1.00 97.19 187 GLU A N 1
ATOM 1489 C CA . GLU A 1 187 ? -10.325 -21.730 -7.209 1.00 97.19 187 GLU A CA 1
ATOM 1490 C C . GLU A 1 187 ? -8.809 -21.511 -7.131 1.00 97.19 187 GLU A C 1
ATOM 1492 O O . GLU A 1 187 ? -8.045 -22.291 -7.698 1.00 97.19 187 GLU A O 1
ATOM 1497 N N . VAL A 1 188 ? -8.347 -20.490 -6.397 1.00 97.31 188 VAL A N 1
ATOM 1498 C CA . VAL A 1 188 ? -6.915 -20.325 -6.096 1.00 97.31 188 VAL A CA 1
ATOM 1499 C C . VAL A 1 188 ? -6.403 -21.532 -5.308 1.00 97.31 188 VAL A C 1
ATOM 1501 O O . VAL A 1 188 ? -5.358 -22.081 -5.656 1.00 97.31 188 VAL A O 1
ATOM 1504 N N . LEU A 1 189 ? -7.150 -21.981 -4.294 1.00 97.38 189 LEU A N 1
ATOM 1505 C CA . LEU A 1 189 ? -6.779 -23.154 -3.496 1.00 97.38 189 LEU A CA 1
ATOM 1506 C C . LEU A 1 189 ? -6.843 -24.463 -4.283 1.00 97.38 189 LEU A C 1
ATOM 1508 O O . LEU A 1 189 ? -6.016 -25.341 -4.052 1.00 97.38 189 LEU A O 1
ATOM 1512 N N . GLU A 1 190 ? -7.799 -24.599 -5.202 1.00 97.69 190 GLU A N 1
ATOM 1513 C CA . GLU A 1 190 ? -7.908 -25.771 -6.075 1.00 97.69 190 GLU A CA 1
ATOM 1514 C C . GLU A 1 190 ? -6.746 -25.844 -7.075 1.00 97.69 190 GLU A C 1
ATOM 1516 O O . GLU A 1 190 ? -6.158 -26.907 -7.269 1.00 97.69 190 GLU A O 1
ATOM 1521 N N . ARG A 1 191 ? -6.388 -24.712 -7.698 1.00 97.44 191 ARG A N 1
ATOM 1522 C CA . ARG A 1 191 ? -5.344 -24.659 -8.733 1.00 97.44 191 ARG A CA 1
ATOM 1523 C C . ARG A 1 191 ? -3.925 -24.669 -8.174 1.00 97.44 191 ARG A C 1
ATOM 1525 O O . ARG A 1 191 ? -3.024 -25.158 -8.853 1.00 97.44 191 ARG A O 1
ATOM 1532 N N . TYR A 1 192 ? -3.712 -24.103 -6.986 1.00 96.81 192 TYR A N 1
ATOM 1533 C CA . TYR A 1 192 ? -2.377 -23.892 -6.413 1.00 96.81 192 TYR A CA 1
ATOM 1534 C C . TYR A 1 192 ? -2.227 -24.398 -4.966 1.00 96.81 192 TYR A C 1
ATOM 1536 O O . TYR A 1 192 ? -1.680 -23.676 -4.127 1.00 96.81 192 TYR A O 1
ATOM 1544 N N . PRO A 1 193 ? -2.655 -25.634 -4.636 1.00 96.12 193 PRO A N 1
ATOM 1545 C CA . PRO A 1 193 ? -2.545 -26.163 -3.273 1.00 96.12 193 PRO A CA 1
ATOM 1546 C C . PRO A 1 193 ? -1.087 -26.374 -2.828 1.00 96.12 193 PRO A C 1
ATOM 1548 O O . PRO A 1 193 ? -0.801 -26.453 -1.637 1.00 96.12 193 PRO A O 1
ATOM 1551 N N . ASP A 1 194 ? -0.156 -26.476 -3.777 1.00 94.75 194 ASP A N 1
ATOM 1552 C CA . ASP A 1 194 ? 1.268 -26.741 -3.570 1.00 94.75 194 ASP A CA 1
ATOM 1553 C C . ASP A 1 194 ? 2.138 -25.473 -3.564 1.00 94.75 194 ASP A C 1
ATOM 1555 O O . ASP A 1 194 ? 3.361 -25.572 -3.452 1.00 94.75 194 ASP A O 1
ATOM 1559 N N . LYS A 1 195 ? 1.534 -24.281 -3.679 1.00 95.12 195 LYS A N 1
ATOM 1560 C CA . LYS A 1 195 ? 2.222 -22.982 -3.619 1.00 95.12 195 LYS A CA 1
ATOM 1561 C C . LYS A 1 195 ? 1.852 -22.274 -2.310 1.00 95.12 195 LYS A C 1
ATOM 1563 O O . LYS A 1 195 ? 0.862 -21.543 -2.293 1.00 95.12 195 LYS A O 1
ATOM 1568 N N . PRO A 1 196 ? 2.631 -22.463 -1.224 1.00 94.62 196 PRO A N 1
ATOM 1569 C CA . PRO A 1 196 ? 2.251 -22.029 0.118 1.00 94.62 196 PRO A CA 1
ATOM 1570 C C . PRO A 1 196 ? 1.884 -20.553 0.219 1.00 94.62 196 PRO A C 1
ATOM 1572 O O . PRO A 1 196 ? 0.884 -20.250 0.850 1.00 94.62 196 PRO A O 1
ATOM 1575 N N . ASP A 1 197 ? 2.637 -19.658 -0.425 1.00 93.44 197 ASP A N 1
ATOM 1576 C CA . ASP A 1 197 ? 2.377 -18.214 -0.359 1.00 93.44 197 ASP A CA 1
ATOM 1577 C C . ASP A 1 197 ? 1.013 -17.866 -0.984 1.00 93.44 197 ASP A C 1
ATOM 1579 O O . ASP A 1 197 ? 0.171 -17.242 -0.347 1.00 93.44 197 ASP A O 1
ATOM 1583 N N . ILE A 1 198 ? 0.739 -18.383 -2.189 1.00 95.19 198 ILE A N 1
ATOM 1584 C CA . ILE A 1 198 ? -0.527 -18.162 -2.908 1.00 95.19 198 ILE A CA 1
ATOM 1585 C C . ILE A 1 198 ? -1.715 -18.753 -2.137 1.00 95.19 198 ILE A C 1
ATOM 1587 O O . ILE A 1 198 ? -2.764 -18.118 -2.006 1.00 95.19 198 ILE A O 1
ATOM 1591 N N . ALA A 1 199 ? -1.566 -19.977 -1.627 1.00 96.25 199 ALA A N 1
ATOM 1592 C CA . ALA A 1 199 ? -2.622 -20.638 -0.874 1.00 96.25 199 ALA A CA 1
ATOM 1593 C C . ALA A 1 199 ? -2.861 -19.975 0.492 1.00 96.25 199 ALA A C 1
ATOM 1595 O O . ALA A 1 199 ? -4.009 -19.857 0.922 1.00 96.25 199 ALA A O 1
ATOM 1596 N N . ALA A 1 200 ? -1.799 -19.527 1.169 1.00 94.75 200 ALA A N 1
ATOM 1597 C CA . ALA A 1 200 ? -1.895 -18.820 2.439 1.00 94.75 200 ALA A CA 1
ATOM 1598 C C . ALA A 1 200 ? -2.624 -17.485 2.276 1.00 94.75 200 ALA A C 1
ATOM 1600 O O . ALA A 1 200 ? -3.535 -17.220 3.054 1.00 94.75 200 ALA A O 1
ATOM 1601 N N . ASP A 1 201 ? -2.310 -16.695 1.248 1.00 92.31 201 ASP A N 1
ATOM 1602 C CA . ASP A 1 201 ? -2.991 -15.419 0.998 1.00 92.31 201 ASP A CA 1
ATOM 1603 C C . ASP A 1 201 ? -4.492 -15.624 0.727 1.00 92.31 201 ASP A C 1
ATOM 1605 O O . ASP A 1 201 ? -5.339 -14.908 1.270 1.00 92.31 201 ASP A O 1
ATOM 1609 N N . ALA A 1 202 ? -4.850 -16.661 -0.040 1.00 94.69 202 ALA A N 1
ATOM 1610 C CA . ALA A 1 202 ? -6.250 -16.987 -0.296 1.00 94.69 202 ALA A CA 1
ATOM 1611 C C . ALA A 1 202 ? -6.991 -17.465 0.964 1.00 94.69 202 ALA A C 1
ATOM 1613 O O . ALA A 1 202 ? -8.095 -16.997 1.250 1.00 94.69 202 ALA A O 1
ATOM 1614 N N . LEU A 1 203 ? -6.384 -18.361 1.751 1.00 95.69 203 LEU A N 1
ATOM 1615 C CA . LEU A 1 203 ? -6.930 -18.769 3.050 1.00 95.69 203 LEU A CA 1
ATOM 1616 C C . LEU A 1 203 ? -7.076 -17.572 3.992 1.00 95.69 203 LEU A C 1
ATOM 1618 O O . LEU A 1 203 ? -8.074 -17.485 4.708 1.00 95.69 203 LEU A O 1
ATOM 1622 N N . TYR A 1 204 ? -6.113 -16.649 3.971 1.00 93.56 204 TYR A N 1
ATOM 1623 C CA . TYR A 1 204 ? -6.113 -15.478 4.831 1.00 93.56 204 TYR A CA 1
ATOM 1624 C C . TYR A 1 204 ? -7.318 -14.584 4.521 1.00 93.56 204 TYR A C 1
ATOM 1626 O O . TYR A 1 204 ? -8.136 -14.310 5.404 1.00 93.56 204 TYR A O 1
ATOM 1634 N N . ALA A 1 205 ? -7.507 -14.223 3.252 1.00 91.31 205 ALA A N 1
ATOM 1635 C CA . ALA A 1 205 ? -8.658 -13.439 2.807 1.00 91.31 205 ALA A CA 1
ATOM 1636 C C . ALA A 1 205 ? -10.003 -14.118 3.139 1.00 91.31 205 ALA A C 1
ATOM 1638 O O . ALA A 1 205 ? -10.969 -13.459 3.530 1.00 91.31 205 ALA A O 1
ATOM 1639 N N . MET A 1 206 ? -10.056 -15.453 3.077 1.00 93.38 206 MET A N 1
ATOM 1640 C CA . MET A 1 206 ? -11.255 -16.217 3.427 1.00 93.38 206 MET A CA 1
ATOM 1641 C C . MET A 1 206 ? -11.548 -16.330 4.928 1.00 93.38 206 MET A C 1
ATOM 1643 O O . MET A 1 206 ? -12.573 -16.901 5.299 1.00 93.38 206 MET A O 1
ATOM 1647 N N . GLY A 1 207 ? -10.695 -15.812 5.814 1.00 92.31 207 GLY A N 1
ATOM 1648 C CA . GLY A 1 207 ? -10.854 -16.032 7.255 1.00 92.31 207 GLY A CA 1
ATOM 1649 C C . GLY A 1 207 ? -10.392 -17.418 7.718 1.00 92.31 207 GLY A C 1
ATOM 1650 O O . GLY A 1 207 ? -10.640 -17.808 8.850 1.00 92.31 207 GLY A O 1
ATOM 1651 N N . ARG A 1 208 ? -9.715 -18.201 6.875 1.00 95.44 208 ARG A N 1
ATOM 1652 C CA . ARG A 1 208 ? -9.323 -19.595 7.153 1.00 95.44 208 ARG A CA 1
ATOM 1653 C C . ARG A 1 208 ? -7.899 -19.697 7.709 1.00 95.44 208 ARG A C 1
ATOM 1655 O O . ARG A 1 208 ? -7.165 -20.635 7.409 1.00 95.44 208 ARG A O 1
ATOM 1662 N N . GLY A 1 209 ? -7.504 -18.742 8.551 1.00 94.12 209 GLY A N 1
ATOM 1663 C CA . GLY A 1 209 ? -6.142 -18.639 9.080 1.00 94.12 209 GLY A CA 1
ATOM 1664 C C . GLY A 1 209 ? -5.645 -19.873 9.841 1.00 94.12 209 GLY A C 1
ATOM 1665 O O . GLY A 1 209 ? -4.470 -20.223 9.755 1.00 94.12 209 GLY A O 1
ATOM 1666 N N . LEU A 1 210 ? -6.523 -20.597 10.540 1.00 94.31 210 LEU A N 1
ATOM 1667 C CA . LEU A 1 210 ? -6.116 -21.820 11.245 1.00 94.31 210 LEU A CA 1
ATOM 1668 C C . LEU A 1 210 ? -5.528 -22.873 10.289 1.00 94.31 210 LEU A C 1
ATOM 1670 O O . LEU A 1 210 ? -4.518 -23.491 10.621 1.00 94.31 210 LEU A O 1
ATOM 1674 N N . GLU A 1 211 ? -6.056 -22.988 9.067 1.00 95.81 211 GLU A N 1
ATOM 1675 C CA . GLU A 1 211 ? -5.504 -23.897 8.055 1.00 95.81 211 GLU A CA 1
ATOM 1676 C C . GLU A 1 211 ? -4.106 -23.476 7.590 1.00 95.81 211 GLU A C 1
ATOM 1678 O O . GLU A 1 211 ? -3.285 -24.337 7.276 1.00 95.81 211 GLU A O 1
ATOM 1683 N N . ILE A 1 212 ? -3.794 -22.175 7.590 1.00 95.19 212 ILE A N 1
ATOM 1684 C CA . ILE A 1 212 ? -2.441 -21.678 7.295 1.00 95.19 212 ILE A CA 1
ATOM 1685 C C . ILE A 1 212 ? -1.472 -22.150 8.376 1.00 95.19 212 ILE A C 1
ATOM 1687 O O . ILE A 1 212 ? -0.391 -22.654 8.068 1.00 95.19 212 ILE A O 1
ATOM 1691 N N . VAL A 1 213 ? -1.869 -22.031 9.647 1.00 93.19 213 VAL A N 1
ATOM 1692 C CA . VAL A 1 213 ? -1.031 -22.434 10.785 1.00 93.19 213 VAL A CA 1
ATOM 1693 C C . VAL A 1 213 ? -0.759 -23.939 10.796 1.00 93.19 213 VAL A C 1
ATOM 1695 O O . VAL A 1 213 ? 0.340 -24.375 11.158 1.00 93.19 213 VAL A O 1
ATOM 1698 N N . GLU A 1 214 ? -1.741 -24.727 10.371 1.00 92.88 214 GLU A N 1
ATOM 1699 C CA . GLU A 1 214 ? -1.646 -26.181 10.287 1.00 92.88 214 GLU A CA 1
ATOM 1700 C C . GLU A 1 214 ? -0.834 -26.656 9.076 1.00 92.88 214 GLU A C 1
ATOM 1702 O O . GLU A 1 214 ? 0.010 -27.541 9.228 1.00 92.88 214 GLU A O 1
ATOM 1707 N N . ARG A 1 215 ? -1.056 -26.075 7.887 1.00 92.69 215 ARG A N 1
ATOM 1708 C CA . ARG A 1 215 ? -0.537 -26.610 6.613 1.00 92.69 215 ARG A CA 1
ATOM 1709 C C . ARG A 1 215 ? 0.714 -25.911 6.088 1.00 92.69 215 ARG A C 1
ATOM 1711 O O . ARG A 1 215 ? 1.537 -26.560 5.450 1.00 92.69 215 ARG A O 1
ATOM 1718 N N . TYR A 1 216 ? 0.890 -24.616 6.355 1.00 89.69 216 TYR A N 1
ATOM 1719 C CA . TYR A 1 216 ? 1.866 -23.775 5.645 1.00 89.69 216 TYR A CA 1
ATOM 1720 C C . TYR A 1 216 ? 2.903 -23.119 6.561 1.00 89.69 216 TYR A C 1
ATOM 1722 O O . TYR A 1 216 ? 3.273 -21.961 6.381 1.00 89.69 216 TYR A O 1
ATOM 1730 N N . ARG A 1 217 ? 3.470 -23.885 7.501 1.00 86.88 217 ARG A N 1
ATOM 1731 C CA . ARG A 1 217 ? 4.554 -23.411 8.393 1.00 86.88 217 ARG A CA 1
ATOM 1732 C C . ARG A 1 217 ? 5.821 -22.942 7.660 1.00 86.88 217 ARG A C 1
ATOM 1734 O O . ARG A 1 217 ? 6.662 -22.281 8.257 1.00 86.88 217 ARG A O 1
ATOM 1741 N N . ILE A 1 218 ? 5.974 -23.312 6.386 1.00 84.12 218 ILE A N 1
ATOM 1742 C CA . ILE A 1 218 ? 7.141 -22.991 5.553 1.00 84.12 218 ILE A CA 1
ATOM 1743 C C . ILE A 1 218 ? 7.078 -21.553 5.004 1.00 84.12 218 ILE A C 1
ATOM 1745 O O . ILE A 1 218 ? 8.121 -21.031 4.632 1.00 84.12 218 ILE A O 1
ATOM 1749 N N . CYS A 1 219 ? 5.910 -20.894 4.993 1.00 79.81 219 CYS A N 1
ATOM 1750 C CA . CYS A 1 219 ? 5.749 -19.499 4.558 1.00 79.81 219 CYS A CA 1
ATOM 1751 C C . CYS A 1 219 ? 5.910 -18.549 5.760 1.00 79.81 219 CYS A C 1
ATOM 1753 O O . CYS A 1 219 ? 4.943 -18.338 6.494 1.00 79.81 219 CYS A O 1
ATOM 1755 N N . PRO A 1 220 ? 7.095 -17.966 6.030 1.00 80.62 220 PRO A N 1
ATOM 1756 C CA . PRO A 1 220 ? 7.341 -17.352 7.328 1.00 80.62 220 PRO A CA 1
ATOM 1757 C C . PRO A 1 220 ? 6.529 -16.076 7.540 1.00 80.62 220 PRO A C 1
ATOM 1759 O O . PRO A 1 220 ? 6.146 -15.813 8.671 1.00 80.62 220 PRO A O 1
ATOM 1762 N N . SER A 1 221 ? 6.258 -15.288 6.495 1.00 86.69 221 SER A N 1
ATOM 1763 C CA . SER A 1 221 ? 5.519 -14.022 6.604 1.00 86.69 221 SER A CA 1
ATOM 1764 C C . SER A 1 221 ? 4.030 -14.242 6.871 1.00 86.69 221 SER A C 1
ATOM 1766 O O . SER A 1 221 ? 3.537 -13.795 7.907 1.00 86.69 221 SER A O 1
ATOM 1768 N N . SER A 1 222 ? 3.320 -14.958 5.992 1.00 87.31 222 SER A N 1
ATOM 1769 C CA . SER A 1 222 ? 1.868 -15.154 6.122 1.00 87.31 222 SER A CA 1
ATOM 1770 C C . SER A 1 222 ? 1.533 -16.036 7.325 1.00 87.31 222 SER A C 1
ATOM 1772 O O . SER A 1 222 ? 0.558 -15.779 8.030 1.00 87.31 222 SER A O 1
ATOM 1774 N N . TRP A 1 223 ? 2.381 -17.018 7.649 1.00 91.50 223 TRP A N 1
ATOM 1775 C CA . TRP A 1 223 ? 2.227 -17.828 8.859 1.00 91.50 223 TRP A CA 1
ATOM 1776 C C . TRP A 1 223 ? 2.366 -17.002 10.145 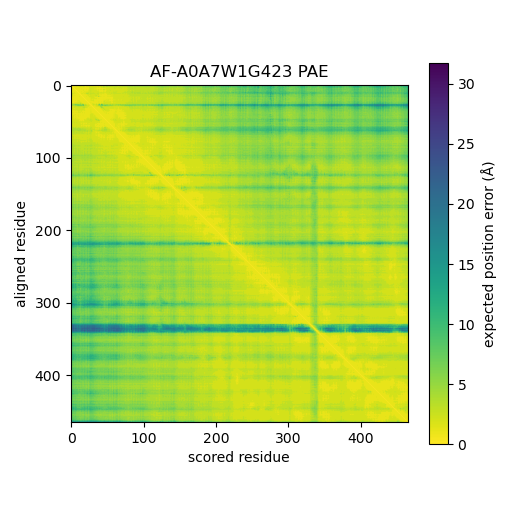1.00 91.50 223 TRP A C 1
ATOM 1778 O O . TRP A 1 223 ? 1.494 -17.074 11.013 1.00 91.50 223 TRP A O 1
ATOM 1788 N N . LYS A 1 224 ? 3.419 -16.175 10.253 1.00 91.94 224 LYS A N 1
ATOM 1789 C CA . LYS A 1 224 ? 3.643 -15.268 11.393 1.00 91.94 224 LYS A CA 1
ATOM 1790 C C . LYS A 1 224 ? 2.465 -14.323 11.607 1.00 91.94 224 LYS A C 1
ATOM 1792 O O . LYS A 1 224 ? 1.927 -14.264 12.712 1.00 91.94 224 LYS A O 1
ATOM 1797 N N . TRP A 1 225 ? 2.039 -13.635 10.548 1.00 92.31 225 TRP A N 1
ATOM 1798 C CA . TRP A 1 225 ? 0.888 -12.735 10.611 1.00 92.31 225 TRP A CA 1
ATOM 1799 C C . TRP A 1 225 ? -0.391 -13.469 11.002 1.00 92.31 225 TRP A C 1
ATOM 1801 O O . TRP A 1 225 ? -1.161 -12.972 11.817 1.00 92.31 225 TRP A O 1
ATOM 1811 N N . THR A 1 226 ? -0.588 -14.693 10.515 1.00 94.62 226 THR A N 1
ATOM 1812 C CA . THR A 1 226 ? -1.769 -15.481 10.873 1.00 94.62 226 THR A CA 1
ATOM 1813 C C . THR A 1 226 ? -1.770 -15.919 12.338 1.00 94.62 226 THR A C 1
ATOM 1815 O O . THR A 1 226 ? -2.828 -15.909 12.969 1.00 94.62 226 THR A O 1
ATOM 1818 N N . LEU A 1 227 ? -0.620 -16.276 12.923 1.00 95.38 227 LEU A N 1
ATOM 1819 C CA . LEU A 1 227 ? -0.530 -16.564 14.362 1.00 95.38 227 LEU A CA 1
ATOM 1820 C C . LEU A 1 227 ? -0.976 -15.358 15.186 1.00 95.38 227 LEU A C 1
ATOM 1822 O O . LEU A 1 227 ? -1.793 -15.496 16.097 1.00 95.38 227 LEU A O 1
ATOM 1826 N N . LEU A 1 228 ? -0.477 -14.178 14.823 1.00 94.44 228 LEU A N 1
ATOM 1827 C CA . LEU A 1 228 ? -0.856 -12.931 15.459 1.00 94.44 228 LEU A CA 1
ATOM 1828 C C . LEU A 1 228 ? -2.365 -12.681 15.331 1.00 94.44 228 LEU A C 1
ATOM 1830 O O . LEU A 1 228 ? -3.045 -12.577 16.348 1.00 94.44 228 LEU A O 1
ATOM 1834 N N . GLU A 1 229 ? -2.895 -12.684 14.109 1.00 94.88 229 GLU A N 1
ATOM 1835 C CA . GLU A 1 229 ? -4.301 -12.406 13.780 1.00 94.88 229 GLU A CA 1
ATOM 1836 C C . GLU A 1 229 ? -5.287 -13.392 14.424 1.00 94.88 229 GLU A C 1
ATOM 1838 O O . GLU A 1 229 ? -6.351 -13.006 14.912 1.00 94.88 229 GLU A O 1
ATOM 1843 N N . THR A 1 230 ? -4.918 -14.670 14.515 1.00 95.31 230 THR A N 1
ATOM 1844 C CA . THR A 1 230 ? -5.706 -15.712 15.200 1.00 95.31 230 THR A CA 1
ATOM 1845 C C . THR A 1 230 ? -5.523 -15.699 16.723 1.00 95.31 230 THR A C 1
ATOM 1847 O O . THR A 1 230 ? -5.983 -16.606 17.420 1.00 95.31 230 THR A O 1
ATOM 1850 N N . GLY A 1 231 ? -4.869 -14.679 17.287 1.00 94.81 231 GLY A N 1
ATOM 1851 C CA . GLY A 1 231 ? -4.683 -14.508 18.728 1.00 94.81 231 GLY A CA 1
ATOM 1852 C C . GLY A 1 231 ? -3.738 -15.530 19.369 1.00 94.81 231 GLY A C 1
ATOM 1853 O O . GLY A 1 231 ? -3.771 -15.704 20.585 1.00 94.81 231 GLY A O 1
ATOM 1854 N N . ARG A 1 232 ? -2.901 -16.221 18.587 1.00 95.94 232 ARG A N 1
ATOM 1855 C CA . ARG A 1 232 ? -1.852 -17.143 19.063 1.00 95.94 232 ARG A CA 1
ATOM 1856 C C . ARG A 1 232 ? -0.556 -16.370 19.339 1.00 95.94 232 ARG A C 1
ATOM 1858 O O . ARG A 1 232 ? 0.510 -16.705 18.826 1.00 95.94 232 ARG A O 1
ATOM 1865 N N . ILE A 1 233 ? -0.671 -15.303 20.136 1.00 95.12 233 ILE A N 1
ATOM 1866 C CA . ILE A 1 233 ? 0.404 -14.325 20.373 1.00 95.12 233 ILE A CA 1
ATOM 1867 C C . ILE A 1 233 ? 1.636 -14.994 20.991 1.00 95.12 233 ILE A C 1
ATOM 1869 O O . ILE A 1 233 ? 2.745 -14.725 20.547 1.00 95.12 233 ILE A O 1
ATOM 1873 N N . ASP A 1 234 ? 1.459 -15.913 21.942 1.00 96.12 234 ASP A N 1
ATOM 1874 C CA . ASP A 1 234 ? 2.586 -16.594 22.597 1.00 96.12 234 ASP A CA 1
ATOM 1875 C C . ASP A 1 234 ? 3.437 -17.401 21.605 1.00 96.12 234 ASP A C 1
ATOM 1877 O O . ASP A 1 234 ? 4.665 -17.391 21.673 1.00 96.12 234 ASP A O 1
ATOM 1881 N N . GLU A 1 235 ? 2.799 -18.054 20.630 1.00 95.81 235 GLU A N 1
ATOM 1882 C CA . GLU A 1 235 ? 3.506 -18.783 19.573 1.00 95.81 235 GLU A CA 1
ATOM 1883 C C . GLU A 1 235 ? 4.215 -17.838 18.606 1.00 95.81 235 GLU A C 1
ATOM 1885 O O . GLU A 1 235 ? 5.353 -18.103 18.225 1.00 95.81 235 GLU A O 1
ATOM 1890 N N . PHE A 1 236 ? 3.575 -16.722 18.245 1.00 94.94 236 PHE A N 1
ATOM 1891 C CA . PHE A 1 236 ? 4.195 -15.674 17.435 1.00 94.94 236 PHE A CA 1
ATOM 1892 C C . PHE A 1 236 ? 5.438 -15.076 18.124 1.00 94.94 236 PHE A C 1
ATOM 1894 O O . PHE A 1 236 ? 6.497 -14.943 17.508 1.00 94.94 236 PHE A O 1
ATOM 1901 N N . VAL A 1 237 ? 5.353 -14.802 19.427 1.00 95.12 237 VAL A N 1
ATOM 1902 C CA . VAL A 1 237 ? 6.482 -14.314 20.231 1.00 95.12 237 VAL A CA 1
ATOM 1903 C C . VAL A 1 237 ? 7.580 -15.372 20.324 1.00 95.12 237 VAL A C 1
ATOM 1905 O O . VAL A 1 237 ? 8.753 -15.037 20.194 1.00 95.12 237 VAL A O 1
ATOM 1908 N N . ALA A 1 238 ? 7.237 -16.653 20.485 1.00 95.19 238 ALA A N 1
ATOM 1909 C CA . ALA A 1 238 ? 8.226 -17.727 20.572 1.00 95.19 238 ALA A CA 1
ATOM 1910 C C . ALA A 1 238 ? 9.085 -17.861 19.299 1.00 95.19 238 ALA A C 1
ATOM 1912 O O . ALA A 1 238 ? 10.280 -18.142 19.390 1.00 95.19 238 ALA A O 1
ATOM 1913 N N . ILE A 1 239 ? 8.505 -17.636 18.114 1.00 93.88 239 ILE A N 1
ATOM 1914 C CA . ILE A 1 239 ? 9.226 -17.732 16.831 1.00 93.88 239 ILE A CA 1
ATOM 1915 C C . ILE A 1 239 ? 9.977 -16.454 16.446 1.00 93.88 239 ILE A C 1
ATOM 1917 O O . ILE A 1 239 ? 10.855 -16.494 15.581 1.00 93.88 239 ILE A O 1
ATOM 1921 N N . ALA A 1 240 ? 9.621 -15.316 17.039 1.00 93.19 240 ALA A N 1
ATOM 1922 C CA . ALA A 1 240 ? 10.187 -14.014 16.710 1.00 93.19 240 ALA A CA 1
ATOM 1923 C C . ALA A 1 240 ? 10.330 -13.121 17.962 1.00 93.19 240 ALA A C 1
ATOM 1925 O O . ALA A 1 240 ? 9.792 -12.018 17.984 1.00 93.19 240 ALA A O 1
ATOM 1926 N N . PRO A 1 241 ? 11.063 -13.542 19.011 1.00 95.00 241 PRO A N 1
ATOM 1927 C CA . PRO A 1 241 ? 10.993 -12.926 20.346 1.00 95.00 241 PRO A CA 1
ATOM 1928 C C . PRO A 1 241 ? 11.521 -11.488 20.440 1.00 95.00 241 PRO A C 1
ATOM 1930 O O . PRO A 1 241 ? 11.244 -10.808 21.429 1.00 95.00 241 PRO A O 1
ATOM 1933 N N . ASN A 1 242 ? 12.276 -11.049 19.429 1.00 94.19 242 ASN A N 1
ATOM 1934 C CA . ASN A 1 242 ? 12.888 -9.719 19.335 1.00 94.19 242 ASN A CA 1
ATOM 1935 C C . ASN A 1 242 ? 12.342 -8.899 18.156 1.00 94.19 242 ASN A C 1
ATOM 1937 O O . ASN A 1 242 ? 12.864 -7.828 17.861 1.00 94.19 242 ASN A O 1
ATOM 1941 N N . ASP A 1 243 ? 11.348 -9.424 17.442 1.00 95.00 243 ASP A N 1
ATOM 1942 C CA . ASP A 1 243 ? 10.658 -8.667 16.404 1.00 95.00 243 ASP A CA 1
ATOM 1943 C C . ASP A 1 243 ? 9.836 -7.540 17.047 1.00 95.00 243 ASP A C 1
ATOM 1945 O O . ASP A 1 243 ? 9.265 -7.722 18.128 1.00 95.00 243 ASP A O 1
ATOM 1949 N N . THR A 1 244 ? 9.793 -6.365 16.413 1.00 95.44 244 THR A N 1
ATOM 1950 C CA . THR A 1 244 ? 9.107 -5.186 16.966 1.00 95.44 244 THR A CA 1
ATOM 1951 C C . THR A 1 244 ? 7.627 -5.463 17.208 1.00 95.44 244 THR A C 1
ATOM 1953 O O . THR A 1 244 ? 7.099 -5.100 18.261 1.00 95.44 244 THR A O 1
ATOM 1956 N N . GLN A 1 245 ? 6.977 -6.198 16.303 1.00 95.25 245 GLN A N 1
ATOM 1957 C CA . GLN A 1 245 ? 5.585 -6.596 16.450 1.00 95.25 245 GLN A CA 1
ATOM 1958 C C . GLN A 1 245 ? 5.409 -7.558 17.628 1.00 95.25 245 GLN A C 1
ATOM 1960 O O . GLN A 1 245 ? 4.450 -7.427 18.385 1.00 95.25 245 GLN A O 1
ATOM 1965 N N . SER A 1 246 ? 6.333 -8.501 17.839 1.00 95.38 246 SER A N 1
ATOM 1966 C CA . SER A 1 246 ? 6.280 -9.415 18.992 1.00 95.38 246 SER A CA 1
ATOM 1967 C C . SER A 1 246 ? 6.390 -8.668 20.310 1.00 95.38 246 SER A C 1
ATOM 1969 O O . SER A 1 246 ? 5.590 -8.909 21.212 1.00 95.38 246 SER A O 1
ATOM 1971 N N . LEU A 1 247 ? 7.345 -7.738 20.411 1.00 96.88 247 LEU A N 1
ATOM 1972 C CA . LEU A 1 247 ? 7.526 -6.915 21.606 1.00 96.88 247 LEU A CA 1
ATOM 1973 C C . LEU A 1 247 ? 6.286 -6.061 21.889 1.00 96.88 247 LEU A C 1
ATOM 1975 O O . LEU A 1 247 ? 5.850 -5.981 23.040 1.00 96.88 247 LEU A O 1
ATOM 1979 N N . PHE A 1 248 ? 5.690 -5.468 20.851 1.00 97.19 248 PHE A N 1
ATOM 1980 C CA . PHE A 1 248 ? 4.461 -4.691 20.988 1.00 97.19 248 PHE A CA 1
ATOM 1981 C C . PHE A 1 248 ? 3.305 -5.574 21.469 1.00 97.19 248 PHE A C 1
ATOM 1983 O O . PHE A 1 248 ? 2.715 -5.307 22.514 1.00 97.19 248 PHE A O 1
ATOM 1990 N N . MET A 1 249 ? 3.031 -6.675 20.765 1.00 96.38 249 MET A N 1
ATOM 1991 C CA . MET A 1 249 ? 1.874 -7.544 21.018 1.00 96.38 249 MET A CA 1
ATOM 1992 C C . MET A 1 249 ? 1.952 -8.313 22.339 1.00 96.38 249 MET A C 1
ATOM 1994 O O . MET A 1 249 ? 0.915 -8.667 22.901 1.00 96.38 249 MET A O 1
ATOM 1998 N N . SER A 1 250 ? 3.158 -8.536 22.868 1.00 96.06 250 SER A N 1
ATOM 1999 C CA . SER A 1 250 ? 3.371 -9.116 24.196 1.00 96.06 250 SER A CA 1
ATOM 2000 C C . SER A 1 250 ? 3.375 -8.079 25.327 1.00 96.06 250 SER A C 1
ATOM 2002 O O . SER A 1 250 ? 3.726 -8.419 26.455 1.00 96.06 250 SER A O 1
ATOM 2004 N N . GLY A 1 251 ? 3.085 -6.804 25.043 1.00 96.88 251 GLY A N 1
ATOM 2005 C CA . GLY A 1 251 ? 3.102 -5.723 26.031 1.00 96.88 251 GLY A CA 1
ATOM 2006 C C . GLY A 1 251 ? 4.493 -5.342 26.551 1.00 96.88 251 GLY A C 1
ATOM 2007 O O . GLY A 1 251 ? 4.599 -4.645 27.557 1.00 96.88 251 GLY A O 1
ATOM 2008 N N . ARG A 1 252 ? 5.578 -5.744 25.873 1.00 97.50 252 ARG A N 1
ATOM 2009 C CA . ARG A 1 252 ? 6.972 -5.394 26.226 1.00 97.50 252 ARG A CA 1
ATOM 2010 C C . ARG A 1 252 ? 7.340 -3.999 25.702 1.00 97.50 252 ARG A C 1
ATOM 2012 O O . ARG A 1 252 ? 8.410 -3.793 25.128 1.00 97.50 252 ARG A O 1
ATOM 2019 N N . LEU A 1 253 ? 6.454 -3.023 25.906 1.00 98.06 253 LEU A N 1
ATOM 2020 C CA . LEU A 1 253 ? 6.588 -1.678 25.341 1.00 98.06 253 LEU A CA 1
ATOM 2021 C C . LEU A 1 253 ? 7.841 -0.950 25.840 1.00 98.06 253 LEU A C 1
ATOM 2023 O O . LEU A 1 253 ? 8.488 -0.279 25.050 1.00 98.06 253 LEU A O 1
ATOM 2027 N N . ASP A 1 254 ? 8.244 -1.115 27.102 1.00 98.38 254 ASP A N 1
ATOM 2028 C CA . ASP A 1 254 ? 9.474 -0.490 27.619 1.00 98.38 254 ASP A CA 1
ATOM 2029 C C . ASP A 1 254 ? 10.751 -1.026 26.964 1.00 98.38 254 ASP A C 1
ATOM 2031 O O . ASP A 1 254 ? 11.771 -0.338 26.893 1.00 98.38 254 ASP A O 1
ATOM 2035 N N . GLU A 1 255 ? 10.738 -2.274 26.503 1.00 97.88 255 GLU A N 1
ATOM 2036 C CA . GLU A 1 255 ? 11.848 -2.831 25.739 1.00 97.88 255 GLU A CA 1
ATOM 2037 C C . GLU A 1 255 ? 11.880 -2.276 24.325 1.00 97.88 255 GLU A C 1
ATOM 2039 O O . GLU A 1 255 ? 12.927 -1.818 23.877 1.00 97.88 255 GLU A O 1
ATOM 2044 N N . LEU A 1 256 ? 10.724 -2.234 23.671 1.00 97.25 256 LEU A N 1
ATOM 2045 C CA . LEU A 1 256 ? 10.585 -1.668 22.338 1.00 97.25 256 LEU A CA 1
ATOM 2046 C C . LEU A 1 256 ? 10.914 -0.158 22.321 1.00 97.25 256 LEU A C 1
ATOM 2048 O O . LEU A 1 256 ? 11.642 0.313 21.451 1.00 97.25 256 LEU A O 1
ATOM 2052 N N . ALA A 1 257 ? 10.505 0.587 23.349 1.00 98.00 257 ALA A N 1
ATOM 2053 C CA . ALA A 1 257 ? 10.844 1.996 23.541 1.00 98.00 257 ALA A CA 1
ATOM 2054 C C . ALA A 1 257 ? 12.353 2.227 23.727 1.00 98.00 257 ALA A C 1
ATOM 2056 O O . ALA A 1 257 ? 12.894 3.201 23.208 1.00 98.00 257 ALA A O 1
ATOM 2057 N N . ARG A 1 258 ? 13.071 1.318 24.409 1.00 97.56 258 ARG A N 1
ATOM 2058 C CA . ARG A 1 258 ? 14.544 1.378 24.513 1.00 97.56 258 ARG A CA 1
ATOM 2059 C C . ARG A 1 258 ? 15.245 1.197 23.165 1.00 97.56 258 ARG A C 1
ATOM 2061 O O . ARG A 1 258 ? 16.381 1.640 23.024 1.00 97.56 258 ARG A O 1
ATOM 2068 N N . LEU A 1 259 ? 14.580 0.581 22.187 1.00 96.69 259 LEU A N 1
ATOM 2069 C CA . LEU A 1 259 ? 15.058 0.485 20.805 1.00 96.69 259 LEU A CA 1
ATOM 2070 C C . LEU A 1 259 ? 14.738 1.742 19.974 1.00 96.69 259 LEU A C 1
ATOM 2072 O O . LEU A 1 259 ? 15.115 1.805 18.807 1.00 96.69 259 LEU A O 1
ATOM 2076 N N . GLY A 1 260 ? 14.081 2.747 20.565 1.00 96.69 260 GLY A N 1
ATOM 2077 C CA . GLY A 1 260 ? 13.695 3.989 19.894 1.00 96.69 260 GLY A CA 1
ATOM 2078 C C . GLY A 1 260 ? 12.422 3.876 19.055 1.00 96.69 260 GLY A C 1
ATOM 2079 O O . GLY A 1 260 ? 12.174 4.740 18.222 1.00 96.69 260 GLY A O 1
ATOM 2080 N N . ASP A 1 261 ? 11.620 2.826 19.248 1.00 97.50 261 ASP A N 1
ATOM 2081 C CA . ASP A 1 261 ? 10.382 2.645 18.495 1.00 97.50 261 ASP A CA 1
ATOM 2082 C C . ASP A 1 261 ? 9.346 3.729 18.837 1.00 97.50 261 ASP A C 1
ATOM 2084 O O . ASP A 1 261 ? 8.932 3.900 19.991 1.00 97.50 261 ASP A O 1
ATOM 2088 N N . VAL A 1 262 ? 8.914 4.456 17.806 1.00 97.44 262 VAL A N 1
ATOM 2089 C CA . VAL A 1 262 ? 7.979 5.582 17.923 1.00 97.44 262 VAL A CA 1
ATOM 2090 C C . VAL A 1 262 ? 6.626 5.130 18.477 1.00 97.44 262 VAL A C 1
ATOM 2092 O O . VAL A 1 262 ? 6.056 5.812 19.330 1.00 97.44 262 VAL A O 1
ATOM 2095 N N . SER A 1 263 ? 6.122 3.969 18.047 1.00 96.06 263 SER A N 1
ATOM 2096 C CA . SER A 1 263 ? 4.817 3.463 18.483 1.00 96.06 263 SER A CA 1
ATOM 2097 C C . SER A 1 263 ? 4.830 3.111 19.967 1.00 96.06 263 SER A C 1
ATOM 2099 O O . SER A 1 263 ? 3.923 3.503 20.698 1.00 96.06 263 SER A O 1
ATOM 2101 N N . ALA A 1 264 ? 5.872 2.437 20.452 1.00 97.81 264 ALA A N 1
ATOM 2102 C CA . ALA A 1 264 ? 6.015 2.133 21.873 1.00 97.81 264 ALA A CA 1
ATOM 2103 C C . ALA A 1 264 ? 6.129 3.400 22.732 1.00 97.81 264 ALA A C 1
ATOM 2105 O O . ALA A 1 264 ? 5.476 3.496 23.773 1.00 97.81 264 ALA A O 1
ATOM 2106 N N . LEU A 1 265 ? 6.903 4.395 22.286 1.00 98.25 265 LEU A N 1
ATOM 2107 C CA . LEU A 1 265 ? 7.034 5.674 22.988 1.00 98.25 265 LEU A CA 1
ATOM 2108 C C . LEU A 1 265 ? 5.702 6.433 23.056 1.00 98.25 265 LEU A C 1
ATOM 2110 O O . LEU A 1 265 ? 5.346 6.938 24.120 1.00 98.25 265 LEU A O 1
ATOM 2114 N N . ILE A 1 266 ? 4.925 6.461 21.969 1.00 97.44 266 ILE A N 1
ATOM 2115 C CA . ILE A 1 266 ? 3.574 7.044 21.963 1.00 97.44 266 ILE A CA 1
ATOM 2116 C C . ILE A 1 266 ? 2.643 6.265 22.900 1.00 97.44 266 ILE A C 1
ATOM 2118 O O . ILE A 1 266 ? 1.964 6.873 23.726 1.00 97.44 266 ILE A O 1
ATOM 2122 N N . ALA A 1 267 ? 2.636 4.931 22.816 1.00 96.75 267 ALA A N 1
ATOM 2123 C CA . ALA A 1 267 ? 1.783 4.059 23.625 1.00 96.75 267 ALA A CA 1
ATOM 2124 C C . ALA A 1 267 ? 2.032 4.209 25.137 1.00 96.75 267 ALA A C 1
ATOM 2126 O O . ALA A 1 267 ? 1.098 4.088 25.928 1.00 96.75 267 ALA A O 1
ATOM 2127 N N . LEU A 1 268 ? 3.276 4.498 25.531 1.00 97.44 268 LEU A N 1
ATOM 2128 C CA . LEU A 1 268 ? 3.682 4.757 26.916 1.00 97.44 268 LEU A CA 1
ATOM 2129 C C . LEU A 1 268 ? 3.483 6.220 27.357 1.00 97.44 268 LEU A C 1
ATOM 2131 O O . LEU A 1 268 ? 3.806 6.558 28.493 1.00 97.44 268 LEU A O 1
ATOM 2135 N N . GLY A 1 269 ? 3.005 7.111 26.480 1.00 97.12 269 GLY A N 1
ATOM 2136 C CA . GLY A 1 269 ? 2.899 8.547 26.769 1.00 97.12 269 GLY A CA 1
ATOM 2137 C C . GLY A 1 269 ? 4.250 9.276 26.837 1.00 97.12 269 GLY A C 1
ATOM 2138 O O . GLY A 1 269 ? 4.329 10.396 27.336 1.00 97.12 269 GLY A O 1
ATOM 2139 N N . ARG A 1 270 ? 5.319 8.667 26.314 1.00 98.06 270 ARG A N 1
ATOM 2140 C CA . ARG A 1 270 ? 6.712 9.149 26.326 1.00 98.06 270 ARG A CA 1
ATOM 2141 C C . ARG A 1 270 ? 7.087 9.857 25.020 1.00 98.06 270 ARG A C 1
ATOM 2143 O O . ARG A 1 270 ? 8.214 9.766 24.547 1.00 98.06 270 ARG A O 1
ATOM 2150 N N . VAL A 1 271 ? 6.146 10.589 24.418 1.00 97.50 271 VAL A N 1
ATOM 2151 C CA . VAL A 1 271 ? 6.328 11.228 23.097 1.00 97.50 271 VAL A CA 1
ATOM 2152 C C . VAL A 1 271 ? 7.517 12.201 23.051 1.00 97.50 271 VAL A C 1
ATOM 2154 O O . VAL A 1 271 ? 8.169 12.335 22.020 1.00 97.50 271 VAL A O 1
ATOM 2157 N N . ALA A 1 272 ? 7.859 12.830 24.180 1.00 97.81 272 ALA A N 1
ATOM 2158 C CA . ALA A 1 272 ? 9.012 13.725 24.293 1.00 97.81 272 ALA A CA 1
ATOM 2159 C C . ALA A 1 272 ? 10.366 13.017 24.077 1.00 97.81 272 ALA A C 1
ATOM 2161 O O . ALA A 1 272 ? 11.347 13.671 23.720 1.00 97.81 272 ALA A O 1
ATOM 2162 N N . GLU A 1 273 ? 10.416 11.698 24.269 1.00 97.94 273 GLU A N 1
ATOM 2163 C CA . GLU A 1 273 ? 11.623 10.879 24.131 1.00 97.94 273 GLU A CA 1
ATOM 2164 C C . GLU A 1 273 ? 11.851 10.374 22.698 1.00 97.94 273 GLU A C 1
ATOM 2166 O O . GLU A 1 273 ? 12.882 9.762 22.424 1.00 97.94 273 GLU A O 1
ATOM 2171 N N . VAL A 1 274 ? 10.926 10.643 21.766 1.00 98.06 274 VAL A N 1
ATOM 2172 C CA . VAL A 1 274 ? 11.087 10.258 20.357 1.00 98.06 274 VAL A CA 1
ATOM 2173 C C . VAL A 1 274 ? 12.305 10.975 19.753 1.00 98.06 274 VAL A C 1
ATOM 2175 O O . VAL A 1 274 ? 12.362 12.217 19.810 1.00 98.06 274 VAL A O 1
ATOM 2178 N N . PRO A 1 275 ? 13.272 10.229 19.169 1.00 97.50 275 PRO A N 1
ATOM 2179 C CA . PRO A 1 275 ? 14.469 10.809 18.568 1.00 97.50 275 PRO A CA 1
ATOM 2180 C C . PRO A 1 275 ? 14.122 11.831 17.490 1.00 97.50 275 PRO A C 1
ATOM 2182 O O . PRO A 1 275 ? 13.191 11.634 16.717 1.00 97.50 275 PRO A O 1
ATOM 2185 N N . GLU A 1 276 ? 14.901 12.909 17.390 1.00 97.56 276 GLU A N 1
ATOM 2186 C CA . GLU A 1 276 ? 14.624 14.013 16.459 1.00 97.56 276 GLU A CA 1
ATOM 2187 C C . GLU A 1 276 ? 14.445 13.548 15.007 1.00 97.56 276 GLU A C 1
ATOM 2189 O O . GLU A 1 276 ? 13.501 13.967 14.340 1.00 97.56 276 GLU A O 1
ATOM 2194 N N . LYS A 1 277 ? 15.293 12.617 14.551 1.00 97.00 277 LYS A N 1
ATOM 2195 C CA . LYS A 1 277 ? 15.220 12.023 13.206 1.00 97.00 277 LYS A CA 1
ATOM 2196 C C . LYS A 1 277 ? 13.892 11.304 12.913 1.00 97.00 277 LYS A C 1
ATOM 2198 O O . LYS A 1 277 ? 13.524 11.189 11.750 1.00 97.00 277 LYS A O 1
ATOM 2203 N N . ASP A 1 278 ? 13.186 10.857 13.951 1.00 97.44 278 ASP A N 1
ATOM 2204 C CA . ASP A 1 278 ? 11.955 10.069 13.855 1.00 97.44 278 ASP A CA 1
ATOM 2205 C C . ASP A 1 278 ? 10.703 10.925 14.149 1.00 97.44 278 ASP A C 1
ATOM 2207 O O . ASP A 1 278 ? 9.578 10.449 14.029 1.00 97.44 278 ASP A O 1
ATOM 2211 N N . ARG A 1 279 ? 10.858 12.224 14.461 1.00 97.56 279 ARG A N 1
ATOM 2212 C CA . ARG A 1 279 ? 9.737 13.163 14.705 1.00 97.56 279 ARG A CA 1
ATOM 2213 C C . ARG A 1 279 ? 8.954 13.553 13.451 1.00 97.56 279 ARG A C 1
ATOM 2215 O O . ARG A 1 279 ? 7.992 14.310 13.536 1.00 97.56 279 ARG A O 1
ATOM 2222 N N . LEU A 1 280 ? 9.377 13.065 12.292 1.00 96.88 280 LEU A N 1
ATOM 2223 C CA . LEU A 1 280 ? 8.612 13.178 11.058 1.00 96.88 280 LEU A CA 1
ATOM 2224 C C . LEU A 1 280 ? 7.720 11.957 10.820 1.00 96.88 280 LEU A C 1
ATOM 2226 O O . LEU A 1 280 ? 6.923 11.995 9.895 1.00 96.88 280 LEU A O 1
ATOM 2230 N N . ASP A 1 281 ? 7.798 10.911 11.651 1.00 96.25 281 ASP A N 1
ATOM 2231 C CA . ASP A 1 281 ? 6.901 9.763 11.550 1.00 96.25 281 ASP A CA 1
ATOM 2232 C C . ASP A 1 281 ? 5.423 10.187 11.635 1.00 96.25 281 ASP A C 1
ATOM 2234 O O . ASP A 1 281 ? 5.028 11.011 12.465 1.00 96.25 281 ASP A O 1
ATOM 2238 N N . SER A 1 282 ? 4.586 9.601 10.777 1.00 95.81 282 SER A N 1
ATOM 2239 C CA . SER A 1 282 ? 3.171 9.972 10.679 1.00 95.81 282 SER A CA 1
ATOM 2240 C C . SER A 1 282 ? 2.403 9.785 11.995 1.00 95.81 282 SER A C 1
ATOM 2242 O O . SER A 1 282 ? 1.594 10.643 12.354 1.00 95.81 282 SER A O 1
ATOM 2244 N N . SER A 1 283 ? 2.691 8.727 12.762 1.00 95.31 283 SER A N 1
ATOM 2245 C CA . SER A 1 283 ? 2.053 8.483 14.057 1.00 95.31 283 SER A CA 1
ATOM 2246 C C . SER A 1 283 ? 2.506 9.501 15.095 1.00 95.31 283 SER A C 1
ATOM 2248 O O . SER A 1 283 ? 1.678 9.969 15.877 1.00 95.31 283 SER A O 1
ATOM 2250 N N . TYR A 1 284 ? 3.782 9.901 15.078 1.00 97.38 284 TYR A N 1
ATOM 2251 C CA . TYR A 1 284 ? 4.284 10.977 15.937 1.00 97.38 284 TYR A CA 1
ATOM 2252 C C . TYR A 1 284 ? 3.599 12.311 15.633 1.00 97.38 284 TYR A C 1
ATOM 2254 O O . TYR A 1 284 ? 3.122 12.992 16.546 1.00 97.38 284 TYR A O 1
ATOM 2262 N N . LEU A 1 285 ? 3.515 12.682 14.353 1.00 97.75 285 LEU A N 1
ATOM 2263 C CA . LEU A 1 285 ? 2.880 13.931 13.943 1.00 97.75 285 LEU A CA 1
ATOM 2264 C C . LEU A 1 285 ? 1.404 13.959 14.358 1.00 97.75 285 LEU A C 1
ATOM 2266 O O . LEU A 1 285 ? 0.949 14.955 14.914 1.00 97.75 285 LEU A O 1
ATOM 2270 N N . ILE A 1 286 ? 0.666 12.858 14.186 1.00 96.81 286 ILE A N 1
ATOM 2271 C CA . ILE A 1 286 ? -0.732 12.768 14.636 1.00 96.81 286 ILE A CA 1
ATOM 2272 C C . ILE A 1 286 ? -0.825 12.822 16.167 1.00 96.81 286 ILE A C 1
ATOM 2274 O O . ILE A 1 286 ? -1.638 13.574 16.698 1.00 96.81 286 ILE A O 1
ATOM 2278 N N . ALA A 1 287 ? 0.012 12.073 16.893 1.00 96.44 287 ALA A N 1
ATOM 2279 C CA . ALA A 1 287 ? -0.001 12.050 18.358 1.00 96.44 287 ALA A CA 1
ATOM 2280 C C . ALA A 1 287 ? 0.352 13.409 18.994 1.00 96.44 287 ALA A C 1
ATOM 2282 O O . ALA A 1 287 ? -0.026 13.671 20.134 1.00 96.44 287 ALA A O 1
ATOM 2283 N N . THR A 1 288 ? 1.052 14.278 18.258 1.00 97.44 288 THR A N 1
ATOM 2284 C CA . THR A 1 288 ? 1.430 15.638 18.678 1.00 97.44 288 THR A CA 1
ATOM 2285 C C . THR A 1 288 ? 0.569 16.738 18.044 1.00 97.44 288 THR A C 1
ATOM 2287 O O . THR A 1 288 ? 0.945 17.907 18.084 1.00 97.44 288 THR A O 1
ATOM 2290 N N . ASN A 1 289 ? -0.599 16.387 17.494 1.00 97.06 289 ASN A N 1
ATOM 2291 C CA . ASN A 1 289 ? -1.558 17.300 16.857 1.00 97.06 289 ASN A CA 1
ATOM 2292 C C . ASN A 1 289 ? -1.004 18.099 15.656 1.00 97.06 289 ASN A C 1
ATOM 2294 O O . ASN A 1 289 ? -1.483 19.186 15.343 1.00 97.06 289 ASN A O 1
ATOM 2298 N N . GLN A 1 290 ? -0.010 17.566 14.945 1.00 97.69 290 GLN A N 1
ATOM 2299 C CA . GLN A 1 290 ? 0.577 18.155 13.734 1.00 97.69 290 GLN A CA 1
ATOM 2300 C C . GLN A 1 290 ? -0.054 17.570 12.456 1.00 97.69 290 GLN A C 1
ATOM 2302 O O . GLN A 1 290 ? 0.638 17.196 11.506 1.00 97.69 290 GLN A O 1
ATOM 2307 N N . HIS A 1 291 ? -1.385 17.460 12.422 1.00 97.06 291 HIS A N 1
ATOM 2308 C CA . HIS A 1 291 ? -2.112 16.751 11.359 1.00 97.06 291 HIS A CA 1
ATOM 2309 C C . HIS A 1 291 ? -1.950 17.383 9.968 1.00 97.06 291 HIS A C 1
ATOM 2311 O O . HIS A 1 291 ? -1.901 16.666 8.966 1.00 97.06 291 HIS A O 1
ATOM 2317 N N . GLU A 1 292 ? -1.825 18.711 9.888 1.00 97.44 292 GLU A N 1
ATOM 2318 C CA . GLU A 1 292 ? -1.589 19.416 8.622 1.00 97.44 292 GLU A CA 1
ATOM 2319 C C . GLU A 1 292 ? -0.213 19.088 8.034 1.00 97.44 292 GLU A C 1
ATOM 2321 O O . GLU A 1 292 ? -0.112 18.791 6.843 1.00 97.44 292 GLU A O 1
ATOM 2326 N N . LEU A 1 293 ? 0.829 19.062 8.874 1.00 97.56 293 LEU A N 1
ATOM 2327 C CA . LEU A 1 293 ? 2.174 18.658 8.464 1.00 97.56 293 LEU A CA 1
ATOM 2328 C C . LEU A 1 293 ? 2.200 17.181 8.050 1.00 97.56 293 LEU A C 1
ATOM 2330 O O . LEU A 1 293 ? 2.753 16.841 7.008 1.00 97.56 293 LEU A O 1
ATOM 2334 N N . ALA A 1 294 ? 1.532 16.305 8.807 1.00 96.94 294 ALA A N 1
ATOM 2335 C CA . ALA A 1 294 ? 1.401 14.898 8.432 1.00 96.94 294 ALA A CA 1
ATOM 2336 C C . ALA A 1 294 ? 0.719 14.740 7.062 1.00 96.94 294 ALA A C 1
ATOM 2338 O O . ALA A 1 294 ? 1.170 13.967 6.220 1.00 96.94 294 ALA A O 1
ATOM 2339 N N . THR A 1 295 ? -0.340 15.512 6.806 1.00 96.44 295 THR A N 1
ATOM 2340 C CA . THR A 1 295 ? -1.064 15.493 5.528 1.00 96.44 295 THR A CA 1
ATOM 2341 C C . THR A 1 295 ? -0.217 16.038 4.379 1.00 96.44 295 THR A C 1
ATOM 2343 O O . THR A 1 295 ? -0.259 15.477 3.287 1.00 96.44 295 THR A O 1
ATOM 2346 N N . SER A 1 296 ? 0.572 17.095 4.587 1.00 96.69 296 SER A N 1
ATOM 2347 C CA . SER A 1 296 ? 1.423 17.647 3.525 1.00 96.69 296 SER A CA 1
ATOM 2348 C C . SER A 1 296 ? 2.561 16.698 3.137 1.00 96.69 296 SER A C 1
ATOM 2350 O O . SER A 1 296 ? 2.909 16.614 1.960 1.00 96.69 296 SER A O 1
ATOM 2352 N N . MET A 1 297 ? 3.096 15.946 4.103 1.00 95.88 297 MET A N 1
ATOM 2353 C CA . MET A 1 297 ? 4.161 14.969 3.873 1.00 95.88 297 MET A CA 1
ATOM 2354 C C . MET A 1 297 ? 3.645 13.649 3.297 1.00 95.88 297 MET A C 1
ATOM 2356 O O . MET A 1 297 ? 4.234 13.114 2.359 1.00 95.88 297 MET A O 1
ATOM 2360 N N . TYR A 1 298 ? 2.555 13.121 3.857 1.00 94.00 298 TYR A N 1
ATOM 2361 C CA . TYR A 1 298 ? 2.107 11.751 3.598 1.00 94.00 298 TYR A CA 1
ATOM 2362 C C . TYR A 1 298 ? 0.759 11.661 2.893 1.00 94.00 298 TYR A C 1
ATOM 2364 O O . TYR A 1 298 ? 0.433 10.596 2.391 1.00 94.00 298 TYR A O 1
ATOM 2372 N N . GLY A 1 299 ? -0.033 12.732 2.798 1.00 91.88 299 GLY A N 1
ATOM 2373 C CA . GLY A 1 299 ? -1.429 12.679 2.337 1.00 91.88 299 GLY A CA 1
ATOM 2374 C C . GLY A 1 299 ? -1.637 12.218 0.890 1.00 91.88 299 GLY A C 1
ATOM 2375 O O . GLY A 1 299 ? -2.771 11.948 0.504 1.00 91.88 299 GLY A O 1
ATOM 2376 N N . GLN A 1 300 ? -0.567 12.114 0.096 1.00 87.69 300 GLN A N 1
ATOM 2377 C CA . GLN A 1 300 ? -0.578 11.560 -1.265 1.00 87.69 300 GLN A CA 1
ATOM 2378 C C . GLN A 1 300 ? -0.088 10.103 -1.336 1.00 87.69 300 GLN A C 1
ATOM 2380 O O . GLN A 1 300 ? -0.126 9.494 -2.403 1.00 87.69 300 GLN A O 1
ATOM 2385 N N . ASP A 1 301 ? 0.398 9.539 -0.229 1.00 85.94 301 ASP A N 1
ATOM 2386 C CA . ASP A 1 301 ? 0.802 8.139 -0.162 1.00 85.94 301 ASP A CA 1
ATOM 2387 C C . ASP A 1 301 ? -0.429 7.220 -0.159 1.00 85.94 301 ASP A C 1
ATOM 2389 O O . ASP A 1 301 ? -1.411 7.470 0.541 1.00 85.94 301 ASP A O 1
ATOM 2393 N N . ALA A 1 302 ? -0.385 6.145 -0.944 1.00 77.12 302 ALA A N 1
ATOM 2394 C CA . ALA A 1 302 ? -1.527 5.245 -1.101 1.00 77.12 302 ALA A CA 1
ATOM 2395 C C . ALA A 1 302 ? -1.829 4.423 0.165 1.00 77.12 302 ALA A C 1
ATOM 2397 O O . ALA A 1 302 ? -2.963 3.987 0.342 1.00 77.12 302 ALA A O 1
ATOM 2398 N N . ILE A 1 303 ? -0.835 4.212 1.035 1.00 78.50 303 ILE A N 1
ATOM 2399 C CA . ILE A 1 303 ? -0.952 3.396 2.248 1.00 78.50 303 ILE A CA 1
ATOM 2400 C C . ILE A 1 303 ? -1.128 4.311 3.462 1.00 78.50 303 ILE A C 1
ATOM 2402 O O . ILE A 1 303 ? -2.166 4.302 4.122 1.00 78.50 303 ILE A O 1
ATOM 2406 N N . SER A 1 304 ? -0.124 5.139 3.742 1.00 83.19 304 SER A N 1
ATOM 2407 C CA . SER A 1 304 ? -0.072 6.001 4.925 1.00 83.19 304 SER A CA 1
ATOM 2408 C C . SER A 1 304 ? -0.881 7.286 4.760 1.00 83.19 304 SER A C 1
ATOM 2410 O O . SER A 1 304 ? -1.302 7.882 5.753 1.00 83.19 304 SER A O 1
ATOM 2412 N N . GLY A 1 305 ? -1.134 7.721 3.522 1.00 88.19 305 GLY A N 1
ATOM 2413 C CA . GLY A 1 305 ? -1.838 8.973 3.256 1.00 88.19 305 GLY A CA 1
ATOM 2414 C C . GLY A 1 305 ? -3.275 8.958 3.739 1.00 88.19 305 GLY A C 1
ATOM 2415 O O . GLY A 1 305 ? -3.768 9.959 4.253 1.00 88.19 305 GLY A O 1
ATOM 2416 N N . TRP A 1 306 ? -3.933 7.803 3.662 1.00 89.38 306 TRP A N 1
ATOM 2417 C CA . TRP A 1 306 ? -5.297 7.671 4.148 1.00 89.38 306 TRP A CA 1
ATOM 2418 C C . TRP A 1 306 ? -5.392 7.887 5.664 1.00 89.38 306 TRP A C 1
ATOM 2420 O O . TRP A 1 306 ? -6.254 8.627 6.133 1.00 89.38 306 TRP A O 1
ATOM 2430 N N . TYR A 1 307 ? -4.445 7.331 6.416 1.00 91.06 307 TYR A N 1
ATOM 2431 C CA . TYR A 1 307 ? -4.382 7.468 7.865 1.00 91.06 307 TYR A CA 1
ATOM 2432 C C . TYR A 1 307 ? -4.222 8.930 8.324 1.00 91.06 307 TYR A C 1
ATOM 2434 O O . TYR A 1 307 ? -4.994 9.413 9.156 1.00 91.06 307 TYR A O 1
ATOM 2442 N N . VAL A 1 308 ? -3.280 9.677 7.731 1.00 95.00 308 VAL A N 1
ATOM 2443 C CA . VAL A 1 308 ? -3.059 11.096 8.080 1.00 95.00 308 VAL A CA 1
ATOM 2444 C C . VAL A 1 308 ? -4.207 11.998 7.626 1.00 95.00 308 VAL A C 1
ATOM 2446 O O . VAL A 1 308 ? -4.580 12.922 8.352 1.00 95.00 308 VAL A O 1
ATOM 2449 N N . ARG A 1 309 ? -4.806 11.713 6.460 1.00 95.00 309 ARG A N 1
ATOM 2450 C CA . ARG A 1 309 ? -5.977 12.440 5.958 1.00 95.00 309 ARG A CA 1
ATOM 2451 C C . ARG A 1 309 ? -7.185 12.213 6.852 1.00 95.00 309 ARG A C 1
ATOM 2453 O O . ARG A 1 309 ? -7.886 13.175 7.147 1.00 95.00 309 ARG A O 1
ATOM 2460 N N . PHE A 1 310 ? -7.396 10.981 7.328 1.00 95.50 310 PHE A N 1
ATOM 2461 C CA . PHE A 1 310 ? -8.463 10.692 8.279 1.00 95.50 310 PHE A CA 1
ATOM 2462 C C . PHE A 1 310 ? -8.304 11.531 9.548 1.00 95.50 310 PHE A C 1
ATOM 2464 O O . PHE A 1 310 ? -9.243 12.225 9.928 1.00 95.50 310 PHE A O 1
ATOM 2471 N N . ALA A 1 311 ? -7.113 11.521 10.158 1.00 96.62 311 ALA A N 1
ATOM 2472 C CA . ALA A 1 311 ? -6.840 12.273 11.381 1.00 96.62 311 ALA A CA 1
ATOM 2473 C C . ALA A 1 311 ? -7.049 13.788 11.208 1.00 96.62 311 ALA A C 1
ATOM 2475 O O . ALA A 1 311 ? -7.699 14.421 12.035 1.00 96.62 311 ALA A O 1
ATOM 2476 N N . ASN A 1 312 ? -6.549 14.370 10.115 1.00 97.81 312 ASN A N 1
ATOM 2477 C CA . ASN A 1 312 ? -6.742 15.791 9.823 1.00 97.81 312 ASN A CA 1
ATOM 2478 C C . ASN A 1 312 ? -8.215 16.123 9.523 1.00 97.81 312 ASN A C 1
ATOM 2480 O O . ASN A 1 312 ? -8.762 17.087 10.057 1.00 97.81 312 ASN A O 1
ATOM 2484 N N . GLY A 1 313 ? -8.887 15.290 8.724 1.00 97.81 313 GLY A N 1
ATOM 2485 C CA . GLY A 1 313 ? -10.312 15.443 8.439 1.00 97.81 313 GLY A CA 1
ATOM 2486 C C . GLY A 1 313 ? -11.159 15.367 9.707 1.00 97.81 313 GLY A C 1
ATOM 2487 O O . GLY A 1 313 ? -12.083 16.159 9.871 1.00 97.81 313 GLY A O 1
ATOM 2488 N N . LEU A 1 314 ? -10.794 14.500 10.656 1.00 98.19 314 LEU A N 1
ATOM 2489 C CA . LEU A 1 314 ? -11.460 14.410 11.952 1.00 98.19 314 LEU A CA 1
ATOM 2490 C C . LEU A 1 314 ? -11.323 15.710 12.756 1.00 98.19 314 LEU A C 1
ATOM 2492 O O . LEU A 1 314 ? -12.319 16.180 13.300 1.00 98.19 314 LEU A O 1
ATOM 2496 N N . GLU A 1 315 ? -10.141 16.329 12.810 1.00 98.31 315 GLU A N 1
ATOM 2497 C CA . GLU A 1 315 ? -9.989 17.621 13.495 1.00 98.31 315 GLU A CA 1
ATOM 2498 C C . GLU A 1 315 ? -10.805 18.732 12.830 1.00 98.31 315 GLU A C 1
ATOM 2500 O O . GLU A 1 315 ? -11.464 19.509 13.525 1.00 98.31 315 GLU A O 1
ATOM 2505 N N . ARG A 1 316 ? -10.830 18.783 11.492 1.00 98.31 316 ARG A N 1
ATOM 2506 C CA . ARG A 1 316 ? -11.671 19.740 10.754 1.00 98.31 316 ARG A CA 1
ATOM 2507 C C . ARG A 1 316 ? -13.150 19.532 11.042 1.00 98.31 316 ARG A C 1
ATOM 2509 O O . ARG A 1 316 ? -13.859 20.497 11.319 1.00 98.31 316 ARG A O 1
ATOM 2516 N N . TRP A 1 317 ? -13.593 18.277 11.060 1.00 98.38 317 TRP A N 1
ATOM 2517 C CA . TRP A 1 317 ? -14.962 17.910 11.401 1.00 98.38 317 TRP A CA 1
ATOM 2518 C C . TRP A 1 317 ? -15.342 18.378 12.807 1.00 98.38 317 TRP A C 1
ATOM 2520 O O . TRP A 1 317 ? -16.379 19.016 12.986 1.00 98.38 317 TRP A O 1
ATOM 2530 N N . ILE A 1 318 ? -14.483 18.115 13.797 1.00 98.06 318 ILE A N 1
ATOM 2531 C CA . ILE A 1 318 ? -14.678 18.550 15.188 1.00 98.06 318 ILE A CA 1
ATOM 2532 C C . ILE A 1 318 ? -14.714 20.081 15.286 1.00 98.06 318 ILE A C 1
ATOM 2534 O O . ILE A 1 318 ? -15.509 20.627 16.048 1.00 98.06 318 ILE A O 1
ATOM 2538 N N . GLY A 1 319 ? -13.900 20.776 14.489 1.00 97.94 319 GLY A N 1
ATOM 2539 C CA . GLY A 1 319 ? -13.898 22.236 14.373 1.00 97.94 319 GLY A CA 1
ATOM 2540 C C . GLY A 1 319 ? -15.082 22.830 13.596 1.00 97.94 319 GLY A C 1
ATOM 2541 O O . GLY A 1 319 ? -15.196 24.051 13.520 1.00 97.94 319 GLY A O 1
ATOM 2542 N N . GLY A 1 320 ? -15.961 22.003 13.021 1.00 97.94 320 GLY A N 1
ATOM 2543 C CA . GLY A 1 320 ? -17.122 22.435 12.237 1.00 97.94 320 GLY A CA 1
ATOM 2544 C C . GLY A 1 320 ? -16.857 22.662 10.742 1.00 97.94 320 GLY A C 1
ATOM 2545 O O . GLY A 1 320 ? -17.803 22.937 10.001 1.00 97.94 320 GLY A O 1
ATOM 2546 N N . ASP A 1 321 ? -15.621 22.494 10.264 1.00 98.31 321 ASP A N 1
ATOM 2547 C CA . ASP A 1 321 ? -15.271 22.539 8.837 1.00 98.31 321 ASP A CA 1
ATOM 2548 C C . ASP A 1 321 ? -15.577 21.195 8.157 1.00 98.31 321 ASP A C 1
ATOM 2550 O O . ASP A 1 321 ? -14.694 20.391 7.845 1.00 98.31 321 ASP A O 1
ATOM 2554 N N . ARG A 1 322 ? -16.869 20.933 7.935 1.00 97.69 322 ARG A N 1
ATOM 2555 C CA . ARG A 1 322 ? -17.323 19.690 7.292 1.00 97.69 322 ARG A CA 1
ATOM 2556 C C . ARG A 1 322 ? -16.819 19.568 5.855 1.00 97.69 322 ARG A C 1
ATOM 2558 O O . ARG A 1 322 ? -16.384 18.496 5.459 1.00 97.69 322 ARG A O 1
ATOM 2565 N N . ALA A 1 323 ? -16.844 20.655 5.086 1.00 97.94 323 ALA A N 1
ATOM 2566 C CA . ALA A 1 323 ? -16.414 20.632 3.689 1.00 97.94 323 ALA A CA 1
ATOM 2567 C C . ALA A 1 323 ? -14.922 20.288 3.560 1.00 97.94 323 ALA A C 1
ATOM 2569 O O . ALA A 1 323 ? -14.551 19.456 2.732 1.00 97.94 323 ALA A O 1
ATOM 2570 N N . GLY A 1 324 ? -14.073 20.878 4.407 1.00 97.75 324 GLY A N 1
ATOM 2571 C CA . GLY A 1 324 ? -12.652 20.553 4.440 1.00 97.75 324 GLY A CA 1
ATOM 2572 C C . GLY A 1 324 ? -12.362 19.134 4.932 1.00 97.75 324 GLY A C 1
ATOM 2573 O O . GLY A 1 324 ? -11.399 18.528 4.464 1.00 97.75 324 GLY A O 1
ATOM 2574 N N . ALA A 1 325 ? -13.181 18.587 5.835 1.00 97.81 325 ALA A N 1
ATOM 2575 C CA . ALA A 1 325 ? -13.081 17.188 6.247 1.00 97.81 325 ALA A CA 1
ATOM 2576 C C . ALA A 1 325 ? -13.393 16.224 5.089 1.00 97.81 325 ALA A C 1
ATOM 2578 O O . ALA A 1 325 ? -12.587 15.339 4.801 1.00 97.81 325 ALA A O 1
ATOM 2579 N N . GLU A 1 326 ? -14.498 16.444 4.367 1.00 96.69 326 GLU A N 1
ATOM 2580 C CA . GLU A 1 326 ? -14.881 15.605 3.221 1.00 96.69 326 GLU A CA 1
ATOM 2581 C C . GLU A 1 326 ? -13.825 15.617 2.112 1.00 96.69 326 GLU A C 1
ATOM 2583 O O . GLU A 1 326 ? -13.501 14.567 1.563 1.00 96.69 326 GLU A O 1
ATOM 2588 N N . GLN A 1 327 ? -13.218 16.775 1.826 1.00 95.62 327 GLN A N 1
ATOM 2589 C CA . GLN A 1 327 ? -12.140 16.868 0.837 1.00 95.62 327 GLN A CA 1
ATOM 2590 C C . GLN A 1 327 ? -10.932 15.984 1.199 1.00 95.62 327 GLN A C 1
ATOM 2592 O O . GLN A 1 327 ? -10.255 15.461 0.318 1.00 95.62 327 GLN A O 1
ATOM 2597 N N . LEU A 1 328 ? -10.636 15.817 2.492 1.00 94.69 328 LEU A N 1
ATOM 2598 C CA . LEU A 1 328 ? -9.546 14.953 2.951 1.00 94.69 328 LEU A CA 1
ATOM 2599 C C . LEU A 1 328 ? -9.928 13.469 2.913 1.00 94.69 328 LEU A C 1
ATOM 2601 O O . LEU A 1 328 ? -9.060 12.620 2.710 1.00 94.69 328 LEU A O 1
ATOM 2605 N N . TRP A 1 329 ? -11.204 13.145 3.114 1.00 94.25 329 TRP A N 1
ATOM 2606 C CA . TRP A 1 329 ? -11.700 11.769 3.084 1.00 94.25 329 TRP A CA 1
ATOM 2607 C C . TRP A 1 329 ? -12.063 11.272 1.684 1.00 94.25 329 TRP A C 1
ATOM 2609 O O . TRP A 1 329 ? -12.250 10.066 1.507 1.00 94.25 329 TRP A O 1
ATOM 2619 N N . GLU A 1 330 ? -12.114 12.159 0.688 1.00 90.00 330 GLU A N 1
ATOM 2620 C CA . GLU A 1 330 ? -12.282 11.784 -0.711 1.00 90.00 330 GLU A CA 1
ATOM 2621 C C . GLU A 1 330 ? -11.137 10.857 -1.147 1.00 90.00 330 GLU A C 1
ATOM 2623 O O . GLU A 1 330 ? -9.961 11.227 -1.201 1.00 90.00 330 GLU A O 1
ATOM 2628 N N . MET A 1 331 ? -11.487 9.603 -1.430 1.00 73.50 331 MET A N 1
ATOM 2629 C CA . MET A 1 331 ? -10.553 8.606 -1.931 1.00 73.50 331 MET A CA 1
ATOM 2630 C C . MET A 1 331 ? -10.640 8.504 -3.444 1.00 73.50 331 MET A C 1
ATOM 2632 O O . MET A 1 331 ? -11.725 8.347 -4.008 1.00 73.50 331 MET A O 1
ATOM 2636 N N . ASP A 1 332 ? -9.476 8.450 -4.091 1.00 71.00 332 ASP A N 1
ATOM 2637 C CA . ASP A 1 332 ? -9.413 7.853 -5.415 1.00 71.00 332 ASP A CA 1
ATOM 2638 C C . ASP A 1 332 ? -9.770 6.365 -5.280 1.00 71.00 332 ASP A C 1
ATOM 2640 O O . ASP A 1 332 ? -9.101 5.608 -4.568 1.00 71.00 332 ASP A O 1
ATOM 2644 N N . ARG A 1 333 ? -10.832 5.944 -5.972 1.00 64.25 333 ARG A N 1
ATOM 2645 C CA . ARG A 1 333 ? -11.348 4.568 -5.960 1.00 64.25 333 ARG A CA 1
ATOM 2646 C C . ARG A 1 333 ? -10.294 3.530 -6.354 1.00 64.25 333 ARG A C 1
ATOM 2648 O O . ARG A 1 333 ? -10.441 2.356 -6.028 1.00 64.25 333 ARG A O 1
ATOM 2655 N N . THR A 1 334 ? -9.224 3.941 -7.036 1.00 59.03 334 THR A N 1
ATOM 2656 C CA . THR A 1 334 ? -8.089 3.068 -7.378 1.00 59.03 334 THR A CA 1
ATOM 2657 C C . THR A 1 334 ? -7.268 2.635 -6.155 1.00 59.03 334 THR A C 1
ATOM 2659 O O . THR A 1 334 ? -6.687 1.551 -6.167 1.00 59.03 334 THR A O 1
ATOM 2662 N N . THR A 1 335 ? -7.271 3.424 -5.074 1.00 59.50 335 THR A N 1
ATOM 2663 C CA . THR A 1 335 ? -6.521 3.147 -3.830 1.00 59.50 335 THR A CA 1
ATOM 2664 C C . THR A 1 335 ? -7.272 2.268 -2.823 1.00 59.50 335 THR A C 1
ATOM 2666 O O . THR A 1 335 ? -6.681 1.809 -1.850 1.00 59.50 335 THR A O 1
ATOM 2669 N N . GLU A 1 336 ? -8.547 1.948 -3.075 1.00 58.41 336 GLU A N 1
ATOM 2670 C CA . GLU A 1 336 ? -9.415 1.144 -2.190 1.00 58.41 336 GLU A CA 1
ATOM 2671 C C . GLU A 1 336 ? -8.955 -0.315 -1.971 1.00 58.41 336 GLU A C 1
ATOM 2673 O O . GLU A 1 336 ? -9.602 -1.050 -1.227 1.00 58.41 336 GLU A O 1
ATOM 2678 N N . LEU A 1 337 ? -7.900 -0.773 -2.651 1.00 55.28 337 LEU A N 1
ATOM 2679 C CA . LEU A 1 337 ? -7.471 -2.179 -2.682 1.00 55.28 337 LEU A CA 1
ATOM 2680 C C . LEU A 1 337 ? -6.152 -2.459 -1.955 1.00 55.28 337 LEU A C 1
ATOM 2682 O O . LEU A 1 337 ? -5.691 -3.597 -1.977 1.00 55.28 337 LEU A O 1
ATOM 2686 N N . VAL A 1 338 ? -5.515 -1.463 -1.333 1.00 56.25 338 VAL A N 1
ATOM 2687 C CA . VAL A 1 338 ? -4.245 -1.727 -0.646 1.00 56.25 338 VAL A CA 1
ATOM 2688 C C . VAL A 1 338 ? -4.527 -2.314 0.740 1.00 56.25 338 VAL A C 1
ATOM 2690 O O . VAL A 1 338 ? -4.992 -1.609 1.629 1.00 56.25 338 VAL A O 1
ATOM 2693 N N . ASP A 1 339 ? -4.236 -3.608 0.908 1.00 58.12 339 ASP A N 1
ATOM 2694 C CA . ASP A 1 339 ? -4.564 -4.491 2.051 1.00 58.12 339 ASP A CA 1
ATOM 2695 C C . ASP A 1 339 ? -3.949 -4.116 3.425 1.00 58.12 339 ASP A C 1
ATOM 2697 O O . ASP A 1 339 ? -4.002 -4.899 4.369 1.00 58.12 339 ASP A O 1
ATOM 2701 N N . ASN A 1 340 ? -3.388 -2.913 3.585 1.00 59.53 340 ASN A N 1
ATOM 2702 C CA . ASN A 1 340 ? -2.634 -2.511 4.783 1.00 59.53 340 ASN A CA 1
ATOM 2703 C C . ASN A 1 340 ? -3.144 -1.218 5.446 1.00 59.53 340 ASN A C 1
ATOM 2705 O O . ASN A 1 340 ? -2.465 -0.654 6.304 1.00 59.53 340 ASN A O 1
ATOM 2709 N N . GLY A 1 341 ? -4.315 -0.715 5.046 1.00 67.88 341 GLY A N 1
ATOM 2710 C CA . GLY A 1 341 ? -4.897 0.490 5.634 1.00 67.88 341 GLY A CA 1
ATOM 2711 C C . GLY A 1 341 ? -5.542 0.251 7.014 1.00 67.88 341 GLY A C 1
ATOM 2712 O O . GLY A 1 341 ? -5.893 -0.884 7.350 1.00 67.88 341 GLY A O 1
ATOM 2713 N N . PRO A 1 342 ? -5.778 1.313 7.811 1.00 83.56 342 PRO A N 1
ATOM 2714 C CA . PRO A 1 342 ? -6.568 1.251 9.040 1.00 83.56 342 PRO A CA 1
ATOM 2715 C C . PRO A 1 342 ? -8.054 1.010 8.717 1.00 83.56 342 PRO A C 1
ATOM 2717 O O . PRO A 1 342 ? -8.888 1.915 8.728 1.00 83.56 342 PRO A O 1
ATOM 2720 N N . TYR A 1 343 ? -8.393 -0.241 8.409 1.00 90.50 343 TYR A N 1
ATOM 2721 C CA . TYR A 1 343 ? -9.724 -0.657 7.962 1.00 90.50 343 TYR A CA 1
ATOM 2722 C C . TYR A 1 343 ? -10.836 -0.238 8.942 1.00 90.50 343 TYR A C 1
ATOM 2724 O O . TYR A 1 343 ? -11.922 0.129 8.502 1.00 90.50 343 TYR A O 1
ATOM 2732 N N . THR A 1 344 ? -10.581 -0.216 10.253 1.00 94.12 344 THR A N 1
ATOM 2733 C CA . THR A 1 344 ? -11.557 0.240 11.259 1.00 94.12 344 THR A CA 1
ATOM 2734 C C . THR A 1 344 ? -11.954 1.698 11.046 1.00 94.12 344 THR A C 1
ATOM 2736 O O . THR A 1 344 ? -13.136 2.037 11.085 1.00 94.12 344 THR A O 1
ATOM 2739 N N . LEU A 1 345 ? -10.991 2.571 10.759 1.00 93.81 345 LEU A N 1
ATOM 2740 C CA . LEU A 1 345 ? -11.283 3.974 10.508 1.00 93.81 345 LEU A CA 1
ATOM 2741 C C . LEU A 1 345 ? -12.133 4.124 9.222 1.00 93.81 345 LEU A C 1
ATOM 2743 O O . LEU A 1 345 ? -13.101 4.881 9.220 1.00 93.81 345 LEU A O 1
ATOM 2747 N N . TYR A 1 346 ? -11.804 3.399 8.139 1.00 92.31 346 TYR A N 1
ATOM 2748 C CA . TYR A 1 346 ? -12.458 3.575 6.830 1.00 92.31 346 TYR A CA 1
ATOM 2749 C C . TYR A 1 346 ? -13.833 2.916 6.767 1.00 92.31 346 TYR A C 1
ATOM 2751 O O . TYR A 1 346 ? -14.809 3.537 6.359 1.00 92.31 346 TYR A O 1
ATOM 2759 N N . TYR A 1 347 ? -13.915 1.649 7.168 1.00 94.50 347 TYR A N 1
ATOM 2760 C CA . TYR A 1 347 ? -15.127 0.854 7.013 1.00 94.50 347 TYR A CA 1
ATOM 2761 C C . TYR A 1 347 ? -16.135 1.072 8.131 1.00 94.50 347 TYR A C 1
ATOM 2763 O O . TYR A 1 347 ? -17.307 0.772 7.932 1.00 94.50 347 TYR A O 1
ATOM 2771 N N . LEU A 1 348 ? -15.708 1.564 9.296 1.00 97.12 348 LEU A N 1
ATOM 2772 C CA . LEU A 1 348 ? -16.588 1.720 10.451 1.00 97.12 348 LEU A CA 1
ATOM 2773 C C . LEU A 1 348 ? -16.700 3.176 10.903 1.00 97.12 348 LEU A C 1
ATOM 2775 O O . LEU A 1 348 ? -17.808 3.711 10.933 1.00 97.12 348 LEU A O 1
ATOM 2779 N N . LEU A 1 349 ? -15.584 3.830 11.244 1.00 97.81 349 LEU A N 1
ATOM 2780 C CA . LEU A 1 349 ? -15.657 5.160 11.860 1.00 97.81 349 LEU A CA 1
ATOM 2781 C C . LEU A 1 349 ? -16.097 6.247 10.884 1.00 97.81 349 LEU A C 1
ATOM 2783 O O . LEU A 1 349 ? -16.951 7.046 11.246 1.00 97.81 349 LEU A O 1
ATOM 2787 N N . LEU A 1 350 ? -15.565 6.278 9.660 1.00 96.81 350 LEU A N 1
ATOM 2788 C CA . LEU A 1 350 ? -15.935 7.291 8.670 1.00 96.81 350 LEU A CA 1
ATOM 2789 C C . LEU A 1 350 ? -17.445 7.255 8.331 1.00 96.81 350 LEU A C 1
ATOM 2791 O O . LEU A 1 350 ? -18.096 8.287 8.493 1.00 96.81 350 LEU A O 1
ATOM 2795 N N . PRO A 1 351 ? -18.057 6.102 7.983 1.00 98.00 351 PRO A N 1
ATOM 2796 C CA . PRO A 1 351 ? -19.506 6.017 7.806 1.00 98.00 351 PRO A CA 1
ATOM 2797 C C . PRO A 1 351 ? -20.297 6.439 9.046 1.00 98.00 351 PRO A C 1
ATOM 2799 O O . PRO A 1 351 ? -21.349 7.061 8.924 1.00 98.00 351 PRO A O 1
ATOM 2802 N N . PHE A 1 352 ? -19.806 6.128 10.246 1.00 98.62 352 PHE A N 1
ATOM 2803 C CA . PHE A 1 352 ? -20.474 6.547 11.472 1.00 98.62 352 PHE A CA 1
ATOM 2804 C C . PHE A 1 352 ? -20.385 8.066 11.700 1.00 98.62 352 PHE A C 1
ATOM 2806 O O . PHE A 1 352 ? -21.380 8.686 12.064 1.00 98.62 352 PHE A O 1
ATOM 2813 N N . ILE A 1 353 ? -19.242 8.697 11.413 1.00 98.50 353 ILE A N 1
ATOM 2814 C CA . ILE A 1 353 ? -19.090 10.162 11.415 1.00 98.50 353 ILE A CA 1
ATOM 2815 C C . ILE A 1 353 ? -20.082 10.805 10.436 1.00 98.50 353 ILE A C 1
ATOM 2817 O O . ILE A 1 353 ? -20.729 11.794 10.784 1.00 98.50 353 ILE A O 1
ATOM 2821 N N . HIS A 1 354 ? -20.261 10.230 9.244 1.00 98.12 354 HIS A N 1
ATOM 2822 C CA . HIS A 1 354 ? -21.270 10.694 8.287 1.00 98.12 354 HIS A CA 1
ATOM 2823 C C . HIS A 1 354 ? -22.701 10.562 8.830 1.00 98.12 354 HIS A C 1
ATOM 2825 O O . HIS A 1 354 ? -23.484 11.503 8.680 1.00 98.12 354 HIS A O 1
ATOM 2831 N N . GLU A 1 355 ? -23.037 9.471 9.533 1.00 98.50 355 GLU A N 1
ATOM 2832 C CA . GLU A 1 355 ? -24.330 9.346 10.233 1.00 98.50 355 GLU A CA 1
ATOM 2833 C C . GLU A 1 355 ? -24.514 10.443 11.296 1.00 98.50 355 GLU A C 1
ATOM 2835 O O . GLU A 1 355 ? -25.581 11.058 11.349 1.00 98.50 355 GLU A O 1
ATOM 2840 N N . LEU A 1 356 ? -23.474 10.763 12.082 1.00 98.00 356 LEU A N 1
ATOM 2841 C CA . LEU A 1 356 ? -23.488 11.898 13.023 1.00 98.00 356 LEU A CA 1
ATOM 2842 C C . LEU A 1 356 ? -23.666 13.249 12.309 1.00 98.00 356 LEU A C 1
ATOM 2844 O O . LEU A 1 356 ? -24.195 14.203 12.879 1.00 98.00 356 LEU A O 1
ATOM 2848 N N . GLY A 1 357 ? -23.238 13.335 11.049 1.00 97.62 357 GLY A N 1
ATOM 2849 C CA . GLY A 1 357 ? -23.423 14.484 10.167 1.00 97.62 357 GLY A CA 1
ATOM 2850 C C . GLY A 1 357 ? -24.833 14.648 9.600 1.00 97.62 357 GLY A C 1
ATOM 2851 O O . GLY A 1 357 ? -25.117 15.717 9.051 1.00 97.62 357 GLY A O 1
ATOM 2852 N N . GLY A 1 358 ? -25.698 13.639 9.755 1.00 97.94 358 GLY A N 1
ATOM 2853 C CA . GLY A 1 358 ? -27.068 13.591 9.233 1.00 97.94 358 GLY A CA 1
ATOM 2854 C C . GLY A 1 358 ? -27.280 12.590 8.090 1.00 97.94 358 GLY A C 1
ATOM 2855 O O . GLY A 1 358 ? -28.412 12.401 7.647 1.00 97.94 358 GLY A O 1
ATOM 2856 N N . ASP A 1 359 ? -26.232 11.916 7.609 1.00 98.00 359 ASP A N 1
ATOM 2857 C CA . ASP A 1 359 ? -26.358 10.883 6.579 1.00 98.00 359 ASP A CA 1
ATOM 2858 C C . ASP A 1 359 ? -26.634 9.511 7.200 1.00 98.00 359 ASP A C 1
ATOM 2860 O O . ASP A 1 359 ? -25.767 8.641 7.268 1.00 98.00 359 ASP A O 1
ATOM 2864 N N . HIS A 1 360 ? -27.876 9.302 7.633 1.00 97.56 360 HIS A N 1
ATOM 2865 C CA . HIS A 1 360 ? -28.330 8.082 8.315 1.00 97.56 360 HIS A CA 1
ATOM 2866 C C . HIS A 1 360 ? -28.232 6.783 7.488 1.00 97.56 360 HIS A C 1
ATOM 2868 O O . HIS A 1 360 ? -28.627 5.723 7.968 1.00 97.56 360 HIS A O 1
ATOM 2874 N N . GLN A 1 361 ? -27.773 6.841 6.233 1.00 98.06 361 GLN A N 1
ATOM 2875 C CA . GLN A 1 361 ? -27.601 5.672 5.365 1.00 98.06 361 GLN A CA 1
ATOM 2876 C C . GLN A 1 361 ? -26.128 5.298 5.154 1.00 98.06 361 GLN A C 1
ATOM 2878 O O . GLN A 1 361 ? -25.850 4.305 4.480 1.00 98.06 361 GLN A O 1
ATOM 2883 N N . ALA A 1 362 ? -25.176 6.052 5.709 1.00 97.81 362 ALA A N 1
ATOM 2884 C CA . ALA A 1 362 ? -23.755 5.849 5.444 1.00 97.81 362 ALA A CA 1
ATOM 2885 C C . ALA A 1 362 ? -23.254 4.448 5.846 1.00 97.81 362 ALA A C 1
ATOM 2887 O O . ALA A 1 362 ? -22.621 3.777 5.025 1.00 97.81 362 ALA A O 1
ATOM 2888 N N . ILE A 1 363 ? -23.603 3.945 7.040 1.00 98.38 363 ILE A N 1
ATOM 2889 C CA . ILE A 1 363 ? -23.226 2.582 7.465 1.00 98.38 363 ILE A CA 1
ATOM 2890 C C . ILE A 1 363 ? -23.892 1.526 6.579 1.00 98.38 363 ILE A C 1
ATOM 2892 O O . ILE A 1 363 ? -23.234 0.578 6.156 1.00 98.38 363 ILE A O 1
ATOM 2896 N N . ALA A 1 364 ? -25.174 1.694 6.242 1.00 98.00 364 ALA A N 1
ATOM 2897 C CA . ALA A 1 364 ? -25.891 0.751 5.383 1.00 98.00 364 ALA A CA 1
ATOM 2898 C C . ALA A 1 364 ? -25.269 0.660 3.977 1.00 98.00 364 ALA A C 1
ATOM 2900 O O . ALA A 1 364 ? -25.115 -0.438 3.435 1.00 98.00 364 ALA A O 1
ATOM 2901 N N . ARG A 1 365 ? -24.849 1.796 3.400 1.00 97.19 365 ARG A N 1
ATOM 2902 C CA . ARG A 1 365 ? -24.126 1.823 2.119 1.00 97.19 365 ARG A CA 1
ATOM 2903 C C . ARG A 1 365 ? -22.762 1.151 2.224 1.00 97.19 365 ARG A C 1
ATOM 2905 O O . ARG A 1 365 ? -22.424 0.365 1.341 1.00 97.19 365 ARG A O 1
ATOM 2912 N N . MET A 1 366 ? -22.008 1.407 3.296 1.00 96.12 366 MET A N 1
ATOM 2913 C CA . MET A 1 366 ? -20.715 0.751 3.504 1.00 96.12 366 MET A CA 1
ATOM 2914 C C . MET A 1 366 ? -20.874 -0.763 3.689 1.00 96.12 366 MET A C 1
ATOM 2916 O O . MET A 1 366 ? -20.137 -1.538 3.081 1.00 96.12 366 MET A O 1
ATOM 2920 N N . ARG A 1 367 ? -21.899 -1.207 4.431 1.00 97.12 367 ARG A N 1
ATOM 2921 C CA . ARG A 1 367 ? -22.273 -2.624 4.534 1.00 97.12 367 ARG A CA 1
ATOM 2922 C C . ARG A 1 367 ? -22.517 -3.217 3.151 1.00 97.12 367 ARG A C 1
ATOM 2924 O O . ARG A 1 367 ? -21.934 -4.242 2.811 1.00 97.12 367 ARG A O 1
ATOM 2931 N N . ALA A 1 368 ? -23.390 -2.601 2.352 1.00 96.25 368 ALA A N 1
ATOM 2932 C CA . ALA A 1 368 ? -23.720 -3.111 1.021 1.00 96.25 368 ALA A CA 1
ATOM 2933 C C . ALA A 1 368 ? -22.483 -3.187 0.111 1.00 96.25 368 ALA A C 1
ATOM 2935 O O . ALA A 1 368 ? -22.361 -4.104 -0.698 1.00 96.25 368 ALA A O 1
ATOM 2936 N N . TRP A 1 369 ? -21.551 -2.246 0.269 1.00 93.38 369 TRP A N 1
ATOM 2937 C CA . TRP A 1 369 ? -20.287 -2.237 -0.454 1.00 93.38 369 TRP A CA 1
ATOM 2938 C C . TRP A 1 369 ? -19.374 -3.404 -0.049 1.00 93.38 369 TRP A C 1
ATOM 2940 O O . TRP A 1 369 ? -18.878 -4.097 -0.938 1.00 93.38 369 TRP A O 1
ATOM 2950 N N . VAL A 1 370 ? -19.192 -3.678 1.253 1.00 93.25 370 VAL A N 1
ATOM 2951 C CA . VAL A 1 370 ? -18.322 -4.787 1.699 1.00 93.25 370 VAL A CA 1
ATOM 2952 C C . VAL A 1 370 ? -18.916 -6.159 1.383 1.00 93.25 370 VAL A C 1
ATOM 2954 O O . VAL A 1 370 ? -18.164 -7.106 1.228 1.00 93.25 370 VAL A O 1
ATOM 2957 N N . GLU A 1 371 ? -20.237 -6.291 1.241 1.00 94.75 371 GLU A N 1
ATOM 2958 C CA . GLU A 1 371 ? -20.889 -7.564 0.880 1.00 94.75 371 GLU A CA 1
ATOM 2959 C C . GLU A 1 371 ? -20.793 -7.908 -0.615 1.00 94.75 371 GLU A C 1
ATOM 2961 O O . GLU A 1 371 ? -21.204 -8.994 -1.036 1.00 94.75 371 GLU A O 1
ATOM 2966 N N . ARG A 1 372 ? -20.244 -7.017 -1.448 1.00 92.31 372 ARG A N 1
ATOM 2967 C CA . ARG A 1 372 ? -20.034 -7.335 -2.863 1.00 92.31 372 ARG A CA 1
ATOM 2968 C C . ARG A 1 372 ? -19.112 -8.557 -3.010 1.00 92.31 372 ARG A C 1
ATOM 2970 O O . ARG A 1 372 ? -18.140 -8.672 -2.260 1.00 92.31 372 ARG A O 1
ATOM 2977 N N . PRO A 1 373 ? -19.341 -9.449 -3.992 1.00 88.62 373 PRO A N 1
ATOM 2978 C CA . PRO A 1 373 ? -18.528 -10.658 -4.164 1.00 88.62 373 PRO A CA 1
ATOM 2979 C C . PRO A 1 373 ? -17.018 -10.400 -4.285 1.00 88.62 373 PRO A C 1
ATOM 2981 O O . PRO A 1 373 ? -16.223 -11.174 -3.759 1.00 88.62 373 PRO A O 1
ATOM 2984 N N . ASP A 1 374 ? -16.634 -9.290 -4.919 1.00 83.12 374 ASP A N 1
ATOM 2985 C CA . ASP A 1 374 ? -15.246 -8.852 -5.099 1.00 83.12 374 ASP A CA 1
ATOM 2986 C C . ASP A 1 374 ? -14.628 -8.205 -3.846 1.00 83.12 374 ASP A C 1
ATOM 2988 O O . ASP A 1 374 ? -13.427 -7.955 -3.816 1.00 83.12 374 ASP A O 1
ATOM 2992 N N . ARG A 1 375 ? -15.427 -7.917 -2.808 1.00 87.31 375 ARG A N 1
ATOM 2993 C CA . ARG A 1 375 ? -15.003 -7.176 -1.603 1.00 87.31 375 ARG A CA 1
ATOM 2994 C C . ARG A 1 375 ? -15.231 -7.915 -0.288 1.00 87.31 375 ARG A C 1
ATOM 2996 O O . ARG A 1 375 ? -14.555 -7.598 0.686 1.00 87.31 375 ARG A O 1
ATOM 3003 N N . ARG A 1 376 ? -16.105 -8.927 -0.252 1.00 88.81 376 ARG A N 1
ATOM 3004 C CA . ARG A 1 376 ? -16.489 -9.649 0.981 1.00 88.81 376 ARG A CA 1
ATOM 3005 C C . ARG A 1 376 ? -15.333 -10.272 1.757 1.00 88.81 376 ARG A C 1
ATOM 3007 O O . ARG A 1 376 ? -15.484 -10.567 2.936 1.00 88.81 376 ARG A O 1
ATOM 3014 N N . TRP A 1 377 ? -14.199 -10.460 1.094 1.00 89.06 377 TRP A N 1
ATOM 3015 C CA . TRP A 1 377 ? -12.994 -11.087 1.624 1.00 89.06 377 TRP A CA 1
ATOM 3016 C C . TRP A 1 377 ? -11.899 -10.086 2.024 1.00 89.06 377 TRP A C 1
ATOM 3018 O O . TRP A 1 377 ? -10.855 -10.486 2.536 1.00 89.06 377 TRP A O 1
ATOM 3028 N N . ALA A 1 378 ? -12.129 -8.785 1.819 1.00 87.06 378 ALA A N 1
ATOM 3029 C CA . ALA A 1 378 ? -11.178 -7.742 2.184 1.00 87.06 378 ALA A CA 1
ATOM 3030 C C . ALA A 1 378 ? -10.823 -7.825 3.676 1.00 87.06 378 ALA A C 1
ATOM 3032 O O . ALA A 1 378 ? -11.701 -8.032 4.524 1.00 87.06 378 ALA A O 1
ATOM 3033 N N . TYR A 1 379 ? -9.534 -7.665 3.996 1.00 88.81 379 TYR A N 1
ATOM 3034 C CA . TYR A 1 379 ? -9.015 -7.712 5.369 1.00 88.81 379 TYR A CA 1
ATOM 3035 C C . TYR A 1 379 ? -9.443 -8.961 6.156 1.00 88.81 379 TYR A C 1
ATOM 3037 O O . TYR A 1 379 ? -9.689 -8.893 7.364 1.00 88.81 379 TYR A O 1
ATOM 3045 N N . GLY A 1 380 ? -9.584 -10.103 5.477 1.00 90.81 380 GLY A N 1
ATOM 3046 C CA . GLY A 1 380 ? -9.979 -11.338 6.140 1.00 90.81 380 GLY A CA 1
ATOM 3047 C C . GLY A 1 380 ? -11.402 -11.294 6.699 1.00 90.81 380 GLY A C 1
ATOM 3048 O O . GLY A 1 380 ? -11.650 -11.865 7.753 1.00 90.81 380 GLY A O 1
ATOM 3049 N N . GLN A 1 381 ? -12.310 -10.572 6.033 1.00 93.62 381 GLN A N 1
ATOM 3050 C CA . GLN A 1 381 ? -13.711 -10.340 6.417 1.00 93.62 381 GLN A CA 1
ATOM 3051 C C . GLN A 1 381 ? -13.950 -9.467 7.661 1.00 93.62 381 GLN A C 1
ATOM 3053 O O . GLN A 1 381 ? -15.108 -9.249 8.025 1.00 93.62 381 GLN A O 1
ATOM 3058 N N . LYS A 1 382 ? -12.922 -8.895 8.302 1.00 94.81 382 LYS A N 1
ATOM 3059 C CA . LYS A 1 382 ? -13.131 -8.066 9.508 1.00 94.81 382 LYS A CA 1
ATOM 3060 C C . LYS A 1 382 ? -14.110 -6.900 9.277 1.00 94.81 382 LYS A C 1
ATOM 3062 O O . LYS A 1 382 ? -15.036 -6.771 10.077 1.00 94.81 382 LYS A O 1
ATOM 3067 N N . PRO A 1 383 ? -14.014 -6.101 8.187 1.00 95.44 383 PRO A N 1
ATOM 3068 C CA . PRO A 1 383 ? -14.976 -5.030 7.908 1.00 95.44 383 PRO A CA 1
ATOM 3069 C C . PRO A 1 383 ? -16.423 -5.517 7.849 1.00 95.44 383 PRO A C 1
ATOM 3071 O O . PRO A 1 383 ? -17.328 -4.860 8.358 1.00 95.44 383 PRO A O 1
ATOM 3074 N N . ARG A 1 384 ? -16.633 -6.705 7.276 1.00 95.50 384 ARG A N 1
ATOM 3075 C CA . ARG A 1 384 ? -17.946 -7.337 7.183 1.00 95.50 384 ARG A CA 1
ATOM 3076 C C . ARG A 1 384 ? -18.517 -7.632 8.567 1.00 95.50 384 ARG A C 1
ATOM 3078 O O . ARG A 1 384 ? -19.661 -7.279 8.827 1.00 95.50 384 ARG A O 1
ATOM 3085 N N . PHE A 1 385 ? -17.733 -8.226 9.464 1.00 97.31 385 PHE A N 1
ATOM 3086 C CA . PHE A 1 385 ? -18.176 -8.517 10.832 1.00 97.31 385 PHE A CA 1
ATOM 3087 C C . PHE A 1 385 ? -18.466 -7.241 11.634 1.00 97.31 385 PHE A C 1
ATOM 3089 O O . PHE A 1 385 ? -19.498 -7.175 12.298 1.00 97.31 385 PHE A O 1
ATOM 3096 N N . LEU A 1 386 ? -17.623 -6.204 11.512 1.00 97.88 386 LEU A N 1
ATOM 3097 C CA . LEU A 1 386 ? -17.869 -4.890 12.130 1.00 97.88 386 LEU A CA 1
ATOM 3098 C C . LEU A 1 386 ? -19.233 -4.323 11.708 1.00 97.88 386 LEU A C 1
ATOM 3100 O O . LEU A 1 386 ? -20.054 -3.952 12.546 1.00 97.88 386 LEU A O 1
ATOM 3104 N N . LEU A 1 387 ? -19.490 -4.293 10.400 1.00 98.12 387 LEU A N 1
ATOM 3105 C CA . LEU A 1 387 ? -20.697 -3.692 9.836 1.00 98.12 387 LEU A CA 1
ATOM 3106 C C . LEU A 1 387 ? -21.950 -4.529 10.109 1.00 98.12 387 LEU A C 1
ATOM 3108 O O . LEU A 1 387 ? -22.975 -3.965 10.483 1.00 98.12 387 LEU A O 1
ATOM 3112 N N . ARG A 1 388 ? -21.872 -5.864 10.000 1.00 98.06 388 ARG A N 1
ATOM 3113 C CA . ARG A 1 388 ? -22.982 -6.762 10.364 1.00 98.06 388 ARG A CA 1
ATOM 3114 C C . ARG A 1 388 ? -23.380 -6.589 11.831 1.00 98.06 388 ARG A C 1
ATOM 3116 O O . ARG A 1 388 ? -24.572 -6.516 12.118 1.00 98.06 388 ARG A O 1
ATOM 3123 N N . TYR A 1 389 ? -22.411 -6.458 12.742 1.00 98.69 389 TYR A N 1
ATOM 3124 C CA . TYR A 1 389 ? -22.699 -6.239 14.162 1.00 98.69 389 TYR A CA 1
ATOM 3125 C C . TYR A 1 389 ? -23.392 -4.897 14.390 1.00 98.69 389 TYR A C 1
ATOM 3127 O O . TYR A 1 389 ? -24.434 -4.834 15.037 1.00 98.69 389 TYR A O 1
ATOM 3135 N N . VAL A 1 390 ? -22.860 -3.811 13.819 1.00 98.62 390 VAL A N 1
ATOM 3136 C CA . VAL A 1 390 ? -23.455 -2.476 13.992 1.00 98.62 390 VAL A CA 1
ATOM 3137 C C . VAL A 1 390 ? -24.842 -2.365 13.354 1.00 98.62 390 VAL A C 1
ATOM 3139 O O . VAL A 1 390 ? -25.689 -1.613 13.841 1.00 98.62 390 VAL A O 1
ATOM 3142 N N . CYS A 1 391 ? -25.114 -3.141 12.306 1.00 98.38 391 CYS A N 1
ATOM 3143 C CA . CYS A 1 391 ? -26.443 -3.295 11.717 1.00 98.38 391 CYS A CA 1
ATOM 3144 C C . CYS A 1 391 ? -27.385 -4.218 12.517 1.00 98.38 391 CYS A C 1
ATOM 3146 O O . CYS A 1 391 ? -28.547 -4.339 12.138 1.00 98.38 391 CYS A O 1
ATOM 3148 N N . GLY A 1 392 ? -26.926 -4.843 13.608 1.00 98.12 392 GLY A N 1
ATOM 3149 C CA . GLY A 1 392 ? -27.723 -5.759 14.431 1.00 98.12 392 GLY A CA 1
ATOM 3150 C C . GLY A 1 392 ? -27.994 -7.115 13.772 1.00 98.12 392 GLY A C 1
ATOM 3151 O O . GLY A 1 392 ? -28.942 -7.798 14.146 1.00 98.12 392 GLY A O 1
ATOM 3152 N N . GLU A 1 393 ? -27.198 -7.496 12.770 1.00 98.31 393 GLU A N 1
ATOM 3153 C CA . GLU A 1 393 ? -27.362 -8.750 12.022 1.00 98.31 393 GLU A CA 1
ATOM 3154 C C . GLU A 1 393 ? -26.673 -9.942 12.693 1.00 98.31 393 GLU A C 1
ATOM 3156 O O . GLU A 1 393 ? -26.974 -11.083 12.347 1.00 98.31 393 GLU A O 1
ATOM 3161 N N . ILE A 1 394 ? -25.727 -9.674 13.597 1.00 98.50 394 ILE A N 1
ATOM 3162 C CA . ILE A 1 394 ? -24.987 -10.673 14.374 1.00 98.50 394 ILE A CA 1
ATOM 3163 C C . ILE A 1 394 ? -24.882 -10.219 15.825 1.00 98.50 394 ILE A C 1
ATOM 3165 O O . ILE A 1 394 ? -24.868 -9.018 16.099 1.00 98.50 394 ILE A O 1
ATOM 3169 N N . ASP A 1 395 ? -24.799 -11.177 16.741 1.00 98.38 395 ASP A N 1
ATOM 3170 C CA . ASP A 1 395 ? -24.614 -10.919 18.167 1.00 98.38 395 ASP A CA 1
ATOM 3171 C C . ASP A 1 395 ? -23.128 -10.959 18.579 1.00 98.38 395 ASP A C 1
ATOM 3173 O O . ASP A 1 395 ? -22.221 -11.103 17.753 1.00 98.38 395 ASP A O 1
ATOM 3177 N N . ASP A 1 396 ? -22.867 -10.809 19.880 1.00 98.56 396 ASP A N 1
ATOM 3178 C CA . ASP A 1 396 ? -21.511 -10.865 20.435 1.00 98.56 396 ASP A CA 1
ATOM 3179 C C . ASP A 1 396 ? -20.836 -12.222 20.201 1.00 98.56 396 ASP A C 1
ATOM 3181 O O . ASP A 1 396 ? -19.625 -12.281 19.987 1.00 98.56 396 ASP A O 1
ATOM 3185 N N . ALA A 1 397 ? -21.599 -13.316 20.265 1.00 98.25 397 ALA A N 1
ATOM 3186 C CA . ALA A 1 397 ? -21.060 -14.664 20.153 1.00 98.25 397 ALA A CA 1
ATOM 3187 C C . ALA A 1 397 ? -20.633 -14.959 18.711 1.00 98.25 397 ALA A C 1
ATOM 3189 O O . ALA A 1 397 ? -19.521 -15.442 18.498 1.00 98.25 397 ALA A O 1
ATOM 3190 N N . GLU A 1 398 ? -21.463 -14.613 17.721 1.00 98.00 398 GLU A N 1
ATOM 3191 C CA . GLU A 1 398 ? -21.103 -14.715 16.304 1.00 98.00 398 GLU A CA 1
ATOM 3192 C C . GLU A 1 398 ? -19.943 -13.768 15.959 1.00 98.00 398 GLU A C 1
ATOM 3194 O O . GLU A 1 398 ? -19.028 -14.173 15.240 1.00 98.00 398 GLU A O 1
ATOM 3199 N N . PHE A 1 399 ? -19.905 -12.549 16.516 1.00 97.88 399 PHE A N 1
ATOM 3200 C CA . PHE A 1 399 ? -18.781 -11.630 16.306 1.00 97.88 399 PHE A CA 1
ATOM 3201 C C . PHE A 1 399 ? -17.454 -12.201 16.825 1.00 97.88 399 PHE A C 1
ATOM 3203 O O . PHE A 1 399 ? -16.444 -12.192 16.121 1.00 97.88 399 PHE A O 1
ATOM 3210 N N . LEU A 1 400 ? -17.451 -12.735 18.049 1.00 96.81 400 LEU A N 1
ATOM 3211 C CA . LEU A 1 400 ? -16.260 -13.317 18.676 1.00 96.81 400 LEU A CA 1
ATOM 3212 C C . LEU A 1 400 ? -15.869 -14.682 18.091 1.00 96.81 400 LEU A C 1
ATOM 3214 O O . LEU A 1 400 ? -14.728 -15.110 18.270 1.00 96.81 400 LEU A O 1
ATOM 3218 N N . ALA A 1 401 ? -16.774 -15.351 17.371 1.00 95.94 401 ALA A N 1
ATOM 3219 C CA . ALA A 1 401 ? -16.474 -16.568 16.619 1.00 95.94 401 ALA A CA 1
ATOM 3220 C C . ALA A 1 401 ? -15.639 -16.302 15.351 1.00 95.94 401 ALA A C 1
ATOM 3222 O O . ALA A 1 401 ? -15.208 -17.251 14.690 1.00 95.94 401 ALA A O 1
ATOM 3223 N N . HIS A 1 402 ? -15.383 -15.033 15.010 1.00 94.62 402 HIS A N 1
ATOM 3224 C CA . HIS A 1 402 ? -14.514 -14.674 13.899 1.00 94.62 402 HIS A CA 1
ATOM 3225 C C . HIS A 1 402 ? -13.097 -15.268 14.070 1.00 94.62 402 HIS A C 1
ATOM 3227 O O . HIS A 1 402 ? -12.477 -15.090 15.123 1.00 94.62 402 HIS A O 1
ATOM 3233 N N . PRO A 1 403 ? -12.523 -15.924 13.041 1.00 93.38 403 PRO A N 1
ATOM 3234 C CA . PRO A 1 403 ? -11.224 -16.594 13.165 1.00 93.38 403 PRO A CA 1
ATOM 3235 C C . PRO A 1 403 ? -10.054 -15.657 13.495 1.00 93.38 403 PRO A C 1
ATOM 3237 O O . PRO A 1 403 ? -9.109 -16.058 14.180 1.00 93.38 403 PRO A O 1
ATOM 3240 N N . TYR A 1 404 ? -10.115 -14.399 13.045 1.00 94.25 404 TYR A N 1
ATOM 3241 C CA . TYR A 1 404 ? -9.135 -13.373 13.410 1.00 94.25 404 TYR A CA 1
ATOM 3242 C C . TYR A 1 404 ? -9.573 -12.644 14.672 1.00 94.25 404 TYR A C 1
ATOM 3244 O O . TYR A 1 404 ? -10.297 -11.649 14.616 1.00 94.25 404 TYR A O 1
ATOM 3252 N N . ARG A 1 405 ? -9.151 -13.194 15.811 1.00 95.31 405 ARG A N 1
ATOM 3253 C CA . ARG A 1 405 ? -9.589 -12.796 17.152 1.00 95.31 405 ARG A CA 1
ATOM 3254 C C . ARG A 1 405 ? -8.633 -11.866 17.896 1.00 95.31 405 ARG A C 1
ATOM 3256 O O . ARG A 1 405 ? -8.986 -11.420 18.983 1.00 95.31 405 ARG A O 1
ATOM 3263 N N . ALA A 1 406 ? -7.445 -11.572 17.360 1.00 95.12 406 ALA A N 1
ATOM 3264 C CA . ALA A 1 406 ? -6.403 -10.845 18.101 1.00 95.12 406 ALA A CA 1
ATOM 3265 C C . ALA A 1 406 ? -6.884 -9.509 18.688 1.00 95.12 406 ALA A C 1
ATOM 3267 O O . ALA A 1 406 ? -6.542 -9.174 19.819 1.00 95.12 406 ALA A O 1
ATOM 3268 N N . LEU A 1 407 ? -7.705 -8.788 17.917 1.00 95.69 407 LEU A N 1
ATOM 3269 C CA . LEU A 1 407 ? -8.273 -7.483 18.264 1.00 95.69 407 LEU A CA 1
ATOM 3270 C C . LEU A 1 407 ? -9.807 -7.528 18.401 1.00 95.69 407 LEU A C 1
ATOM 3272 O O . LEU A 1 407 ? -10.460 -6.486 18.413 1.00 95.69 407 LEU A O 1
ATOM 3276 N N . ALA A 1 408 ? -10.415 -8.720 18.459 1.00 96.50 408 ALA A N 1
ATOM 3277 C CA . ALA A 1 408 ? -11.874 -8.855 18.433 1.00 96.50 408 AL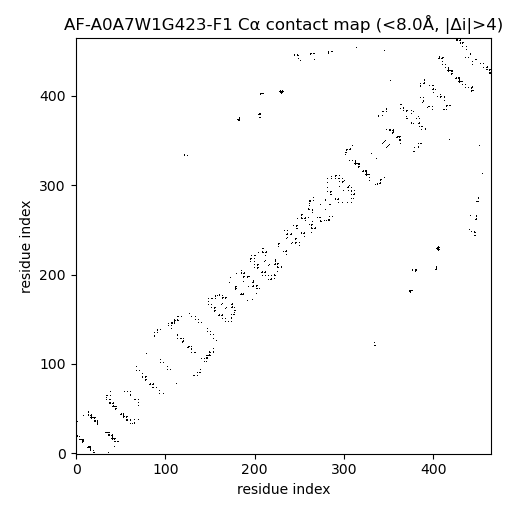A A CA 1
ATOM 3278 C C . ALA A 1 408 ? -12.544 -8.213 19.656 1.00 96.50 408 ALA A C 1
ATOM 3280 O O . ALA A 1 408 ? -13.581 -7.578 19.514 1.00 96.50 408 ALA A O 1
ATOM 3281 N N . GLU A 1 409 ? -11.933 -8.301 20.839 1.00 97.88 409 GLU A N 1
ATOM 3282 C CA . GLU A 1 409 ? -12.453 -7.651 22.049 1.00 97.88 409 GLU A CA 1
ATOM 3283 C C . GLU A 1 409 ? -12.543 -6.126 21.886 1.00 97.88 409 GLU A C 1
ATOM 3285 O O . GLU A 1 409 ? -13.601 -5.536 22.111 1.00 97.88 409 GLU A O 1
ATOM 3290 N N . ALA A 1 410 ? -11.461 -5.490 21.428 1.00 97.88 410 ALA A N 1
ATOM 3291 C CA . ALA A 1 410 ? -11.434 -4.052 21.193 1.00 97.88 410 ALA A CA 1
ATOM 3292 C C . ALA A 1 410 ? -12.463 -3.638 20.133 1.00 97.88 410 ALA A C 1
ATOM 3294 O O . ALA A 1 410 ? -13.250 -2.716 20.345 1.00 97.88 410 ALA A O 1
ATOM 3295 N N . HIS A 1 411 ? -12.528 -4.355 19.012 1.00 97.88 411 HIS A N 1
ATOM 3296 C CA . HIS A 1 411 ? -13.515 -4.062 17.978 1.00 97.88 411 HIS A CA 1
ATOM 3297 C C . HIS A 1 411 ? -14.959 -4.247 18.445 1.00 97.88 411 HIS A C 1
ATOM 3299 O O . HIS A 1 411 ? -15.812 -3.436 18.084 1.00 97.88 411 HIS A O 1
ATOM 3305 N N . LEU A 1 412 ? -15.238 -5.257 19.271 1.00 98.56 412 LEU A N 1
ATOM 3306 C CA . LEU A 1 412 ? -16.567 -5.474 19.831 1.00 98.56 412 LEU A CA 1
ATOM 3307 C C . LEU A 1 412 ? -16.988 -4.306 20.729 1.00 98.56 412 LEU A C 1
ATOM 3309 O O . LEU A 1 412 ? -18.108 -3.814 20.609 1.00 98.56 412 LEU A O 1
ATOM 3313 N N . LEU A 1 413 ? -16.094 -3.825 21.599 1.00 98.69 413 LEU A N 1
ATOM 3314 C CA . LEU A 1 413 ? -16.360 -2.661 22.453 1.00 98.69 413 LEU A CA 1
ATOM 3315 C C . LEU A 1 413 ? -16.654 -1.408 21.624 1.00 98.69 413 LEU A C 1
ATOM 3317 O O . LEU A 1 413 ? -17.610 -0.689 21.915 1.00 98.69 413 LEU A O 1
ATOM 3321 N N . LEU A 1 414 ? -15.885 -1.185 20.558 1.00 98.50 414 LEU A N 1
ATOM 3322 C CA . LEU A 1 414 ? -16.114 -0.074 19.641 1.00 98.50 414 LEU A CA 1
ATOM 3323 C C . LEU A 1 414 ? -17.472 -0.188 18.928 1.00 98.50 414 LEU A C 1
ATOM 3325 O O . LEU A 1 414 ? -18.217 0.788 18.858 1.00 98.50 414 LEU A O 1
ATOM 3329 N N . CYS A 1 415 ? -17.830 -1.381 18.447 1.00 98.69 415 CYS A N 1
ATOM 3330 C CA . CYS A 1 415 ? -19.118 -1.611 17.799 1.00 98.69 415 CYS A CA 1
ATOM 3331 C C . CYS A 1 415 ? -20.292 -1.436 18.774 1.00 98.69 415 CYS A C 1
ATOM 3333 O O . CYS A 1 415 ? -21.280 -0.793 18.423 1.00 98.69 415 CYS A O 1
ATOM 3335 N N . ARG A 1 416 ? -20.179 -1.934 20.013 1.00 98.75 416 ARG A N 1
ATOM 3336 C CA . ARG A 1 416 ? -21.173 -1.716 21.080 1.00 98.75 416 ARG A CA 1
ATOM 3337 C C . ARG A 1 416 ? -21.383 -0.234 21.368 1.00 98.75 416 ARG A C 1
ATOM 3339 O O . ARG A 1 416 ? -22.529 0.189 21.499 1.00 98.75 416 ARG A O 1
ATOM 3346 N N . ALA A 1 417 ? -20.302 0.546 21.426 1.00 98.75 417 ALA A N 1
ATOM 3347 C CA . ALA A 1 417 ? -20.382 1.987 21.632 1.00 98.75 417 ALA A CA 1
ATOM 3348 C C . ALA A 1 417 ? -21.192 2.668 20.519 1.00 98.75 417 ALA A C 1
ATOM 3350 O O . ALA A 1 417 ? -22.144 3.393 20.802 1.00 98.75 417 ALA A O 1
ATOM 3351 N N . ILE A 1 418 ? -20.888 2.341 19.258 1.00 98.75 418 ILE A N 1
ATOM 3352 C CA . ILE A 1 418 ? -21.602 2.860 18.084 1.00 98.75 418 ILE A CA 1
ATOM 3353 C C . ILE A 1 418 ? -23.079 2.435 18.096 1.00 98.75 418 ILE A C 1
ATOM 3355 O O . ILE A 1 418 ? -23.958 3.265 17.881 1.00 98.75 418 ILE A O 1
ATOM 3359 N N . VAL A 1 419 ? -23.385 1.166 18.385 1.00 98.69 419 VAL A N 1
ATOM 3360 C CA . VAL A 1 419 ? -24.771 0.667 18.470 1.00 98.69 419 VAL A CA 1
ATOM 3361 C C . VAL A 1 419 ? -25.558 1.386 19.566 1.00 98.69 419 VAL A C 1
ATOM 3363 O O . VAL A 1 419 ? -26.698 1.794 19.340 1.00 98.69 419 VAL A O 1
ATOM 3366 N N . ALA A 1 420 ? -24.972 1.558 20.753 1.00 98.69 420 ALA A N 1
ATOM 3367 C CA . ALA A 1 420 ? -25.601 2.289 21.847 1.00 98.69 420 ALA A CA 1
ATOM 3368 C C . ALA A 1 420 ? -25.857 3.755 21.473 1.00 98.69 420 ALA A C 1
ATOM 3370 O O . ALA A 1 420 ? -26.949 4.267 21.721 1.00 98.69 420 ALA A O 1
ATOM 3371 N N . GLU A 1 421 ? -24.899 4.405 20.814 1.00 98.56 421 GLU A N 1
ATOM 3372 C CA . GLU A 1 421 ? -25.022 5.798 20.397 1.00 98.56 421 GLU A CA 1
ATOM 3373 C C . GLU A 1 421 ? -26.115 5.991 19.335 1.00 98.56 421 GLU A C 1
ATOM 3375 O O . GLU A 1 421 ? -26.988 6.844 19.502 1.00 98.56 421 GLU A O 1
ATOM 3380 N N . ARG A 1 422 ? -26.154 5.133 18.306 1.00 98.19 422 ARG A N 1
ATOM 3381 C CA . ARG A 1 422 ? -27.216 5.125 17.278 1.00 98.19 422 ARG A CA 1
ATOM 3382 C C . ARG A 1 422 ? -28.605 4.884 17.870 1.00 98.19 422 ARG A C 1
ATOM 3384 O O . ARG A 1 422 ? -29.594 5.386 17.349 1.00 98.19 422 ARG A O 1
ATOM 3391 N N . ALA A 1 423 ? -28.678 4.129 18.965 1.00 98.19 423 ALA A N 1
ATOM 3392 C CA . ALA A 1 423 ? -29.912 3.866 19.698 1.00 98.19 423 ALA A CA 1
ATOM 3393 C C . ALA A 1 423 ? -30.299 4.988 20.684 1.00 98.19 423 ALA A C 1
ATOM 3395 O O . ALA A 1 423 ? -31.265 4.825 21.429 1.00 98.19 423 ALA A O 1
ATOM 3396 N N . GLY A 1 424 ? -29.555 6.100 20.742 1.00 97.94 424 GLY A N 1
ATOM 3397 C CA . GLY A 1 424 ? -29.823 7.195 21.676 1.00 97.94 424 GLY A CA 1
ATOM 3398 C C . GLY A 1 424 ? -29.546 6.835 23.139 1.00 97.94 424 GLY A C 1
ATOM 3399 O O . GLY A 1 424 ? -30.215 7.350 24.034 1.00 97.94 424 GLY A O 1
ATOM 3400 N N . ARG A 1 425 ? -28.581 5.941 23.400 1.00 98.56 425 ARG A N 1
ATOM 3401 C CA . ARG A 1 425 ? -28.182 5.483 24.745 1.00 98.56 425 ARG A CA 1
ATOM 3402 C C . ARG A 1 425 ? -26.783 6.009 25.105 1.00 98.56 425 ARG A C 1
ATOM 3404 O O . ARG A 1 425 ? -25.818 5.243 25.110 1.00 98.56 425 ARG A O 1
ATOM 3411 N N . PRO A 1 426 ? -26.641 7.314 25.412 1.00 98.06 426 PRO A N 1
ATOM 3412 C CA . PRO A 1 426 ? -25.335 7.966 25.518 1.00 98.06 426 PRO A CA 1
ATOM 3413 C C . PRO A 1 426 ? -24.476 7.448 26.676 1.00 98.06 426 PRO A C 1
ATOM 3415 O O . PRO A 1 426 ? -23.264 7.323 26.528 1.00 98.06 426 PRO A O 1
ATOM 3418 N N . VAL A 1 427 ? -25.090 7.082 27.808 1.00 98.19 427 VAL A N 1
ATOM 3419 C CA . VAL A 1 427 ? -24.368 6.529 28.968 1.00 98.19 427 VAL A CA 1
ATOM 3420 C C . VAL A 1 427 ? -23.725 5.186 28.624 1.00 98.19 427 VAL A C 1
ATOM 3422 O O . VAL A 1 427 ? -22.549 4.977 28.910 1.00 98.19 427 VAL A O 1
ATOM 3425 N N . GLU A 1 428 ? -24.473 4.293 27.972 1.00 98.56 428 GLU A N 1
ATOM 3426 C CA . GLU A 1 428 ? -23.954 2.993 27.534 1.00 98.56 428 GLU A CA 1
ATOM 3427 C C . GLU A 1 428 ? -22.857 3.156 26.473 1.00 98.56 428 GLU A C 1
ATOM 3429 O O . GLU A 1 428 ? -21.826 2.487 26.540 1.00 98.56 428 GLU A O 1
ATOM 3434 N N . ALA A 1 429 ? -23.040 4.088 25.530 1.00 98.62 429 ALA A N 1
ATOM 3435 C CA . ALA A 1 429 ? -22.036 4.399 24.517 1.00 98.62 429 ALA A CA 1
ATOM 3436 C C . ALA A 1 429 ? -20.726 4.897 25.148 1.00 98.62 429 ALA A C 1
ATOM 3438 O O . ALA A 1 429 ? -19.653 4.366 24.855 1.00 98.62 429 ALA A O 1
ATOM 3439 N N . ALA A 1 430 ? -20.806 5.856 26.077 1.00 98.50 430 ALA A N 1
ATOM 3440 C CA . ALA A 1 430 ? -19.645 6.379 26.791 1.00 98.50 430 ALA A CA 1
ATOM 3441 C C . ALA A 1 430 ? -18.937 5.290 27.613 1.00 98.50 430 ALA A C 1
ATOM 3443 O O . ALA A 1 430 ? -17.709 5.209 27.597 1.00 98.50 430 ALA A O 1
ATOM 3444 N N . GLN A 1 431 ? -19.688 4.415 28.291 1.00 98.56 431 GLN A N 1
ATOM 3445 C CA . GLN A 1 431 ? -19.123 3.277 29.025 1.00 98.56 431 GLN A CA 1
ATOM 3446 C C . GLN A 1 431 ? -18.360 2.320 28.104 1.00 98.56 431 GLN A C 1
ATOM 3448 O O . GLN A 1 431 ? -17.246 1.919 28.438 1.00 98.56 431 GLN A O 1
ATOM 3453 N N . ALA A 1 432 ? -18.915 1.984 26.939 1.00 98.62 432 ALA A N 1
ATOM 3454 C CA . ALA A 1 432 ? -18.251 1.118 25.968 1.00 98.62 432 ALA A CA 1
ATOM 3455 C C . ALA A 1 432 ? -16.985 1.769 25.375 1.00 98.62 432 ALA A C 1
ATOM 3457 O O . ALA A 1 432 ? -15.951 1.108 25.263 1.00 98.62 432 ALA A O 1
ATOM 3458 N N . TYR A 1 433 ? -17.015 3.074 25.083 1.00 98.69 433 TYR A N 1
ATOM 3459 C CA . TYR A 1 433 ? -15.826 3.826 24.670 1.00 98.69 433 TYR A CA 1
ATOM 3460 C C . TYR A 1 433 ? -14.742 3.875 25.758 1.00 98.69 433 TYR A C 1
ATOM 3462 O O . TYR A 1 433 ? -13.560 3.690 25.463 1.00 98.69 433 TYR A O 1
ATOM 3470 N N . HIS A 1 434 ? -15.120 4.075 27.023 1.00 98.62 434 HIS A N 1
ATOM 3471 C CA . HIS A 1 434 ? -14.183 4.003 28.145 1.00 98.62 434 HIS A CA 1
ATOM 3472 C C . HIS A 1 434 ? -13.604 2.598 28.324 1.00 98.62 434 HIS A C 1
ATOM 3474 O O . HIS A 1 434 ? -12.402 2.463 28.542 1.00 98.62 434 HIS A O 1
ATOM 3480 N N . ALA A 1 435 ? -14.430 1.557 28.191 1.00 98.56 435 ALA A N 1
ATOM 3481 C CA . ALA A 1 435 ? -13.977 0.172 28.252 1.00 98.56 435 ALA A CA 1
ATOM 3482 C C . ALA A 1 435 ? -12.954 -0.128 27.148 1.00 98.56 435 ALA A C 1
ATOM 3484 O O . ALA A 1 435 ? -11.936 -0.756 27.423 1.00 98.56 435 ALA A O 1
ATOM 3485 N N . PHE A 1 436 ? -13.170 0.384 25.931 1.00 98.38 436 PHE A N 1
ATOM 3486 C CA . PHE A 1 436 ? -12.172 0.311 24.868 1.00 98.38 436 PHE A CA 1
ATOM 3487 C C . PHE A 1 436 ? -10.860 0.984 25.287 1.00 98.38 436 PHE A C 1
ATOM 3489 O O . PHE A 1 436 ? -9.807 0.363 25.200 1.00 98.38 436 PHE A O 1
ATOM 3496 N N . GLN A 1 437 ? -10.896 2.235 25.763 1.00 97.94 437 GLN A N 1
ATOM 3497 C CA . GLN A 1 437 ? -9.682 2.971 26.153 1.00 97.94 437 GLN A CA 1
ATOM 3498 C C . GLN A 1 437 ? -8.929 2.334 27.323 1.00 97.94 437 GLN A C 1
ATOM 3500 O O . GLN A 1 437 ? -7.713 2.492 27.420 1.00 97.94 437 GLN A O 1
ATOM 3505 N N . ALA A 1 438 ? -9.643 1.629 28.201 1.00 98.06 438 ALA A N 1
ATOM 3506 C CA . ALA A 1 438 ? -9.056 0.904 29.317 1.00 98.06 438 ALA A CA 1
ATOM 3507 C C . ALA A 1 438 ? -8.261 -0.335 28.871 1.00 98.06 438 ALA A C 1
ATOM 3509 O O . ALA A 1 438 ? -7.425 -0.822 29.634 1.00 98.06 438 ALA A O 1
ATOM 3510 N N . LEU A 1 439 ? -8.480 -0.842 27.649 1.00 98.25 439 LEU A N 1
ATOM 3511 C CA . LEU A 1 439 ? -7.654 -1.912 27.102 1.00 98.25 439 LEU A CA 1
ATOM 3512 C C . LEU A 1 439 ? -6.215 -1.421 26.882 1.00 98.25 439 LEU A C 1
ATOM 3514 O O . LEU A 1 439 ? -5.993 -0.324 26.350 1.00 98.25 439 LEU A O 1
ATOM 3518 N N . PRO A 1 440 ? -5.206 -2.248 27.206 1.00 97.69 440 PRO A N 1
ATOM 3519 C CA . PRO A 1 440 ? -3.830 -1.894 26.905 1.00 97.69 440 PRO A CA 1
ATOM 3520 C C . PRO A 1 440 ? -3.638 -1.725 25.383 1.00 97.69 440 PRO A C 1
ATOM 3522 O O . PRO A 1 440 ? -4.317 -2.401 24.604 1.00 97.69 440 PRO A O 1
ATOM 3525 N N . PRO A 1 441 ? -2.721 -0.849 24.921 1.00 96.06 441 PRO A N 1
ATOM 3526 C CA . PRO A 1 441 ? -2.559 -0.526 23.496 1.00 96.06 441 PRO A CA 1
ATOM 3527 C C . PRO A 1 441 ? -2.433 -1.749 22.571 1.00 96.06 441 PRO A C 1
ATOM 3529 O O . PRO A 1 441 ? -3.083 -1.811 21.532 1.00 96.06 441 PRO A O 1
ATOM 3532 N N . TRP A 1 442 ? -1.688 -2.772 22.991 1.00 95.81 442 TRP A N 1
ATOM 3533 C CA . TRP A 1 442 ? -1.469 -4.010 22.230 1.00 95.81 442 TRP A CA 1
ATOM 3534 C C . TRP A 1 442 ? -2.671 -4.964 22.177 1.00 95.81 442 TRP A C 1
ATOM 3536 O O . TRP A 1 442 ? -2.616 -6.002 21.524 1.00 95.81 442 TRP A O 1
ATOM 3546 N N . LYS A 1 443 ? -3.759 -4.651 22.885 1.00 96.94 443 LYS A N 1
ATOM 3547 C CA . LYS A 1 443 ? -5.058 -5.325 22.739 1.00 96.94 443 LYS A CA 1
ATOM 3548 C C . LYS A 1 443 ? -6.022 -4.541 21.854 1.00 96.94 443 LYS A C 1
ATOM 3550 O O . LYS A 1 443 ? -7.037 -5.093 21.443 1.00 96.94 443 LYS A O 1
ATOM 3555 N N . ARG A 1 444 ? -5.709 -3.275 21.560 1.00 95.62 444 ARG A N 1
ATOM 3556 C CA . ARG A 1 444 ? -6.514 -2.400 20.701 1.00 95.62 444 ARG A CA 1
ATOM 3557 C C . ARG A 1 444 ? -6.079 -2.462 19.243 1.00 95.62 444 ARG A C 1
ATOM 3559 O O . ARG A 1 444 ? -6.924 -2.448 18.356 1.00 95.62 444 ARG A O 1
ATOM 3566 N N . TYR A 1 445 ? -4.775 -2.567 19.008 1.00 94.94 445 TYR A N 1
ATOM 3567 C CA . TYR A 1 445 ? -4.168 -2.347 17.699 1.00 94.94 445 TYR A CA 1
ATOM 3568 C C . TYR A 1 445 ? -2.923 -3.227 17.498 1.00 94.94 445 TYR A C 1
ATOM 3570 O O . TYR A 1 445 ? -2.336 -3.712 18.465 1.00 94.94 445 TYR A O 1
ATOM 3578 N N . TYR A 1 446 ? -2.472 -3.361 16.246 1.00 92.75 446 TYR A N 1
ATOM 3579 C CA . TYR A 1 446 ? -1.156 -3.936 15.920 1.00 92.75 446 TYR A CA 1
ATOM 3580 C C . TYR A 1 446 ? 0.002 -2.934 16.067 1.00 92.75 446 TYR A C 1
ATOM 3582 O O . TYR A 1 446 ? 1.156 -3.334 16.105 1.00 92.75 446 TYR A O 1
ATOM 3590 N N . GLY A 1 447 ? -0.292 -1.645 16.199 1.00 92.44 447 GLY A N 1
ATOM 3591 C CA . GLY A 1 447 ? 0.663 -0.575 16.495 1.00 92.44 447 GLY A CA 1
ATOM 3592 C C . GLY A 1 447 ? -0.034 0.499 17.323 1.00 92.44 447 GLY A C 1
ATOM 3593 O O . GLY A 1 447 ? -1.024 0.207 17.980 1.00 92.44 447 GLY A O 1
ATOM 3594 N N . VAL A 1 448 ? 0.411 1.751 17.308 1.00 94.06 448 VAL A N 1
ATOM 3595 C CA . VAL A 1 448 ? -0.441 2.837 17.829 1.00 94.06 448 VAL A CA 1
ATOM 3596 C C . VAL A 1 448 ? -1.383 3.347 16.749 1.00 94.06 448 VAL A C 1
ATOM 3598 O O . VAL A 1 448 ? -0.999 3.457 15.590 1.00 94.06 448 VAL A O 1
ATOM 3601 N N . ASP A 1 449 ? -2.599 3.707 17.149 1.00 94.94 449 ASP A N 1
ATOM 3602 C CA . ASP A 1 449 ? -3.570 4.389 16.292 1.00 94.94 449 ASP A CA 1
ATOM 3603 C C . ASP A 1 449 ? -4.098 5.646 17.010 1.00 94.94 449 ASP A C 1
ATOM 3605 O O . ASP A 1 449 ? -5.205 5.660 17.565 1.00 94.94 449 ASP A O 1
ATOM 3609 N N . PRO A 1 450 ? -3.289 6.725 17.072 1.00 94.88 450 PRO A N 1
ATOM 3610 C CA . PRO A 1 450 ? -3.726 7.993 17.635 1.00 94.88 450 PRO A CA 1
ATOM 3611 C C . PRO A 1 450 ? -4.967 8.593 16.956 1.00 94.88 450 PRO A C 1
ATOM 3613 O O . PRO A 1 450 ? -5.641 9.394 17.604 1.00 94.88 450 PRO A O 1
ATOM 3616 N N . ALA A 1 451 ? -5.314 8.216 15.718 1.00 95.06 451 ALA A N 1
ATOM 3617 C CA . ALA A 1 451 ? -6.526 8.704 15.060 1.00 95.06 451 ALA A CA 1
ATOM 3618 C C . ALA A 1 451 ? -7.797 8.066 15.651 1.00 95.06 451 ALA A C 1
ATOM 3620 O O . ALA A 1 451 ? -8.723 8.793 16.026 1.00 95.06 451 ALA A O 1
ATOM 3621 N N . THR A 1 452 ? -7.824 6.738 15.824 1.00 96.25 452 THR A N 1
ATOM 3622 C CA . THR A 1 452 ? -8.928 6.053 16.520 1.00 96.25 452 THR A CA 1
ATOM 3623 C C . THR A 1 452 ? -9.021 6.536 17.969 1.00 96.25 452 THR A C 1
ATOM 3625 O O . THR A 1 452 ? -10.104 6.884 18.446 1.00 96.25 452 THR A O 1
ATOM 3628 N N . ASP A 1 453 ? -7.888 6.666 18.665 1.00 96.88 453 ASP A N 1
ATOM 3629 C CA . ASP A 1 453 ? -7.871 7.158 20.048 1.00 96.88 453 ASP A CA 1
ATOM 3630 C C . ASP A 1 453 ? -8.411 8.590 20.168 1.00 96.88 453 ASP A C 1
ATOM 3632 O O . ASP A 1 453 ? -9.124 8.919 21.124 1.00 96.88 453 ASP A O 1
ATOM 3636 N N . ARG A 1 454 ? -8.099 9.452 19.195 1.00 97.19 454 ARG A N 1
ATOM 3637 C CA . ARG A 1 454 ? -8.605 10.824 19.127 1.00 97.19 454 ARG A CA 1
ATOM 3638 C C . ARG A 1 454 ? -10.109 10.878 18.867 1.00 97.19 454 ARG A C 1
ATOM 3640 O O . ARG A 1 454 ? -10.788 11.669 19.532 1.00 97.19 454 ARG A O 1
ATOM 3647 N N . PHE A 1 455 ? -10.618 10.038 17.963 1.00 98.19 455 PHE A N 1
ATOM 3648 C CA . PHE A 1 455 ? -12.053 9.879 17.710 1.00 98.19 455 PHE A CA 1
ATOM 3649 C C . PHE A 1 455 ? -12.793 9.464 18.985 1.00 98.19 455 PHE A C 1
ATOM 3651 O O . PHE A 1 455 ? -13.778 10.094 19.365 1.00 98.19 455 PHE A O 1
ATOM 3658 N N . ILE A 1 456 ? -12.281 8.462 19.700 1.00 98.44 456 ILE A N 1
ATOM 3659 C CA . ILE A 1 456 ? -12.926 7.956 20.915 1.00 98.44 456 ILE A CA 1
ATOM 3660 C C . ILE A 1 456 ? -12.953 9.023 22.016 1.00 98.44 456 ILE A C 1
ATOM 3662 O O . ILE A 1 456 ? -13.994 9.232 22.636 1.00 98.44 456 ILE A O 1
ATOM 3666 N N . ARG A 1 457 ? -11.847 9.758 22.227 1.00 98.25 457 ARG A N 1
ATOM 3667 C CA . ARG A 1 457 ? -11.822 10.888 23.179 1.00 98.25 457 ARG A CA 1
ATOM 3668 C C . ARG A 1 457 ? -12.858 11.958 22.835 1.00 98.25 457 ARG A C 1
ATOM 3670 O O . ARG A 1 457 ? -13.491 12.494 23.740 1.00 98.25 457 ARG A O 1
ATOM 3677 N N . TRP A 1 458 ? -13.031 12.267 21.548 1.00 98.38 458 TRP A N 1
ATOM 3678 C CA . TRP A 1 458 ? -14.061 13.203 21.100 1.00 98.38 458 TRP A CA 1
ATOM 3679 C C . TRP A 1 458 ? -15.465 12.696 21.421 1.00 98.38 458 TRP A C 1
ATOM 3681 O O . TRP A 1 458 ? -16.235 13.432 22.033 1.00 98.38 458 TRP A O 1
ATOM 3691 N N . ARG A 1 459 ? -15.787 11.445 21.065 1.00 98.56 459 ARG A N 1
ATOM 3692 C CA . ARG A 1 459 ? -17.119 10.886 21.333 1.00 98.56 459 ARG A CA 1
ATOM 3693 C C . ARG A 1 459 ? -17.444 10.863 22.822 1.00 98.56 459 ARG A C 1
ATOM 3695 O O . ARG A 1 459 ? -18.520 11.312 23.196 1.00 98.56 459 ARG A O 1
ATOM 3702 N N . ILE A 1 460 ? -16.509 10.438 23.674 1.00 98.69 460 ILE A N 1
ATOM 3703 C CA . ILE A 1 460 ? -16.685 10.479 25.136 1.00 98.69 460 ILE A CA 1
ATOM 3704 C C . ILE A 1 460 ? -17.034 11.897 25.606 1.00 98.69 460 ILE A C 1
ATOM 3706 O O . ILE A 1 460 ? -17.992 12.067 26.355 1.00 98.69 460 ILE A O 1
ATOM 3710 N N . ALA A 1 461 ? -16.292 12.910 25.147 1.00 98.38 461 ALA A N 1
ATOM 3711 C CA . ALA A 1 461 ? -16.528 14.296 25.541 1.00 98.38 461 ALA A CA 1
ATOM 3712 C C . ALA A 1 461 ? -17.891 14.830 25.066 1.00 98.38 461 ALA A C 1
ATOM 3714 O O . ALA A 1 461 ? -18.527 15.577 25.801 1.00 98.38 461 ALA A O 1
ATOM 3715 N N . GLU A 1 462 ? -18.350 14.456 23.868 1.00 98.31 462 GLU A N 1
ATOM 3716 C CA . GLU A 1 462 ? -19.675 14.849 23.364 1.00 98.31 462 GLU A CA 1
ATOM 3717 C C . GLU A 1 462 ? -20.819 14.150 24.107 1.00 98.31 462 GLU A C 1
ATOM 3719 O O . GLU A 1 462 ? -21.824 14.785 24.395 1.00 98.31 462 GLU A O 1
ATOM 3724 N N . LEU A 1 463 ? -20.675 12.866 24.447 1.00 98.12 463 LEU A N 1
ATOM 3725 C CA . LEU A 1 463 ? -21.715 12.086 25.137 1.00 98.12 463 LEU A CA 1
ATOM 3726 C C . LEU A 1 463 ? -21.892 12.461 26.617 1.00 98.12 463 LEU A C 1
ATOM 3728 O O . LEU A 1 463 ? -22.860 12.036 27.244 1.00 98.12 463 LEU A O 1
ATOM 3732 N N . GLN A 1 464 ? -20.940 13.208 27.179 1.00 97.12 464 GLN A N 1
ATOM 3733 C CA . GLN A 1 464 ? -20.961 13.705 28.557 1.00 97.12 464 GLN A CA 1
ATOM 3734 C C . GLN A 1 464 ? -21.471 15.151 28.678 1.00 97.12 464 GLN A C 1
ATOM 3736 O O . GLN A 1 464 ? -21.600 15.641 29.802 1.00 97.12 464 GLN A O 1
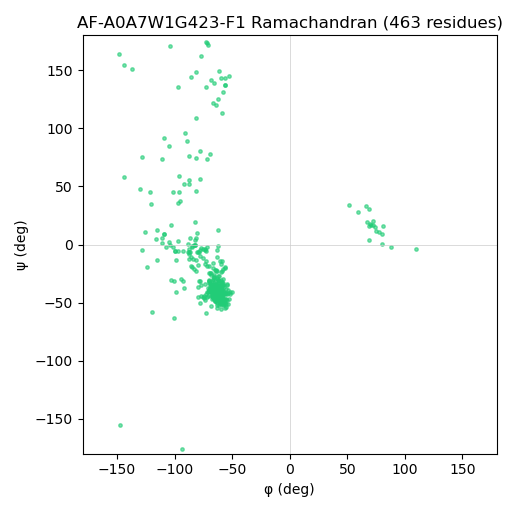ATOM 3741 N N . ARG A 1 465 ? -21.724 15.833 27.555 1.00 95.88 465 ARG A N 1
ATOM 3742 C CA . ARG A 1 465 ? -22.400 17.138 27.523 1.00 95.88 465 ARG A CA 1
ATOM 3743 C C . ARG A 1 465 ? -23.904 16.951 27.628 1.00 95.88 465 ARG A C 1
ATOM 3745 O O . ARG A 1 465 ? -24.524 17.798 28.308 1.00 95.88 465 ARG A O 1
#

Foldseek 3Di:
DLVQLVVCVVVVNLVSSLVSLCVQLPDPDDNVRNLVSLLSNLVSCVSVVNNVVSLVSCVVCCPPPCNLVSVVVVLVVCLVVVVVVCVLPCLQVSLVPDDPVSVLVSLLVLLVSLQVVLVVCLQPVPLVSNVSSLVSCVNRVPPDCNNVVSSLVSCLLVLVLVCCVPPVVVDLVSNLSSCLLLLNLVVQCVVPVPPLVSNLVSCQLQLNLVVNCVPPVVPPVSNLVSCLQLQVLVVSCVVPVPDLLNCLLVVVLVVSVVVLDCLSCLLVVNLVSRDPVCCLPLLSCLSVVVLVSSLVVPLSPLACNQLSLLSVLVVCVLVVNNVSSVVSNDDDPSSVQDLRHPLCSNLPVVLLSVVVVVPVCSLVVSLVVCPPSSRCSRNNNLSNLLSCVLVVNDDLVVQCPRSRNQQSLLSVLQSQLSNCVVVVNLVSNLVSLVVSVPDRQSNHDSTDRSSVVVSSVVSNVVSVD